Protein AF-A0A7C0YGS7-F1 (afdb_monomer)

Secondary structure (DSSP, 8-state):
--SHHHHHHHHHHHHHHHHHHHHHHHHHHHHHTTSSS-TTHHHHHHHHHHHHTSHHHHHHHHHHGGGGPPP--HHHHHHHHHHHHHHHHHHHHHHHHHHGGG-EEEEEEETTTEEEEEEE-SS-HIIIIIISSTTS-HHHHHHHHHHHHHH--HHHHHHHHHHHHHHHHHHT--HHHHHHHHHHHHTT-TTTTTTTTTSS-----HHHHHHHHTT-GGGHHHHGGGGGSS---HHHHHHHHHHHHS-HHHHT-HHHHHHHHHHHTTS---HHHHHHHHSSS-SS--HHHHHHHT--TTS--HHHHHHHHTT---HHHIIIIITTT-SSS---HHHHHHHHHHHHTGGGGGSHHHHHHHHHHGGGS---HHHHHHHHHHHH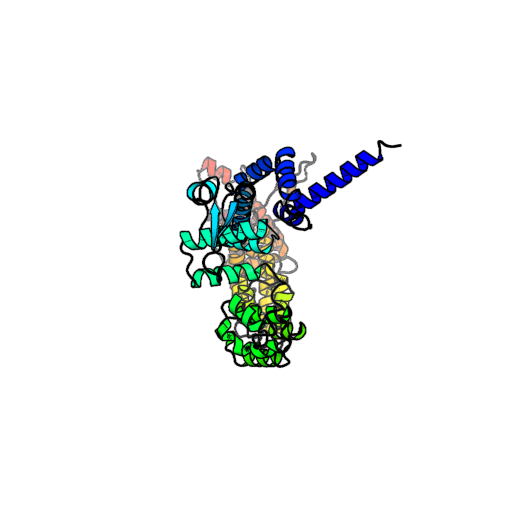HHHHHHHHHHT-TT-SSHHHHHHHHHHHHHHTTTTTSPPPHHHHHHHHHHHHHHHTS-PPP-HHHHHHHHHHHT-TTTGGGGS--PPEEE--TTS-PEEE---HHHHHHHHHHHHHHHHHTT--GGG-GGGHHHHHHHHHHHHIIIIISTTSHHHHHHHHH-----TT-HHHHHHHHHHHHHHHHHHS-TTSS--

Solvent-accessible surface area (backbone atoms only — not comparable to full-atom values): 32369 Å² total; per-residue (Å²): 135,76,71,65,61,54,56,53,50,53,48,55,50,50,53,51,47,53,52,44,56,77,72,46,45,76,67,51,57,58,58,62,74,73,73,71,98,60,94,61,62,54,64,55,46,51,55,51,47,37,61,73,66,51,49,60,60,51,48,52,58,60,61,63,60,68,81,72,74,82,88,91,53,83,72,54,50,59,54,46,52,50,50,50,54,54,49,54,48,50,54,54,47,52,57,52,58,73,47,49,83,46,52,43,76,45,81,45,85,55,89,93,77,60,83,46,76,47,76,48,51,62,64,45,68,60,50,55,50,51,65,75,39,49,94,51,54,72,66,57,56,50,52,46,39,52,55,48,34,72,71,41,63,71,73,60,18,54,45,36,47,47,49,44,53,52,48,44,66,73,72,62,71,48,76,68,59,52,53,58,52,52,56,61,54,54,78,77,50,94,72,91,56,74,88,61,57,86,77,58,94,65,81,62,51,45,54,51,53,52,26,48,75,71,73,42,56,85,55,37,79,75,52,50,46,39,35,70,80,50,61,79,52,71,51,49,51,51,45,54,52,52,56,68,69,45,56,70,76,56,57,68,32,68,65,52,46,49,54,51,48,60,51,33,64,84,26,54,57,50,74,66,55,50,47,42,69,40,25,63,50,68,58,81,53,46,38,72,57,28,54,74,45,65,51,58,58,76,51,36,42,55,50,41,38,49,41,44,76,70,68,52,78,55,53,69,56,40,44,46,54,27,55,44,41,50,83,81,50,66,75,46,74,53,48,54,50,46,52,49,55,50,62,78,42,54,76,45,51,74,23,59,53,55,39,54,51,52,26,61,57,25,60,85,26,54,61,50,75,66,57,47,52,26,48,50,20,35,52,51,36,42,41,49,17,38,54,50,33,69,73,36,86,76,41,84,55,40,59,62,42,34,27,50,23,39,51,52,40,54,77,73,44,31,33,83,42,73,62,38,72,36,26,22,46,47,44,29,30,31,32,38,19,34,70,67,69,65,42,81,90,51,66,71,21,46,49,53,43,41,61,39,16,59,38,90,90,39,10,53,40,49,66,63,53,71,65,48,74,45,82,40,96,86,72,64,60,48,71,46,78,54,66,46,25,59,46,45,44,50,44,15,47,50,54,40,54,47,36,73,75,71,45,66,56,75,83,44,54,89,47,28,49,61,50,30,53,48,41,54,54,50,47,35,48,42,68,66,36,87,81,25,49,32,44,50,35,35,74,76,68,72,36,81,77,54,99,81,42,67,68,57,49,52,51,55,51,49,51,48,51,63,49,44,59,67,73,58,43,78,80,72,82,79,114

Mean predicted aligned error: 18.07 Å

pLDDT: mean 77.85, std 22.68, range [25.52, 98.88]

Sequence (575 aa):
MTNLYTQEIEREINDSIQYALQKRGILGWIRSLFNEEESEAVAKEAVADLKRKGLLEEARNYLSKLDELPEWDPSAEAEARKREKEFRKTQITLKILDELPHVKVVKKKLLGIVPRYHVTLNPGYEEFFHNHLGDYTRSEIYSVLQELEAKFTGKNKEKIQALRKEFEKREGISRNKKIAIIIAGILLGAAAGYGLYSLFHKKPNPVLAYLIEKKKSDEYALFKPLDSDGIMQPEEKALIDYFNTLPSEYRNKKEVLSILGSIVSDGRVTAKELNSFKDPDSDGLDTLYEIEIGTDPFKPNPNVAFAVKNGIQDVKLLKSLFSPLDSDGVMQSEEKAWDKLIVNNKEALAVATLLSYLSNQSKDGKITSEELSRADNFTFLVKEMYNVIKGEDKAEDKLSDADYSAKLGLKLGFDKTRATEATAKAIAEYAVAVKEEGLPEQLDALQLLTEGTQNEQYGEKLVDFSPIVFHSVDGNDYVLEIDKPRNTWMLAKQMYLINQTGFPIIKHPEVFEGLNGKIIANAYSLFDAKYGISYMEKEVNNRTITPTDEDVWDLIMLQWKLYSDKAFNKSALYN

Structure (mmCIF, N/CA/C/O backbone):
data_AF-A0A7C0YGS7-F1
#
_entry.id   AF-A0A7C0YGS7-F1
#
loop_
_atom_site.group_PDB
_atom_site.id
_atom_site.type_symbol
_atom_site.label_atom_id
_atom_site.label_alt_id
_atom_site.label_comp_id
_atom_site.label_asym_id
_atom_site.label_entity_id
_atom_site.label_seq_id
_atom_site.pdbx_PDB_ins_code
_atom_site.Cartn_x
_atom_site.Cartn_y
_atom_site.Cartn_z
_atom_site.occupancy
_atom_site.B_iso_or_equiv
_atom_site.auth_seq_id
_atom_site.auth_comp_id
_atom_site.auth_asym_id
_atom_site.auth_atom_id
_atom_site.pdbx_PDB_model_num
ATOM 1 N N . MET A 1 1 ? -61.460 49.100 7.447 1.00 44.69 1 MET A N 1
ATOM 2 C CA . MET A 1 1 ? -60.354 48.515 8.242 1.00 44.69 1 MET A CA 1
ATOM 3 C C . MET A 1 1 ? -60.638 47.091 8.738 1.00 44.69 1 MET A C 1
ATOM 5 O O . MET A 1 1 ? -59.825 46.547 9.461 1.00 44.69 1 MET A O 1
ATOM 9 N N . THR A 1 2 ? -61.724 46.440 8.308 1.00 36.09 2 THR A N 1
ATOM 10 C CA . THR A 1 2 ? -62.159 45.132 8.836 1.00 36.09 2 THR A CA 1
ATOM 11 C C . THR A 1 2 ? -61.835 43.928 7.945 1.00 36.09 2 THR A C 1
ATOM 13 O O . THR A 1 2 ? -62.122 42.817 8.352 1.00 36.09 2 THR A O 1
ATOM 16 N N . ASN A 1 3 ? -61.236 44.123 6.760 1.00 44.50 3 ASN A N 1
ATOM 17 C CA . ASN A 1 3 ? -61.001 43.036 5.791 1.00 44.50 3 ASN A CA 1
ATOM 18 C C . ASN A 1 3 ? -59.529 42.599 5.654 1.00 44.50 3 ASN A C 1
ATOM 20 O O . ASN A 1 3 ? -59.254 41.590 5.021 1.00 44.50 3 ASN A O 1
ATOM 24 N N . LEU A 1 4 ? -58.587 43.342 6.249 1.00 35.09 4 LEU A N 1
ATOM 25 C CA . LEU A 1 4 ? -57.167 42.957 6.300 1.00 35.09 4 LEU A CA 1
ATOM 26 C C . LEU A 1 4 ? -56.867 42.048 7.503 1.00 35.09 4 LEU A C 1
ATOM 28 O O . LEU A 1 4 ? -56.086 41.117 7.382 1.00 35.09 4 LEU A O 1
ATOM 32 N N . TYR A 1 5 ? -57.575 42.241 8.621 1.00 33.19 5 TYR A N 1
ATOM 33 C CA . TYR A 1 5 ? -57.397 41.447 9.843 1.00 33.19 5 TYR A CA 1
ATOM 34 C C . TYR A 1 5 ? -57.889 39.995 9.696 1.00 33.19 5 TYR A C 1
ATOM 36 O O . TYR A 1 5 ? -57.318 39.078 10.272 1.00 33.19 5 TYR A O 1
ATOM 44 N N . THR A 1 6 ? -58.937 39.763 8.902 1.00 37.22 6 THR A N 1
ATOM 45 C CA . THR A 1 6 ? -59.525 38.426 8.720 1.00 37.22 6 THR A CA 1
ATOM 46 C C . THR A 1 6 ? -58.663 37.535 7.825 1.00 37.22 6 THR A C 1
ATOM 48 O O . THR A 1 6 ? -58.536 36.348 8.099 1.00 37.22 6 THR A O 1
ATOM 51 N N . GLN A 1 7 ? -58.006 38.109 6.811 1.00 37.75 7 GLN A N 1
ATOM 52 C CA . GLN A 1 7 ? -57.108 37.364 5.921 1.00 37.75 7 GLN A CA 1
ATOM 53 C C . GLN A 1 7 ? -55.773 37.009 6.593 1.00 37.75 7 GLN A C 1
ATOM 55 O O . GLN A 1 7 ? -55.206 35.958 6.307 1.00 37.75 7 GLN A O 1
ATOM 60 N N . GLU A 1 8 ? -55.287 37.847 7.513 1.00 35.41 8 GLU A N 1
ATOM 61 C CA . GLU A 1 8 ? -54.085 37.563 8.309 1.00 35.41 8 GLU A CA 1
ATOM 62 C C . GLU A 1 8 ? -54.337 36.450 9.340 1.00 35.41 8 GLU A C 1
ATOM 64 O O . GLU A 1 8 ? -53.520 35.539 9.466 1.00 35.41 8 GLU A O 1
ATOM 69 N N . ILE A 1 9 ? -55.518 36.445 9.971 1.00 37.25 9 ILE A N 1
ATOM 70 C CA . ILE A 1 9 ? -55.952 35.385 10.894 1.00 37.25 9 ILE A CA 1
ATOM 71 C C . ILE A 1 9 ? -56.205 34.063 10.154 1.00 37.25 9 ILE A C 1
ATOM 73 O O . ILE A 1 9 ? -55.787 33.009 10.626 1.00 37.25 9 ILE A O 1
ATOM 77 N N . GLU A 1 10 ? -56.843 34.080 8.979 1.00 35.75 10 GLU A N 1
ATOM 78 C CA . GLU A 1 10 ? -57.039 32.862 8.176 1.00 35.75 10 GLU A CA 1
ATOM 79 C C . GLU A 1 10 ? -55.711 32.266 7.692 1.00 35.75 10 GLU A C 1
ATOM 81 O O . GLU A 1 10 ? -55.574 31.041 7.650 1.00 35.75 10 GLU A O 1
ATOM 86 N N . ARG A 1 11 ? -54.708 33.105 7.392 1.00 39.38 11 ARG A N 1
ATOM 87 C CA . ARG A 1 11 ? -53.365 32.645 7.016 1.00 39.38 11 ARG A CA 1
ATOM 88 C C . ARG A 1 11 ? -52.598 32.072 8.209 1.00 39.38 11 ARG A C 1
ATOM 90 O O . ARG A 1 11 ? -52.052 30.982 8.086 1.00 39.38 11 ARG A O 1
ATOM 97 N N . GLU A 1 12 ? -52.626 32.727 9.372 1.00 36.28 12 GLU A N 1
ATOM 98 C CA . GLU A 1 12 ? -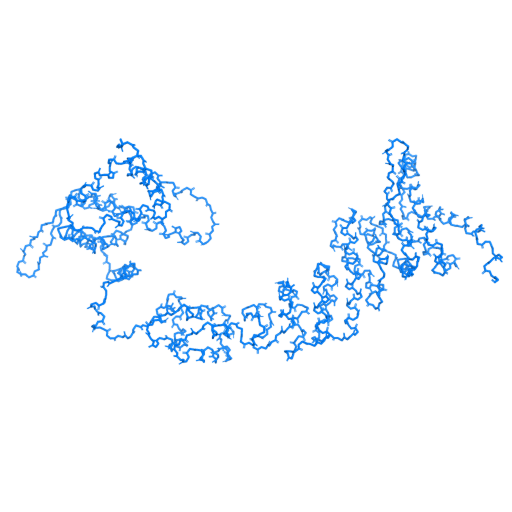52.015 32.197 10.605 1.00 36.28 12 GLU A CA 1
ATOM 99 C C . GLU A 1 12 ? -52.668 30.887 11.071 1.00 36.28 12 GLU A C 1
ATOM 101 O O . GLU A 1 12 ? -51.977 29.987 11.558 1.00 36.28 12 GLU A O 1
ATOM 106 N N . ILE A 1 13 ? -53.985 30.742 10.887 1.00 36.34 13 ILE A N 1
ATOM 107 C CA . ILE A 1 13 ? -54.713 29.503 11.181 1.00 36.34 13 ILE A CA 1
ATOM 108 C C . ILE A 1 13 ? -54.320 28.403 10.187 1.00 36.34 13 ILE A C 1
ATOM 110 O O . ILE A 1 13 ? -54.042 27.286 10.620 1.00 36.34 13 ILE A O 1
ATOM 114 N N . ASN A 1 14 ? -54.220 28.696 8.887 1.00 38.97 14 ASN A N 1
ATOM 115 C CA . ASN A 1 14 ? -53.796 27.703 7.893 1.00 38.97 14 ASN A CA 1
ATOM 116 C C . ASN A 1 14 ? -52.333 27.270 8.073 1.00 38.97 14 ASN A C 1
ATOM 118 O O . ASN A 1 14 ? -52.045 26.075 8.000 1.00 38.97 14 ASN A O 1
ATOM 122 N N . ASP A 1 15 ? -51.430 28.198 8.388 1.00 39.72 15 ASP A N 1
ATOM 123 C CA . ASP A 1 15 ? -50.017 27.895 8.644 1.00 39.72 15 ASP A CA 1
ATOM 124 C C . ASP A 1 15 ? -49.850 27.097 9.950 1.00 39.72 15 ASP A C 1
ATOM 126 O O . ASP A 1 15 ? -49.075 26.139 10.006 1.00 39.72 15 ASP A O 1
ATOM 130 N N . SER A 1 16 ? -50.656 27.394 10.978 1.00 37.16 16 SER A N 1
ATOM 131 C CA . SER A 1 16 ? -50.711 26.613 12.225 1.00 37.16 16 SER A CA 1
ATOM 132 C C . SER A 1 16 ? -51.297 25.211 12.021 1.00 37.16 16 SER A C 1
ATOM 134 O O . SER A 1 16 ? -50.857 24.257 12.668 1.00 37.16 16 SER A O 1
ATOM 136 N N . ILE A 1 17 ? -52.262 25.057 11.108 1.00 37.16 17 ILE A N 1
ATOM 137 C CA . ILE A 1 17 ? -52.864 23.768 10.736 1.00 37.16 17 ILE A CA 1
ATOM 138 C C . ILE A 1 17 ? -51.876 22.923 9.924 1.00 37.16 17 ILE A C 1
ATOM 140 O O . ILE A 1 17 ? -51.712 21.742 10.229 1.00 37.16 17 ILE A O 1
ATOM 144 N N . GLN A 1 18 ? -51.158 23.507 8.962 1.00 38.06 18 GLN A N 1
ATOM 145 C CA . GLN A 1 18 ? -50.102 22.813 8.213 1.00 38.06 18 GLN A CA 1
ATOM 146 C C . GLN A 1 18 ? -48.934 22.412 9.127 1.00 38.06 18 GLN A C 1
ATOM 148 O O . GLN A 1 18 ? -48.449 21.281 9.056 1.00 38.06 18 GLN A O 1
ATOM 153 N N . TYR A 1 19 ? -48.565 23.273 10.081 1.00 37.50 19 TYR A N 1
ATOM 154 C CA . TYR A 1 19 ? -47.575 22.965 11.116 1.00 37.50 19 TYR A CA 1
ATOM 155 C C . TYR A 1 19 ? -48.038 21.844 12.069 1.00 37.50 19 TYR A C 1
ATOM 157 O O . TYR A 1 19 ? -47.253 20.968 12.441 1.00 37.50 19 TYR A O 1
ATOM 165 N N . ALA A 1 20 ? -49.320 21.815 12.448 1.00 33.25 20 ALA A N 1
ATOM 166 C CA . ALA A 1 20 ? -49.893 20.766 13.296 1.00 33.25 20 ALA A CA 1
ATOM 167 C C . ALA A 1 20 ? -50.038 19.419 12.564 1.00 33.25 20 ALA A C 1
ATOM 169 O O . ALA A 1 20 ? -49.777 18.368 13.159 1.00 33.25 20 ALA A O 1
ATOM 170 N N . LEU A 1 21 ? -50.395 19.440 11.278 1.00 35.38 21 LEU A N 1
ATOM 171 C CA . LEU A 1 21 ? -50.505 18.249 10.434 1.00 35.38 21 LEU A CA 1
ATOM 172 C C . LEU A 1 21 ? -49.130 17.635 10.134 1.00 35.38 21 LEU A C 1
ATOM 174 O O . LEU A 1 21 ? -48.997 16.415 10.232 1.00 35.38 21 LEU A O 1
ATOM 178 N N . GLN A 1 22 ? -48.092 18.449 9.892 1.00 40.72 22 GLN A N 1
ATOM 179 C CA . GLN A 1 22 ? -46.718 17.956 9.705 1.00 40.72 22 GLN A CA 1
ATOM 180 C C . GLN A 1 22 ? -46.074 17.416 10.990 1.00 40.72 22 GLN A C 1
ATOM 182 O O . GLN A 1 22 ? -45.230 16.526 10.911 1.00 40.72 22 GLN A O 1
ATOM 187 N N . LYS A 1 23 ? -46.443 17.927 12.176 1.00 39.00 23 LYS A N 1
ATOM 188 C CA . LYS A 1 23 ? -45.719 17.617 13.426 1.00 39.00 23 LYS A CA 1
ATOM 189 C C . LYS A 1 23 ? -46.450 16.690 14.404 1.00 39.00 23 LYS A C 1
ATOM 191 O O . LYS A 1 23 ? -45.810 16.196 15.331 1.00 39.00 23 LYS A O 1
ATOM 196 N N . ARG A 1 24 ? -47.768 16.466 14.275 1.00 43.47 24 ARG A N 1
ATOM 197 C CA . ARG A 1 24 ? -48.547 15.712 15.292 1.00 43.47 24 ARG A CA 1
ATOM 198 C C . ARG A 1 24 ? -49.488 14.618 14.781 1.00 43.47 24 ARG A C 1
ATOM 200 O O . ARG A 1 24 ? -49.938 13.825 15.609 1.00 43.47 24 ARG A O 1
ATOM 207 N N . GLY A 1 25 ? -49.742 14.515 13.476 1.00 42.97 25 GLY A N 1
ATOM 208 C CA . GLY A 1 25 ? -50.607 13.482 12.892 1.00 42.97 25 GLY A CA 1
ATOM 209 C C . GLY A 1 25 ? -52.066 13.514 13.383 1.00 42.97 25 GLY A C 1
ATOM 210 O O . GLY A 1 25 ? -52.407 14.106 14.409 1.00 42.97 25 GLY A O 1
ATOM 211 N N . ILE A 1 26 ? -52.953 12.828 12.657 1.00 37.88 26 ILE A N 1
ATOM 212 C CA . ILE A 1 26 ? -54.401 12.718 12.949 1.00 37.88 26 ILE A CA 1
ATOM 213 C C . ILE A 1 26 ? -54.667 12.279 14.409 1.00 37.88 26 ILE A C 1
ATOM 215 O O . ILE A 1 26 ? -55.617 12.723 15.053 1.00 37.88 26 ILE A O 1
ATOM 219 N N . LEU A 1 27 ? -53.767 11.473 14.976 1.00 39.97 27 LEU A N 1
ATOM 220 C CA . LEU A 1 27 ? -53.791 10.991 16.360 1.00 39.97 27 LEU A CA 1
ATOM 221 C C . LEU A 1 27 ? -53.611 12.090 17.420 1.00 39.97 27 LEU A C 1
ATOM 223 O O . LEU A 1 27 ? -54.211 12.012 18.497 1.00 39.97 27 LEU A O 1
ATOM 227 N N . GLY A 1 28 ? -52.806 13.116 17.134 1.00 42.25 28 GLY A N 1
ATOM 228 C CA . GLY A 1 28 ? -52.614 14.262 18.024 1.00 42.25 28 GLY A CA 1
ATOM 229 C C . GLY A 1 28 ? -53.874 15.120 18.142 1.00 42.25 28 GLY A C 1
ATOM 230 O O . GLY A 1 28 ? -54.195 15.591 19.232 1.00 42.25 28 GLY A O 1
ATOM 231 N N . TRP A 1 29 ? -54.624 15.241 17.045 1.00 40.16 29 TRP A N 1
ATOM 232 C CA . TRP A 1 29 ? -55.895 15.965 16.994 1.00 40.16 29 TRP A CA 1
ATOM 233 C C . TRP A 1 29 ? -57.051 15.164 17.619 1.00 40.16 29 TRP A C 1
ATOM 235 O O . TRP A 1 29 ? -57.852 15.706 18.380 1.00 40.16 29 TRP A O 1
ATOM 245 N N . ILE A 1 30 ? -57.078 13.838 17.431 1.00 42.06 30 ILE A N 1
ATOM 246 C CA . ILE A 1 30 ? -58.019 12.958 18.146 1.00 42.06 30 ILE A CA 1
ATOM 247 C C . ILE A 1 30 ? -57.805 13.048 19.664 1.00 42.06 30 ILE A C 1
ATOM 249 O O . ILE A 1 30 ? -58.776 13.093 20.411 1.00 42.06 30 ILE A O 1
ATOM 253 N N . ARG A 1 31 ? -56.555 13.143 20.145 1.00 43.56 31 ARG A N 1
ATOM 254 C CA . ARG A 1 31 ? -56.258 13.341 21.578 1.00 43.56 31 ARG A CA 1
ATOM 255 C C . ARG A 1 31 ? -56.807 14.655 22.141 1.00 43.56 31 ARG A C 1
ATOM 257 O O . ARG A 1 31 ? -57.203 14.657 23.303 1.00 43.56 31 ARG A O 1
ATOM 264 N N . SER A 1 32 ? -56.868 15.732 21.355 1.00 43.72 32 SER A N 1
ATOM 265 C CA . SER A 1 32 ? -57.418 17.013 21.826 1.00 43.72 32 SER A CA 1
ATOM 266 C C . SER A 1 32 ? -58.937 17.008 22.016 1.00 43.72 32 SER A C 1
ATOM 268 O O . SER A 1 32 ? -59.434 17.793 22.814 1.00 43.72 32 SER A O 1
ATOM 270 N N . LEU A 1 33 ? -59.669 16.088 21.376 1.00 41.03 33 LEU A N 1
ATOM 271 C CA . LEU A 1 33 ? -61.127 15.956 21.532 1.00 41.03 33 LEU A CA 1
ATOM 272 C C . LEU A 1 33 ? -61.558 15.384 22.898 1.00 41.03 33 LEU A C 1
ATOM 274 O O . LEU A 1 33 ? -62.743 15.389 23.215 1.00 41.03 33 LEU A O 1
ATOM 278 N N . PHE A 1 34 ? -60.619 14.872 23.702 1.00 44.62 34 PHE A N 1
ATOM 279 C CA . PHE A 1 34 ? -60.900 14.197 24.978 1.00 44.62 34 PHE A CA 1
ATOM 280 C C . PHE A 1 34 ? -60.601 15.052 26.221 1.00 44.62 34 PHE A C 1
ATOM 282 O O . PHE A 1 34 ? -60.556 14.502 27.320 1.00 44.62 34 PHE A O 1
ATOM 289 N N . ASN A 1 35 ? -60.377 16.361 26.063 1.00 43.53 35 ASN A N 1
ATOM 290 C CA . ASN A 1 35 ? -59.838 17.217 27.126 1.00 43.53 35 ASN A CA 1
ATOM 291 C C . ASN A 1 35 ? -60.804 18.251 27.737 1.00 43.53 35 ASN A C 1
ATOM 293 O O . ASN A 1 35 ? -60.336 19.093 28.496 1.00 43.53 35 ASN A O 1
ATOM 297 N N . GLU A 1 36 ? -62.118 18.184 27.500 1.00 40.31 36 GLU A N 1
ATOM 298 C CA . GLU A 1 36 ? -63.073 19.091 28.163 1.00 40.31 36 GLU A CA 1
ATOM 299 C C . GLU A 1 36 ? -64.301 18.382 28.757 1.00 40.31 36 GLU A C 1
ATOM 301 O O . GLU A 1 36 ? -64.857 17.432 28.197 1.00 40.31 36 GLU A O 1
ATOM 306 N N . GLU A 1 37 ? -64.706 18.859 29.937 1.00 45.38 37 GLU A N 1
ATOM 307 C CA . GLU A 1 37 ? -65.906 18.450 30.664 1.00 45.38 37 GLU A CA 1
ATOM 308 C C . GLU A 1 37 ? -67.167 19.024 29.997 1.00 45.38 37 GLU A C 1
ATOM 310 O O . GLU A 1 37 ? -67.562 20.136 30.305 1.00 45.38 37 GLU A O 1
ATOM 315 N N . GLU A 1 38 ? -67.819 18.253 29.117 1.00 38.62 38 GLU A N 1
ATOM 316 C CA . GLU A 1 38 ? -69.290 18.111 29.044 1.00 38.62 38 GLU A CA 1
ATOM 317 C C . GLU A 1 38 ? -69.704 17.046 27.996 1.00 38.62 38 GLU A C 1
ATOM 319 O O . GLU A 1 38 ? -69.376 17.094 26.813 1.00 38.62 38 GLU A O 1
ATOM 324 N N . SER A 1 39 ? -70.410 16.002 28.449 1.00 49.31 39 SER A N 1
ATOM 325 C CA . SER A 1 39 ? -70.237 14.623 27.943 1.00 49.31 39 SER A CA 1
ATOM 326 C C . SER A 1 39 ? -71.292 14.052 26.972 1.00 49.31 39 SER A C 1
ATOM 328 O O . SER A 1 39 ? -71.418 12.832 26.868 1.00 49.31 39 SER A O 1
ATOM 330 N N . GLU A 1 40 ? -72.032 14.852 26.201 1.00 37.62 40 GLU A N 1
ATOM 331 C CA . GLU A 1 40 ? -72.962 14.273 25.196 1.00 37.62 40 GLU A CA 1
ATOM 332 C C . GLU A 1 40 ? -73.138 15.117 23.921 1.00 37.62 40 GLU A C 1
ATOM 334 O O . GLU A 1 40 ? -73.299 14.553 22.836 1.00 37.62 40 GLU A O 1
ATOM 339 N N . ALA A 1 41 ? -73.032 16.447 24.017 1.00 38.53 41 ALA A N 1
ATOM 340 C CA . ALA A 1 41 ? -73.075 17.355 22.867 1.00 38.53 41 ALA A CA 1
ATOM 341 C C . ALA A 1 41 ? -71.778 17.305 22.042 1.00 38.53 41 ALA A C 1
ATOM 343 O O . ALA A 1 41 ? -71.840 17.154 20.825 1.00 38.53 41 ALA A O 1
ATOM 344 N N . VAL A 1 42 ? -70.620 17.287 22.710 1.00 41.19 42 VAL A N 1
ATOM 345 C CA . VAL A 1 42 ? -69.286 17.293 22.081 1.00 41.19 42 VAL A CA 1
ATOM 346 C C . VAL A 1 42 ? -69.043 16.055 21.214 1.00 41.19 42 VAL A C 1
ATOM 348 O O . VAL A 1 42 ? -68.504 16.162 20.122 1.00 41.19 42 VAL A O 1
ATOM 351 N N . ALA A 1 43 ? -69.502 14.872 21.637 1.00 38.09 43 ALA A N 1
ATOM 352 C CA . ALA A 1 43 ? -69.354 13.649 20.842 1.00 38.09 43 ALA A CA 1
ATOM 353 C C . ALA A 1 43 ? -70.228 13.666 19.573 1.00 38.09 43 ALA A C 1
ATOM 355 O O . ALA A 1 43 ? -69.790 13.226 18.512 1.00 38.09 43 ALA A O 1
ATOM 356 N N . LYS A 1 44 ? -71.452 14.206 19.659 1.00 40.47 44 LYS A N 1
ATOM 357 C CA . LYS A 1 44 ? -72.331 14.386 18.491 1.00 40.47 44 LYS A CA 1
ATOM 358 C C . LYS A 1 44 ? -71.822 15.481 17.556 1.00 40.47 44 LYS A C 1
ATOM 360 O O . LYS A 1 44 ? -71.886 15.313 16.341 1.00 40.47 44 LYS A O 1
ATOM 365 N N . GLU A 1 45 ? -71.315 16.576 18.112 1.00 39.88 45 GLU A N 1
ATOM 366 C CA . GLU A 1 45 ? -70.786 17.713 17.366 1.00 39.88 45 GLU A CA 1
ATOM 367 C C . GLU A 1 45 ? -69.459 17.375 16.685 1.00 39.88 45 GLU A C 1
ATOM 369 O O . GLU A 1 45 ? -69.325 17.654 15.502 1.00 39.88 45 GLU A O 1
ATOM 374 N N . ALA A 1 46 ? -68.545 16.662 17.349 1.00 41.06 46 ALA A N 1
ATOM 375 C CA . ALA A 1 46 ? -67.288 16.198 16.760 1.00 41.06 46 ALA A CA 1
ATOM 376 C C . ALA A 1 46 ? -67.514 15.219 15.597 1.00 41.06 46 ALA A C 1
ATOM 378 O O . ALA A 1 46 ? -66.873 15.339 14.556 1.00 41.06 46 ALA A O 1
ATOM 379 N N . VAL A 1 47 ? -68.466 14.285 15.722 1.00 41.78 47 VAL A N 1
ATOM 380 C CA . VAL A 1 47 ? -68.831 13.361 14.630 1.00 41.78 47 VAL A CA 1
ATOM 381 C C . VAL A 1 47 ? -69.524 14.100 13.475 1.00 41.78 47 VAL A C 1
ATOM 383 O O . VAL A 1 47 ? -69.278 13.798 12.306 1.00 41.78 47 VAL A O 1
ATOM 386 N N . ALA A 1 48 ? -70.357 15.102 13.770 1.00 45.47 48 ALA A N 1
ATOM 387 C CA . ALA A 1 48 ? -70.999 15.939 12.754 1.00 45.47 48 ALA A CA 1
ATOM 388 C C . ALA A 1 48 ? -70.024 16.921 12.075 1.00 45.47 48 ALA A C 1
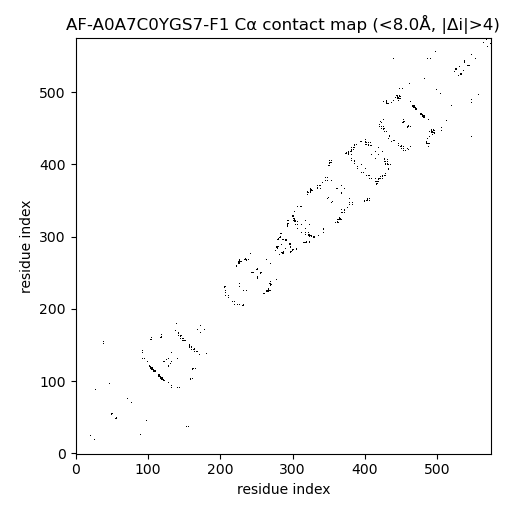ATOM 390 O O . ALA A 1 48 ? -70.196 17.242 10.900 1.00 45.47 48 ALA A O 1
ATOM 391 N N . ASP A 1 49 ? -69.009 17.400 12.790 1.00 42.44 49 ASP A N 1
ATOM 392 C CA . ASP A 1 49 ? -67.949 18.278 12.286 1.00 42.44 49 ASP A CA 1
ATOM 393 C C . ASP A 1 49 ? -66.956 17.498 11.409 1.00 42.44 49 ASP A C 1
ATOM 395 O O . ASP A 1 49 ? -66.617 17.940 10.313 1.00 42.44 49 ASP A O 1
ATOM 399 N N . LEU A 1 50 ? -66.616 16.264 11.802 1.00 42.09 50 LEU A N 1
ATOM 400 C CA . LEU A 1 50 ? -65.853 15.308 10.987 1.00 42.09 50 LEU A CA 1
ATOM 401 C C . LEU A 1 50 ? -66.543 14.964 9.661 1.00 42.09 50 LEU A C 1
ATOM 403 O O . LEU A 1 50 ? -65.880 14.866 8.628 1.00 42.09 50 LEU A O 1
ATOM 407 N N . LYS A 1 51 ? -67.874 14.809 9.676 1.00 44.44 51 LYS A N 1
ATOM 408 C CA . LYS A 1 51 ? -68.677 14.592 8.460 1.00 44.44 51 LYS A CA 1
ATOM 409 C C . LYS A 1 51 ? -68.806 15.864 7.612 1.00 44.44 51 LYS A C 1
ATOM 411 O O . LYS A 1 51 ? -68.719 15.773 6.393 1.00 44.44 51 LYS A O 1
ATOM 416 N N . ARG A 1 52 ? -68.971 17.046 8.225 1.00 47.66 52 ARG A N 1
ATOM 417 C CA . ARG A 1 52 ? -69.066 18.340 7.509 1.00 47.66 52 ARG A CA 1
ATOM 418 C C . ARG A 1 52 ? -67.768 18.749 6.820 1.00 47.66 52 ARG A C 1
ATOM 420 O O . ARG A 1 52 ? -67.826 19.379 5.771 1.00 47.66 52 ARG A O 1
ATOM 427 N N . LYS A 1 53 ? -66.618 18.404 7.397 1.00 42.25 53 LYS A N 1
ATOM 428 C CA . LYS A 1 53 ? -65.298 18.810 6.896 1.00 42.25 53 LYS A CA 1
ATOM 429 C C . LYS A 1 53 ? -64.697 17.852 5.859 1.00 42.25 53 LYS A C 1
ATOM 431 O O . LYS A 1 53 ? -63.574 18.076 5.438 1.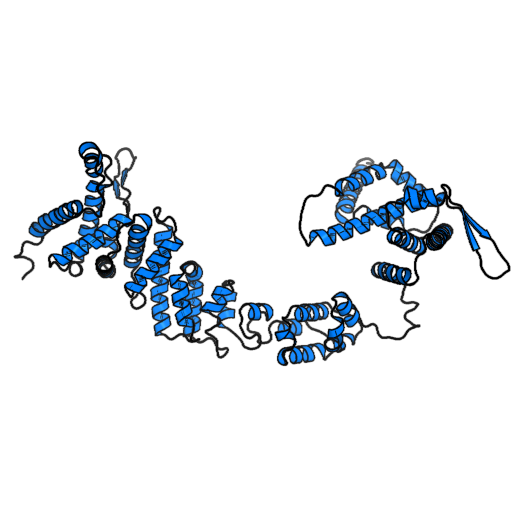00 42.25 53 LYS A O 1
ATOM 436 N N . GLY A 1 54 ? -65.389 16.773 5.469 1.00 38.12 54 GLY A N 1
ATOM 437 C CA . GLY A 1 54 ? -64.884 15.784 4.494 1.00 38.12 54 GLY A CA 1
ATOM 438 C C . GLY A 1 54 ? -63.691 14.936 4.976 1.00 38.12 54 GLY A C 1
ATOM 439 O O . GLY A 1 54 ? -63.270 14.006 4.292 1.00 38.12 54 GLY A O 1
ATOM 440 N N . LEU A 1 55 ? -63.196 15.202 6.189 1.00 39.75 55 LEU A N 1
ATOM 441 C CA . LEU A 1 55 ? -61.986 14.623 6.781 1.00 39.75 55 LEU A CA 1
ATOM 442 C C . LEU A 1 55 ? -62.100 13.121 7.080 1.00 39.75 55 LEU A C 1
ATOM 444 O O . LEU A 1 55 ? -61.085 12.450 7.230 1.00 39.75 55 LEU A O 1
ATOM 448 N N . LEU A 1 56 ? -63.318 12.577 7.167 1.00 41.66 56 LEU A N 1
ATOM 449 C CA . LEU A 1 56 ? -63.556 11.135 7.321 1.00 41.66 56 LEU A CA 1
ATOM 450 C C . LEU A 1 56 ? -63.166 10.352 6.057 1.00 41.66 56 LEU A C 1
ATOM 452 O O . LEU A 1 56 ? -62.542 9.292 6.153 1.00 41.66 56 LEU A O 1
ATOM 456 N N . GLU A 1 57 ? -63.486 10.899 4.885 1.00 43.81 57 GLU A N 1
ATOM 457 C CA . GLU A 1 57 ? -63.140 10.307 3.592 1.00 43.81 57 GLU A CA 1
ATOM 458 C C . GLU A 1 57 ? -61.663 10.542 3.266 1.00 43.81 57 GLU A C 1
ATOM 460 O O . GLU A 1 57 ? -60.988 9.644 2.774 1.00 43.81 57 GLU A O 1
ATOM 465 N N . GLU A 1 58 ? -61.130 11.711 3.624 1.00 37.84 58 GLU A N 1
ATOM 466 C CA . GLU A 1 58 ? -59.719 12.053 3.434 1.00 37.84 58 GLU A CA 1
ATOM 467 C C . GLU A 1 58 ? -58.797 11.230 4.346 1.00 37.84 58 GLU A C 1
ATOM 469 O O . GLU A 1 58 ? -57.776 10.714 3.888 1.00 37.84 58 GLU A O 1
ATOM 474 N N . ALA A 1 59 ? -59.203 10.991 5.601 1.00 38.44 59 ALA A N 1
ATOM 475 C CA . ALA A 1 59 ? -58.540 10.036 6.479 1.00 38.44 59 ALA A CA 1
ATOM 476 C C . ALA A 1 59 ? -58.600 8.625 5.883 1.00 38.44 59 ALA A C 1
ATOM 478 O O . ALA A 1 59 ? -57.556 8.002 5.756 1.00 38.44 59 ALA A O 1
ATOM 479 N N . ARG A 1 60 ? -59.760 8.123 5.431 1.00 40.69 60 ARG A N 1
ATOM 480 C CA . ARG A 1 60 ? -59.839 6.811 4.746 1.00 40.69 60 ARG A CA 1
ATOM 481 C C . ARG A 1 60 ? -58.872 6.696 3.565 1.00 40.69 60 ARG A C 1
ATOM 483 O O . ARG A 1 60 ? -58.218 5.668 3.436 1.00 40.69 60 ARG A O 1
ATOM 490 N N . ASN A 1 61 ? -58.765 7.744 2.753 1.00 41.22 61 ASN A N 1
ATOM 491 C CA . ASN A 1 61 ? -57.936 7.769 1.546 1.00 41.22 61 ASN A CA 1
ATOM 492 C C . ASN A 1 61 ? -56.431 7.878 1.856 1.00 41.22 61 ASN A C 1
ATOM 494 O O . ASN A 1 61 ? -55.593 7.339 1.139 1.00 41.22 61 ASN A O 1
ATOM 498 N N . TYR A 1 62 ? -56.067 8.569 2.940 1.00 38.00 62 TYR A N 1
ATOM 499 C CA . TYR A 1 62 ? -54.695 8.592 3.456 1.00 38.00 62 TYR A CA 1
ATOM 500 C C . TYR A 1 62 ? -54.310 7.239 4.078 1.00 38.00 62 TYR A C 1
ATOM 502 O O . TYR A 1 62 ? -53.165 6.806 3.987 1.00 38.00 62 TYR A O 1
ATOM 510 N N . LEU A 1 63 ? -55.285 6.553 4.678 1.00 34.88 63 LEU A N 1
ATOM 511 C CA . LEU A 1 63 ? -55.116 5.267 5.348 1.00 34.88 63 LEU A CA 1
ATOM 512 C C . LEU A 1 63 ? -55.031 4.080 4.371 1.00 34.88 63 LEU A C 1
ATOM 514 O O . LEU A 1 63 ? -54.365 3.107 4.699 1.00 34.88 63 LEU A O 1
ATOM 518 N N . SER A 1 64 ? -55.628 4.161 3.176 1.00 39.50 64 SER A N 1
ATOM 519 C CA . SER A 1 64 ? -55.516 3.121 2.135 1.00 39.50 64 SER A CA 1
ATOM 520 C C . SER A 1 64 ? -54.181 3.139 1.382 1.00 39.50 64 SER A C 1
ATOM 522 O O . SER A 1 64 ? -53.790 2.131 0.811 1.00 39.50 64 SER A O 1
ATOM 524 N N . LYS A 1 65 ? -53.460 4.268 1.391 1.00 38.34 65 LYS A N 1
ATOM 525 C CA . LYS A 1 65 ? -52.149 4.416 0.727 1.00 38.34 65 LYS A CA 1
ATOM 526 C C . LYS A 1 65 ? -50.978 3.821 1.518 1.00 38.34 65 LYS A C 1
ATOM 528 O O . LYS A 1 65 ? -49.872 3.740 0.996 1.00 38.34 65 LYS A O 1
ATOM 533 N N . LEU A 1 66 ? -51.198 3.438 2.778 1.00 36.62 66 LEU A N 1
ATOM 534 C CA . LEU A 1 66 ? -50.173 2.841 3.642 1.00 36.62 66 LEU A CA 1
ATOM 535 C C . LEU A 1 66 ? -49.918 1.354 3.340 1.00 36.62 66 LEU A C 1
ATOM 537 O O . LEU A 1 66 ? -48.857 0.858 3.707 1.00 36.62 66 LEU A O 1
ATOM 541 N N . ASP A 1 67 ? -50.837 0.681 2.639 1.00 38.31 67 ASP A N 1
ATOM 542 C CA . ASP A 1 67 ? -50.707 -0.727 2.228 1.00 38.31 67 ASP A CA 1
ATOM 543 C C . ASP A 1 67 ? -49.832 -0.918 0.963 1.00 38.31 67 ASP A C 1
ATOM 545 O O . ASP A 1 67 ? -49.552 -2.049 0.575 1.00 38.31 67 ASP A O 1
ATOM 549 N N . GLU A 1 68 ? -49.371 0.165 0.319 1.00 42.06 68 GLU A N 1
ATOM 550 C CA . GLU A 1 68 ? -48.692 0.131 -0.994 1.00 42.06 68 GLU A CA 1
ATOM 551 C C . GLU A 1 68 ? -47.172 0.431 -0.957 1.00 42.06 68 GLU A C 1
ATOM 553 O O . GLU A 1 68 ? -46.578 0.752 -1.987 1.00 42.06 68 GLU A O 1
ATOM 558 N N . LEU A 1 69 ? -46.498 0.349 0.198 1.00 35.72 69 LEU A N 1
ATOM 559 C CA . LEU A 1 69 ? -45.065 0.692 0.292 1.00 35.72 69 LEU A CA 1
ATOM 560 C C . LEU A 1 69 ? -44.122 -0.501 -0.017 1.00 35.72 69 LEU A C 1
ATOM 562 O O . LEU A 1 69 ? -44.291 -1.558 0.593 1.00 35.72 69 LEU A O 1
ATOM 566 N N . PRO A 1 70 ? -43.106 -0.353 -0.906 1.00 35.38 70 PRO A N 1
ATOM 567 C CA . PRO A 1 70 ? -42.155 -1.419 -1.245 1.00 35.38 70 PRO A CA 1
ATOM 568 C C . PRO A 1 70 ? -40.980 -1.575 -0.255 1.00 35.38 70 PRO A C 1
ATOM 570 O O . PRO A 1 70 ? -40.774 -0.769 0.648 1.00 35.38 70 PRO A O 1
ATOM 573 N N . GLU A 1 71 ? -40.225 -2.653 -0.483 1.00 37.81 71 GLU A N 1
ATOM 574 C CA . GLU A 1 71 ? -39.346 -3.440 0.397 1.00 37.81 71 GLU A CA 1
ATOM 575 C C . GLU A 1 71 ? -38.166 -2.790 1.167 1.00 37.81 71 GLU A C 1
ATOM 577 O O . GLU A 1 71 ? -37.372 -2.018 0.641 1.00 37.81 71 GLU A O 1
ATOM 582 N N . TRP A 1 72 ? -38.029 -3.327 2.394 1.00 34.53 72 TRP A N 1
ATOM 583 C CA . TRP A 1 72 ? -36.848 -3.767 3.173 1.00 34.53 72 TRP A CA 1
ATOM 584 C C . TRP A 1 72 ? -35.816 -2.758 3.734 1.00 34.53 72 TRP A C 1
ATOM 586 O O . TRP A 1 72 ? -34.751 -2.534 3.168 1.00 34.53 72 TRP A O 1
ATOM 596 N N . ASP A 1 73 ? -36.086 -2.306 4.971 1.00 39.53 73 ASP A N 1
ATOM 597 C CA . ASP A 1 73 ? -35.117 -1.813 5.971 1.00 39.53 73 ASP A CA 1
ATOM 598 C C . ASP A 1 73 ? -35.516 -2.369 7.370 1.00 39.53 73 ASP A C 1
ATOM 600 O O . ASP A 1 73 ? -36.643 -2.129 7.823 1.00 39.53 73 ASP A O 1
ATOM 604 N N . PRO A 1 74 ? -34.645 -3.116 8.084 1.00 38.59 74 PRO A N 1
ATOM 605 C CA . PRO A 1 74 ? -34.958 -3.717 9.389 1.00 38.59 74 PRO A CA 1
ATOM 606 C C . PRO A 1 74 ? -35.315 -2.713 10.499 1.00 38.59 74 PRO A C 1
ATOM 608 O O . PRO A 1 74 ? -36.041 -3.059 11.436 1.00 38.59 74 PRO A O 1
ATOM 611 N N . SER A 1 75 ? -34.828 -1.472 10.417 1.00 46.00 75 SER A N 1
ATOM 612 C CA . SER A 1 75 ? -35.164 -0.409 11.376 1.00 46.00 75 SER A CA 1
ATOM 613 C C . SER A 1 75 ? -36.556 0.181 11.108 1.00 46.00 75 SER A C 1
ATOM 615 O O . SER A 1 75 ? -37.302 0.498 12.042 1.00 46.00 75 SER A O 1
ATOM 617 N N . ALA A 1 76 ? -36.960 0.212 9.835 1.00 45.12 76 ALA A N 1
ATOM 618 C CA . ALA A 1 76 ? -38.267 0.677 9.395 1.00 45.12 76 ALA A CA 1
ATOM 619 C C . ALA A 1 76 ? -39.397 -0.289 9.787 1.00 45.12 76 ALA A C 1
ATOM 621 O O . ALA A 1 76 ? -40.518 0.158 10.023 1.00 45.12 76 ALA A O 1
ATOM 622 N N . GLU A 1 77 ? -39.122 -1.591 9.930 1.00 42.06 77 GLU A N 1
ATOM 623 C CA . GLU A 1 77 ? -40.131 -2.603 10.274 1.00 42.06 77 GLU A CA 1
ATOM 624 C C . GLU A 1 77 ? -40.670 -2.447 11.708 1.00 42.06 77 GLU A C 1
ATOM 626 O O . GLU A 1 77 ? -41.871 -2.587 11.951 1.00 42.06 77 GLU A O 1
ATOM 631 N N . ALA A 1 78 ? -39.814 -2.102 12.675 1.00 45.66 78 ALA A N 1
ATOM 632 C CA . ALA A 1 78 ? -40.245 -1.875 14.057 1.00 45.66 78 ALA A CA 1
ATOM 633 C C . ALA A 1 78 ? -41.130 -0.622 14.175 1.00 45.66 78 ALA A C 1
ATOM 635 O O . ALA A 1 78 ? -42.158 -0.637 14.863 1.00 45.66 78 ALA A O 1
ATOM 636 N N . GLU A 1 79 ? -40.768 0.447 13.464 1.00 47.16 79 GLU A N 1
ATOM 637 C CA . GLU A 1 79 ? -41.567 1.670 13.404 1.00 47.16 79 GLU A CA 1
ATOM 638 C C . GLU A 1 79 ? -42.854 1.490 12.594 1.00 47.16 79 GLU A C 1
ATOM 640 O O . GLU A 1 79 ? -43.904 1.989 13.000 1.00 47.16 79 GLU A O 1
ATOM 645 N N . ALA A 1 80 ? -42.811 0.751 11.484 1.00 45.94 80 ALA A N 1
ATOM 646 C CA . ALA A 1 80 ? -43.980 0.413 10.676 1.00 45.94 80 ALA A CA 1
ATOM 647 C C . ALA A 1 80 ? -44.980 -0.426 11.478 1.00 45.94 80 ALA A C 1
ATOM 649 O O . ALA A 1 80 ? -46.142 -0.041 11.572 1.00 45.94 80 ALA A O 1
ATOM 650 N N . ARG A 1 81 ? -44.528 -1.474 12.180 1.00 51.22 81 ARG A N 1
ATOM 651 C CA . ARG A 1 81 ? -45.382 -2.288 13.068 1.00 51.22 81 ARG A CA 1
ATOM 652 C C . ARG A 1 81 ? -45.974 -1.472 14.218 1.00 51.22 81 ARG A C 1
ATOM 654 O O . ARG A 1 81 ? -47.114 -1.703 14.627 1.00 51.22 81 ARG A O 1
ATOM 661 N N . LYS A 1 82 ? -45.226 -0.501 14.760 1.00 51.88 82 LYS A N 1
ATOM 662 C CA . LYS A 1 82 ? -45.740 0.420 15.787 1.00 51.88 82 LYS A CA 1
ATOM 663 C C . LYS A 1 82 ? -46.834 1.329 15.215 1.00 51.88 82 LYS A C 1
ATOM 665 O O . LYS A 1 82 ? -47.893 1.444 15.832 1.00 51.88 82 LYS A O 1
ATOM 670 N N . ARG A 1 83 ? -46.608 1.907 14.030 1.00 47.81 83 ARG A N 1
ATOM 671 C CA . ARG A 1 83 ? -47.584 2.741 13.305 1.00 47.81 83 ARG A CA 1
ATOM 672 C C . ARG A 1 83 ? -48.836 1.953 12.913 1.00 47.81 83 ARG A C 1
ATOM 674 O O . ARG A 1 83 ? -49.939 2.432 13.148 1.00 47.81 83 ARG A O 1
ATOM 681 N N . GLU A 1 84 ? -48.686 0.725 12.425 1.00 52.06 84 GLU A N 1
ATOM 682 C CA . GLU A 1 84 ? -49.787 -0.178 12.065 1.00 52.06 84 GLU A CA 1
ATOM 683 C C . GLU A 1 84 ? -50.645 -0.549 13.288 1.00 52.06 84 GLU A C 1
ATOM 685 O O . GLU A 1 84 ? -51.878 -0.528 13.246 1.00 52.06 84 GLU A O 1
ATOM 690 N N . LYS A 1 85 ? -50.011 -0.816 14.434 1.00 57.94 85 LYS A N 1
ATOM 691 C CA . LYS A 1 85 ? -50.723 -1.104 15.686 1.00 57.94 85 LYS A CA 1
ATOM 692 C C . LYS A 1 85 ? -51.508 0.106 16.199 1.00 57.94 85 LYS A C 1
ATOM 694 O O . LYS A 1 85 ? -52.627 -0.049 16.694 1.00 57.94 85 LYS A O 1
ATOM 699 N N . GLU A 1 86 ? -50.940 1.306 16.102 1.00 53.00 86 GLU A N 1
ATOM 700 C CA . GLU A 1 86 ? -51.637 2.555 16.441 1.00 53.00 86 GLU A CA 1
ATOM 701 C C . GLU A 1 86 ? -52.783 2.851 15.456 1.00 53.00 86 GLU A C 1
ATOM 703 O O . GLU A 1 86 ? -53.872 3.266 15.870 1.00 53.00 86 GLU A O 1
ATOM 708 N N . PHE A 1 87 ? -52.584 2.544 14.174 1.00 52.88 87 PHE A N 1
ATOM 709 C CA . PHE A 1 87 ? -53.589 2.637 13.119 1.00 52.88 87 PHE A CA 1
ATOM 710 C C . PHE A 1 87 ? -54.803 1.737 13.395 1.00 52.88 87 PHE A C 1
ATOM 712 O O . PHE A 1 87 ? -55.931 2.235 13.493 1.00 52.88 87 PHE A O 1
ATOM 719 N N . ARG A 1 88 ? -54.582 0.441 13.648 1.00 61.91 88 ARG A N 1
ATOM 720 C CA . ARG A 1 88 ? -55.650 -0.527 13.963 1.00 61.91 88 ARG A CA 1
ATOM 721 C C . ARG A 1 88 ? -56.440 -0.123 15.213 1.00 61.91 88 ARG A C 1
ATOM 723 O O . ARG A 1 88 ? -57.670 -0.151 15.205 1.00 61.91 88 ARG A O 1
ATOM 730 N N . LYS A 1 89 ? -55.767 0.357 16.269 1.00 62.47 89 LYS A N 1
ATOM 731 C CA . LYS A 1 89 ? -56.436 0.876 17.483 1.00 62.47 89 LYS A CA 1
ATOM 732 C C . LYS A 1 89 ? -57.354 2.067 17.204 1.00 62.47 89 LYS A C 1
ATOM 734 O O . LYS A 1 89 ? -58.435 2.171 17.793 1.00 62.47 89 LYS A O 1
ATOM 739 N N . THR A 1 90 ? -56.932 2.964 16.320 1.00 53.00 90 THR A N 1
ATOM 740 C CA . THR A 1 90 ? -57.697 4.165 15.962 1.00 53.00 90 THR A CA 1
ATOM 741 C C . THR A 1 90 ? -58.973 3.798 15.218 1.00 53.00 90 THR A C 1
ATOM 743 O O . THR A 1 90 ? -60.045 4.299 15.555 1.00 53.00 90 THR A O 1
ATOM 746 N N . GLN A 1 91 ? -58.892 2.856 14.276 1.00 58.28 91 GLN A N 1
ATOM 747 C CA . GLN A 1 91 ? -60.065 2.375 13.548 1.00 58.28 91 GLN A CA 1
ATOM 748 C C . GLN A 1 91 ? -61.087 1.699 14.472 1.00 58.28 91 GLN A C 1
ATOM 750 O O . GLN A 1 91 ? -62.276 2.004 14.394 1.00 58.28 91 GLN A O 1
ATOM 755 N N . ILE A 1 92 ? -60.630 0.841 15.393 1.00 69.62 92 ILE A N 1
ATOM 756 C CA . ILE A 1 92 ? -61.499 0.206 16.400 1.00 69.62 92 ILE A CA 1
ATOM 757 C C . ILE A 1 92 ? -62.179 1.273 17.270 1.00 69.62 92 ILE A C 1
ATOM 759 O O . ILE A 1 92 ? -63.376 1.185 17.534 1.00 69.62 92 ILE A O 1
ATOM 763 N N . THR A 1 93 ? -61.434 2.300 17.692 1.00 65.06 93 THR A N 1
ATOM 764 C CA . THR A 1 93 ? -61.964 3.398 18.516 1.00 65.06 93 THR A CA 1
ATOM 765 C C . THR A 1 93 ? -63.088 4.139 17.800 1.00 65.06 93 THR A C 1
ATOM 767 O O . THR A 1 93 ? -64.156 4.323 18.377 1.00 65.06 93 THR A O 1
ATOM 770 N N . LEU A 1 94 ? -62.878 4.526 16.539 1.00 56.84 94 LEU A N 1
ATOM 771 C CA . LEU A 1 94 ? -63.880 5.241 15.746 1.00 56.84 94 LEU A CA 1
ATOM 772 C C . LEU A 1 94 ? -65.143 4.399 15.539 1.00 56.84 94 LEU A C 1
ATOM 774 O O . LEU A 1 94 ? -66.243 4.898 15.760 1.00 56.84 94 LEU A O 1
ATOM 778 N N . LYS A 1 95 ? -64.984 3.113 15.208 1.00 70.50 95 LYS A N 1
ATOM 779 C CA . LYS A 1 95 ? -66.105 2.176 15.035 1.00 70.50 95 LYS A CA 1
ATOM 780 C C . LYS A 1 95 ? -66.916 1.994 16.326 1.00 70.50 95 LYS A C 1
ATOM 782 O O . LYS A 1 95 ? -68.139 1.998 16.286 1.00 70.50 95 LYS A O 1
ATOM 787 N N . ILE A 1 96 ? -66.257 1.897 17.486 1.00 74.94 96 ILE A N 1
ATOM 788 C CA . ILE A 1 96 ? -66.947 1.808 18.787 1.00 74.94 96 ILE A CA 1
ATOM 789 C C . ILE A 1 96 ? -67.689 3.110 19.116 1.00 74.94 96 ILE A C 1
ATOM 791 O O . ILE A 1 96 ? -68.790 3.060 19.663 1.00 74.94 96 ILE A O 1
ATOM 795 N N . LEU A 1 97 ? -67.093 4.268 18.821 1.00 66.38 97 LEU A N 1
ATOM 796 C CA . LEU A 1 97 ? -67.685 5.572 19.129 1.00 66.38 97 LEU A CA 1
ATOM 797 C C . LEU A 1 97 ? -68.885 5.912 18.240 1.00 66.38 97 LEU A C 1
ATOM 799 O O . LEU A 1 97 ? -69.832 6.507 18.751 1.00 66.38 97 LEU A O 1
ATOM 803 N N . ASP A 1 98 ? -68.871 5.513 16.966 1.00 64.06 98 ASP A N 1
ATOM 804 C CA . ASP A 1 98 ? -69.991 5.721 16.033 1.00 64.06 98 ASP A CA 1
ATOM 805 C C . ASP A 1 98 ? -71.250 4.964 16.491 1.00 64.06 98 ASP A C 1
ATOM 807 O O . ASP A 1 98 ? -72.365 5.477 16.421 1.00 64.06 98 ASP A O 1
ATOM 811 N N . GLU A 1 99 ? -71.061 3.787 17.090 1.00 71.44 99 GLU A N 1
ATOM 812 C CA . GLU A 1 99 ? -72.151 2.925 17.557 1.00 71.44 99 GLU A CA 1
ATOM 813 C C . GLU A 1 99 ? -72.558 3.170 19.025 1.00 71.44 99 GLU A C 1
ATOM 815 O O . GLU A 1 99 ? -73.646 2.787 19.470 1.00 71.44 99 GLU A O 1
ATOM 820 N N . LEU A 1 100 ? -71.713 3.848 19.814 1.00 70.94 100 LEU A N 1
ATOM 821 C CA . LEU A 1 100 ? -71.947 4.134 21.237 1.00 70.94 100 LEU A CA 1
ATOM 822 C C . LEU A 1 100 ? -73.290 4.845 21.544 1.00 70.94 100 LEU A C 1
ATOM 824 O O . LEU A 1 100 ? -73.905 4.542 22.582 1.00 70.94 100 LEU A O 1
ATOM 828 N N . PRO A 1 101 ? -73.805 5.763 20.697 1.00 68.06 101 PRO A N 1
ATOM 829 C CA . PRO A 1 101 ? -75.126 6.363 20.879 1.00 68.06 101 PRO A CA 1
ATOM 830 C C . PRO A 1 101 ? -76.265 5.337 20.899 1.00 68.06 101 PRO A C 1
ATOM 832 O O . PRO A 1 101 ? -77.250 5.541 21.615 1.00 68.06 101 PRO A O 1
ATOM 835 N N . HIS A 1 102 ? -76.116 4.219 20.185 1.00 71.12 102 HIS A N 1
ATOM 836 C CA . HIS A 1 102 ? -77.139 3.181 20.047 1.00 71.12 102 HIS A CA 1
ATOM 837 C C . HIS A 1 102 ? -77.084 2.107 21.146 1.00 71.12 102 HIS A C 1
ATOM 839 O O . HIS A 1 102 ? -78.013 1.308 21.291 1.00 71.12 102 HIS A O 1
ATOM 845 N N . VAL A 1 103 ? -76.053 2.136 21.993 1.00 75.12 103 VAL A N 1
ATOM 846 C CA . VAL A 1 103 ? -75.899 1.236 23.142 1.00 75.12 103 VAL A CA 1
ATOM 847 C C . VAL A 1 103 ? -76.830 1.658 24.278 1.00 75.12 103 VAL A C 1
ATOM 849 O O . VAL A 1 103 ? -76.688 2.742 24.857 1.00 75.12 103 VAL A O 1
ATOM 852 N N . LYS A 1 104 ? -77.760 0.775 24.655 1.00 75.75 104 LYS A N 1
ATOM 853 C CA . LYS A 1 104 ? -78.641 0.963 25.818 1.00 75.75 104 LYS A CA 1
ATOM 854 C C . LYS A 1 104 ? -78.226 0.042 26.957 1.00 75.75 104 LYS A C 1
ATOM 856 O O . LYS A 1 104 ? -78.105 -1.167 26.784 1.00 75.75 104 LYS A O 1
ATOM 861 N N . VAL A 1 105 ? -78.052 0.616 28.146 1.00 75.25 105 VAL A N 1
ATOM 862 C CA . VAL A 1 105 ? -77.696 -0.124 29.361 1.00 75.25 105 VAL A CA 1
ATOM 863 C C . VAL A 1 105 ? -78.872 -0.101 30.326 1.00 75.25 105 VAL A C 1
ATOM 865 O O . VAL A 1 105 ? -79.263 0.957 30.816 1.00 75.25 105 VAL A O 1
ATOM 868 N N . VAL A 1 106 ? -79.429 -1.275 30.623 1.00 68.25 106 VAL A N 1
ATOM 869 C CA . VAL A 1 106 ? -80.523 -1.438 31.587 1.00 68.25 106 VAL A CA 1
ATOM 870 C C . VAL A 1 106 ? -79.972 -2.055 32.873 1.00 68.25 106 VAL A C 1
ATOM 872 O O . VAL A 1 106 ? -79.437 -3.166 32.870 1.00 68.25 106 VAL A O 1
ATOM 875 N N . LYS A 1 107 ? -80.112 -1.342 33.996 1.00 59.38 107 LYS A N 1
ATOM 876 C CA . LYS A 1 107 ? -79.746 -1.835 35.334 1.00 59.38 107 LYS A CA 1
ATOM 877 C C . LYS A 1 107 ? -80.898 -2.687 35.886 1.00 59.38 107 LYS A C 1
ATOM 879 O O . LYS A 1 107 ? -81.932 -2.138 36.260 1.00 59.38 107 LYS A O 1
ATOM 884 N N . LYS A 1 108 ? -80.741 -4.016 35.975 1.00 55.69 108 LYS A N 1
ATOM 885 C CA . LYS A 1 108 ? -81.689 -4.879 36.715 1.00 55.69 108 LYS A CA 1
ATOM 886 C C . LYS A 1 108 ? -81.171 -5.114 38.136 1.00 55.69 108 LYS A C 1
ATOM 888 O O . LYS A 1 108 ? -80.074 -5.641 38.324 1.00 55.69 108 LYS A O 1
ATOM 893 N N . LYS A 1 109 ? -81.975 -4.754 39.144 1.00 45.00 109 LYS A N 1
ATOM 894 C CA . LYS A 1 109 ? -81.764 -5.186 40.534 1.00 45.00 109 LYS A CA 1
ATOM 895 C C . LYS A 1 109 ? -82.276 -6.622 40.674 1.00 45.00 109 LYS A C 1
ATOM 897 O O . LYS A 1 109 ? -83.452 -6.870 40.430 1.00 45.00 109 LYS A O 1
ATOM 902 N N . LEU A 1 110 ? -81.411 -7.549 41.076 1.00 39.81 110 LEU A N 1
ATOM 903 C CA . LEU A 1 110 ? -81.810 -8.876 41.543 1.00 39.81 110 LEU A CA 1
ATOM 904 C C . LEU A 1 110 ? -81.315 -9.021 42.985 1.00 39.81 110 LEU A C 1
ATOM 906 O O . LEU A 1 110 ? -80.119 -8.880 43.224 1.00 39.81 110 LEU A O 1
ATOM 910 N N . LEU A 1 111 ? -82.247 -9.233 43.919 1.00 44.47 111 LEU A N 1
ATOM 911 C CA . LEU A 1 111 ? -82.010 -9.589 45.327 1.00 44.47 111 LEU A CA 1
ATOM 912 C C . LEU A 1 111 ? -80.799 -8.890 45.981 1.00 44.47 111 LEU A C 1
ATOM 914 O O . LEU A 1 111 ? -79.831 -9.515 46.399 1.00 44.47 111 LEU A O 1
ATOM 918 N N . GLY A 1 112 ? -80.875 -7.560 46.062 1.00 47.56 112 GLY A N 1
ATOM 919 C CA . GLY A 1 112 ? -80.205 -6.762 47.092 1.00 47.56 112 GLY A CA 1
ATOM 920 C C . GLY A 1 112 ? -78.683 -6.587 47.057 1.00 47.56 112 GLY A C 1
ATOM 921 O O . GLY A 1 112 ? -78.231 -5.678 47.743 1.00 47.56 112 GLY A O 1
ATOM 922 N N . ILE A 1 113 ? -77.884 -7.374 46.317 1.00 49.19 113 ILE A N 1
ATOM 923 C CA . ILE A 1 113 ? -76.422 -7.381 46.576 1.00 49.19 113 ILE A CA 1
ATOM 924 C C . ILE A 1 113 ? -75.517 -7.168 45.340 1.00 49.19 113 ILE A C 1
ATOM 926 O O . ILE A 1 113 ? -74.395 -6.705 45.514 1.00 49.19 113 ILE A O 1
ATOM 930 N N . VAL A 1 114 ? -75.957 -7.353 44.081 1.00 42.69 114 VAL A N 1
ATOM 931 C CA . VAL A 1 114 ? -75.097 -7.031 42.908 1.00 42.69 114 VAL A CA 1
ATOM 932 C C . VAL A 1 114 ? -75.900 -6.498 41.705 1.00 42.69 114 VAL A C 1
ATOM 934 O O . VAL A 1 114 ? -76.785 -7.202 41.214 1.00 42.69 114 VAL A O 1
ATOM 937 N N . PRO A 1 115 ? -75.611 -5.294 41.162 1.00 46.94 115 PRO A N 1
ATOM 938 C CA . PRO A 1 115 ? -76.243 -4.824 39.928 1.00 46.94 115 PRO A CA 1
ATOM 939 C C . PRO A 1 115 ? -75.769 -5.651 38.721 1.00 46.94 115 PRO A C 1
ATOM 941 O O . PRO A 1 115 ? -74.578 -5.676 38.404 1.00 46.94 115 PRO A O 1
ATOM 944 N N . ARG A 1 116 ? -76.701 -6.306 38.012 1.00 51.78 116 ARG A N 1
ATOM 945 C CA . ARG A 1 116 ? -76.440 -6.879 36.680 1.00 51.78 116 ARG A CA 1
ATOM 946 C C . ARG A 1 116 ? -76.846 -5.867 35.612 1.00 51.78 116 ARG A C 1
ATOM 948 O O . ARG A 1 116 ? -77.995 -5.426 35.556 1.00 51.78 116 ARG A O 1
ATOM 955 N N . TYR A 1 117 ? -75.884 -5.516 34.769 1.00 57.25 117 TYR A N 1
ATOM 956 C CA . TYR A 1 117 ? -76.085 -4.679 33.593 1.00 57.25 117 TYR A CA 1
ATOM 957 C C . TYR A 1 117 ? -76.542 -5.575 32.441 1.00 57.25 117 TYR A C 1
ATOM 959 O O . TYR A 1 117 ? -75.881 -6.568 32.144 1.00 57.25 117 TYR A O 1
ATOM 967 N N . HIS A 1 118 ? -77.679 -5.259 31.827 1.00 58.12 118 HIS A N 1
ATOM 968 C CA . HIS A 1 118 ? -78.081 -5.858 30.559 1.00 58.12 118 HIS A CA 1
ATOM 969 C C . HIS A 1 118 ? -77.846 -4.830 29.455 1.00 58.12 118 HIS A C 1
ATOM 971 O O . HIS A 1 118 ? -78.369 -3.716 29.534 1.00 58.12 118 HIS A O 1
ATOM 977 N N . VAL A 1 119 ? -77.018 -5.187 28.474 1.00 67.00 119 VAL A N 1
ATOM 978 C CA . VAL A 1 119 ? -76.701 -4.326 27.332 1.00 67.00 119 VAL A CA 1
ATOM 979 C C . VAL A 1 119 ? -77.584 -4.734 26.166 1.00 67.00 119 VAL A C 1
ATOM 981 O O . VAL A 1 119 ? -77.608 -5.903 25.786 1.00 67.00 119 VAL A O 1
ATOM 984 N N . THR A 1 120 ? -78.307 -3.774 25.604 1.00 68.00 120 THR A N 1
ATOM 985 C CA . THR A 1 120 ? -79.016 -3.940 24.336 1.00 68.00 120 THR A CA 1
ATOM 986 C C . THR A 1 120 ? -78.259 -3.147 23.280 1.00 68.00 120 THR A C 1
ATOM 988 O O . THR A 1 120 ? -78.094 -1.932 23.417 1.00 68.00 120 THR A O 1
ATOM 991 N N . LEU A 1 121 ? -77.765 -3.857 22.268 1.00 69.62 121 LEU A N 1
ATOM 992 C CA . LEU A 1 121 ? -77.048 -3.303 21.124 1.00 69.62 121 LEU A CA 1
ATOM 993 C C . LEU A 1 121 ? -78.018 -3.217 19.947 1.00 69.62 121 LEU A C 1
ATOM 995 O O . LEU A 1 121 ? -78.795 -4.150 19.729 1.00 69.62 121 LEU A O 1
ATOM 999 N N . ASN A 1 122 ? -78.005 -2.091 19.242 1.00 58.84 122 ASN A N 1
ATOM 1000 C CA . ASN A 1 122 ? -78.676 -1.941 17.960 1.00 58.84 122 ASN A CA 1
ATOM 1001 C C . ASN A 1 122 ? -77.696 -1.256 16.994 1.00 58.84 122 ASN A C 1
ATOM 1003 O O . ASN A 1 122 ? -77.506 -0.054 17.152 1.00 58.84 122 ASN A O 1
ATOM 1007 N N . PRO A 1 123 ? -77.070 -1.983 16.060 1.00 56.03 123 PRO A N 1
ATOM 1008 C CA . PRO A 1 123 ? -77.352 -3.370 15.687 1.00 56.03 123 PRO A CA 1
ATOM 1009 C C . PRO A 1 123 ? -76.873 -4.394 16.740 1.00 56.03 123 PRO A C 1
ATOM 1011 O O . PRO A 1 123 ? -76.191 -4.043 17.703 1.00 56.03 123 PRO A O 1
ATOM 1014 N N . GLY A 1 124 ? -77.319 -5.652 16.633 1.00 73.56 124 GLY A N 1
ATOM 1015 C CA . GLY A 1 124 ? -77.093 -6.698 17.647 1.00 73.56 124 GLY A CA 1
ATOM 1016 C C . GLY A 1 124 ? -75.611 -7.025 17.900 1.00 73.56 124 GLY A C 1
ATOM 1017 O O . GLY A 1 124 ? -74.736 -6.580 17.171 1.00 73.56 124 GLY A O 1
ATOM 1018 N N . TYR A 1 125 ? -75.309 -7.833 18.929 1.00 77.12 125 TYR A N 1
ATOM 1019 C CA . TYR A 1 125 ? -73.921 -8.161 19.322 1.00 77.12 125 TYR A CA 1
ATOM 1020 C C . TYR A 1 125 ? -73.058 -8.681 18.164 1.00 77.12 125 TYR A C 1
ATOM 1022 O O . TYR A 1 125 ? -71.931 -8.225 17.997 1.00 77.12 125 TYR A O 1
ATOM 1030 N N . GLU A 1 126 ? -73.611 -9.590 17.359 1.00 75.75 126 GLU A N 1
ATOM 1031 C CA . GLU A 1 126 ? -72.930 -10.156 16.191 1.00 75.75 126 GLU A CA 1
ATOM 1032 C C . GLU A 1 126 ? -72.571 -9.080 15.168 1.00 75.75 126 GLU A C 1
ATOM 1034 O O . GLU A 1 126 ? -71.449 -9.004 14.684 1.00 75.75 126 GLU A O 1
ATOM 1039 N N . GLU A 1 127 ? -73.493 -8.170 14.892 1.00 74.19 127 GLU A N 1
ATOM 1040 C CA . GLU A 1 127 ? -73.265 -7.129 13.902 1.00 74.19 127 GLU A CA 1
ATOM 1041 C C . GLU A 1 127 ? -72.291 -6.056 14.421 1.00 74.19 127 GLU A C 1
ATOM 1043 O O . GLU A 1 127 ? -71.373 -5.649 13.712 1.00 74.19 127 GLU A O 1
ATOM 1048 N N . PHE A 1 128 ? -72.388 -5.695 15.704 1.00 75.88 128 PHE A N 1
ATOM 1049 C CA . PHE A 1 128 ? -71.488 -4.734 16.347 1.00 75.88 128 PHE A CA 1
ATOM 1050 C C . PHE A 1 128 ? -70.045 -5.256 16.489 1.00 75.88 128 PHE A C 1
ATOM 1052 O O . PHE A 1 128 ? -69.094 -4.526 16.215 1.00 75.88 128 PHE A O 1
ATOM 1059 N N . PHE A 1 129 ? -69.842 -6.494 16.955 1.00 79.44 129 PHE A N 1
ATOM 1060 C CA . PHE A 1 129 ? -68.499 -7.009 17.264 1.00 79.44 129 PHE A CA 1
ATOM 1061 C C . PHE A 1 129 ? -67.923 -7.934 16.195 1.00 79.44 129 PHE A C 1
ATOM 1063 O O . PHE A 1 129 ? -66.712 -7.912 15.991 1.00 79.44 129 PHE A O 1
ATOM 1070 N N . HIS A 1 130 ? -68.747 -8.720 15.503 1.00 74.88 130 HIS A N 1
ATOM 1071 C CA . HIS A 1 130 ? -68.262 -9.663 14.495 1.00 74.88 130 HIS A CA 1
ATOM 1072 C C . HIS A 1 130 ? -68.339 -9.103 13.073 1.00 74.88 130 HIS A C 1
ATOM 1074 O O . HIS A 1 130 ? -67.418 -9.358 12.308 1.00 74.88 130 HIS A O 1
ATOM 1080 N N . ASN A 1 131 ? -69.333 -8.276 12.725 1.00 72.94 131 ASN A N 1
ATOM 1081 C CA . ASN A 1 131 ? -69.356 -7.641 11.398 1.00 72.94 131 ASN A CA 1
ATOM 1082 C C . ASN A 1 131 ? -68.555 -6.334 11.370 1.00 72.94 131 ASN A C 1
ATOM 1084 O O . ASN A 1 131 ? -67.672 -6.176 10.534 1.00 72.94 131 ASN A O 1
ATOM 1088 N N . HIS A 1 132 ? -68.805 -5.392 12.287 1.00 73.81 132 HIS A N 1
ATOM 1089 C CA . HIS A 1 132 ? -68.095 -4.104 12.253 1.00 73.81 132 HIS A CA 1
ATOM 1090 C C . HIS A 1 132 ? -66.638 -4.208 12.736 1.00 73.81 132 HIS A C 1
ATOM 1092 O O . HIS A 1 132 ? -65.777 -3.453 12.269 1.00 73.81 132 HIS A O 1
ATOM 1098 N N . LEU A 1 133 ? -66.340 -5.142 13.646 1.00 79.25 133 LEU A N 1
ATOM 1099 C CA . LEU A 1 133 ? -65.018 -5.306 14.265 1.00 79.25 133 LEU A CA 1
ATOM 1100 C C . LEU A 1 133 ? -64.363 -6.677 14.001 1.00 79.25 133 LEU A C 1
ATOM 1102 O O . LEU A 1 133 ? -63.320 -6.955 14.591 1.00 79.25 133 LEU A O 1
ATOM 1106 N N . GLY A 1 134 ? -64.919 -7.504 13.108 1.00 71.56 134 GLY A N 1
ATOM 1107 C CA . GLY A 1 134 ? -64.441 -8.871 12.846 1.00 71.56 134 GLY A CA 1
ATOM 1108 C C . GLY A 1 134 ? -63.000 -8.977 12.350 1.00 71.56 134 GLY A C 1
ATOM 1109 O O . GLY A 1 134 ? -62.325 -9.962 12.642 1.00 71.56 134 GLY A O 1
ATOM 1110 N N . ASP A 1 135 ? -62.503 -7.938 11.679 1.00 72.00 135 ASP A N 1
ATOM 1111 C CA . ASP A 1 135 ? -61.131 -7.879 11.152 1.00 72.00 135 ASP A CA 1
ATOM 1112 C C . ASP A 1 135 ? -60.066 -7.668 12.251 1.00 72.00 135 ASP A C 1
ATOM 1114 O O . ASP A 1 135 ? -58.855 -7.732 12.000 1.00 72.00 135 ASP A O 1
ATOM 1118 N N . TYR A 1 136 ? -60.495 -7.409 13.492 1.00 78.56 136 TYR A N 1
ATOM 1119 C CA . TYR A 1 136 ? -59.612 -7.146 14.623 1.00 78.56 136 TYR A CA 1
ATOM 1120 C C . TYR A 1 136 ? -59.590 -8.301 15.615 1.00 78.56 136 TYR A C 1
ATOM 1122 O O . TYR A 1 136 ? -60.583 -8.971 15.898 1.00 78.56 136 TYR A O 1
ATOM 1130 N N . THR A 1 137 ? -58.428 -8.510 16.226 1.00 76.81 137 THR A N 1
ATOM 1131 C CA . THR A 1 137 ? -58.285 -9.545 17.243 1.00 76.81 137 THR A CA 1
ATOM 1132 C C . THR A 1 137 ? -59.055 -9.168 18.506 1.00 76.81 137 THR A C 1
ATOM 1134 O O . THR A 1 137 ? -59.146 -8.003 18.906 1.00 76.81 137 THR A O 1
ATOM 1137 N N . ARG A 1 138 ? -59.522 -10.188 19.233 1.00 73.88 138 ARG A N 1
ATOM 1138 C CA . ARG A 1 138 ? -60.189 -10.015 20.535 1.00 73.88 138 ARG A CA 1
ATOM 1139 C C . ARG A 1 138 ? -59.368 -9.177 21.522 1.00 73.88 138 ARG A C 1
ATOM 1141 O O . ARG A 1 138 ? -59.931 -8.436 22.323 1.00 73.88 138 ARG A O 1
ATOM 1148 N N . SER A 1 139 ? -58.039 -9.289 21.474 1.00 67.19 139 SER A N 1
ATOM 1149 C CA . SER A 1 139 ? -57.121 -8.502 22.306 1.00 67.19 139 SER A CA 1
ATOM 1150 C C . SER A 1 139 ? -57.094 -7.023 21.941 1.00 67.19 139 SER A C 1
ATOM 1152 O O . SER A 1 139 ? -57.036 -6.188 22.841 1.00 67.19 139 SER A O 1
ATOM 1154 N N . GLU A 1 140 ? -57.144 -6.692 20.651 1.00 71.56 140 GLU A N 1
ATOM 1155 C CA . GLU A 1 140 ? -57.143 -5.304 20.184 1.00 71.56 140 GLU A CA 1
ATOM 1156 C C . GLU A 1 140 ? -58.445 -4.605 20.573 1.00 71.56 140 GLU A C 1
ATOM 1158 O O . GLU A 1 140 ? -58.409 -3.537 21.184 1.00 71.56 140 GLU A O 1
ATOM 1163 N N . ILE A 1 141 ? -59.583 -5.260 20.327 1.00 77.25 141 ILE A N 1
ATOM 1164 C CA . ILE A 1 141 ? -60.911 -4.748 20.692 1.00 77.25 141 ILE A CA 1
ATOM 1165 C C . ILE A 1 141 ? -61.007 -4.536 22.207 1.00 77.25 141 ILE A C 1
ATOM 1167 O O . ILE A 1 141 ? -61.418 -3.472 22.673 1.00 77.25 141 ILE A O 1
ATOM 1171 N N . TYR A 1 142 ? -60.570 -5.520 22.997 1.00 80.69 142 TYR A N 1
ATOM 1172 C CA . TYR A 1 142 ? -60.602 -5.424 24.456 1.00 80.69 142 TYR A CA 1
ATOM 1173 C C . TYR A 1 142 ? -59.673 -4.327 25.001 1.00 80.69 142 TYR A C 1
ATOM 1175 O O . TYR A 1 142 ? -60.070 -3.594 25.909 1.00 80.69 142 TYR A O 1
ATOM 1183 N N . SER A 1 143 ? -58.465 -4.177 24.440 1.00 74.62 143 SER A N 1
ATOM 1184 C CA . SER A 1 143 ? -57.530 -3.102 24.807 1.00 74.62 143 SER A CA 1
ATOM 1185 C C . SER A 1 143 ? -58.145 -1.726 24.560 1.00 74.62 143 SER A C 1
ATOM 1187 O O . SER A 1 143 ? -58.052 -0.856 25.423 1.00 74.62 143 SER A O 1
ATOM 1189 N N . VAL A 1 144 ? -58.801 -1.529 23.415 1.00 71.62 144 VAL A N 1
ATOM 1190 C CA . VAL A 1 144 ? -59.447 -0.252 23.085 1.00 71.62 144 VAL A CA 1
ATOM 1191 C C . VAL A 1 144 ? -60.630 0.022 24.014 1.00 71.62 144 VAL A C 1
ATOM 1193 O O . VAL A 1 144 ? -60.742 1.123 24.545 1.00 71.62 144 VAL A O 1
ATOM 1196 N N . LEU A 1 145 ? -61.467 -0.976 24.311 1.00 77.94 145 LEU A N 1
ATOM 1197 C CA . LEU A 1 145 ? -62.565 -0.825 25.276 1.00 77.94 145 LEU A CA 1
ATOM 1198 C C . LEU A 1 145 ? -62.072 -0.444 26.683 1.00 77.94 145 LEU A C 1
ATOM 1200 O O . LEU A 1 145 ? -62.722 0.352 27.359 1.00 77.94 145 LEU A O 1
ATOM 1204 N N . GLN A 1 146 ? -60.927 -0.975 27.127 1.00 74.50 146 GLN A N 1
ATOM 1205 C CA . GLN A 1 146 ? -60.305 -0.574 28.396 1.00 74.50 146 GLN A CA 1
ATOM 1206 C C . GLN A 1 146 ? -59.797 0.869 28.367 1.00 74.50 146 GLN A C 1
ATOM 1208 O O . GLN A 1 146 ? -60.045 1.620 29.311 1.00 74.50 146 GLN A O 1
ATOM 1213 N N . GLU A 1 147 ? -59.107 1.261 27.295 1.00 67.12 147 GLU A N 1
ATOM 1214 C CA . GLU A 1 147 ? -58.617 2.633 27.127 1.00 67.12 147 GLU A CA 1
ATOM 1215 C C . GLU A 1 147 ? -59.774 3.639 27.091 1.00 67.12 147 GLU A C 1
ATOM 1217 O O . GLU A 1 147 ? -59.689 4.701 27.708 1.00 67.12 147 GLU A O 1
ATOM 1222 N N . LEU A 1 148 ? -60.877 3.298 26.423 1.00 64.88 148 LEU A N 1
ATOM 1223 C CA . LEU A 1 148 ? -62.065 4.141 26.391 1.00 64.88 148 LEU A CA 1
ATOM 1224 C C . LEU A 1 148 ? -62.771 4.185 27.759 1.00 64.88 148 LEU A C 1
ATOM 1226 O O . LEU A 1 148 ? -63.145 5.265 28.204 1.00 64.88 148 LEU A O 1
ATOM 1230 N N . GLU A 1 149 ? -62.899 3.073 28.493 1.00 70.94 149 GLU A N 1
ATOM 1231 C CA . GLU A 1 149 ? -63.477 3.098 29.853 1.00 70.94 149 GLU A CA 1
ATOM 1232 C C . GLU A 1 149 ? -62.671 3.994 30.811 1.00 70.94 149 GLU A C 1
ATOM 1234 O O . GLU A 1 149 ? -63.252 4.631 31.693 1.00 70.94 149 GLU A O 1
ATOM 1239 N N . ALA A 1 150 ? -61.346 4.050 30.644 1.00 62.12 150 ALA A N 1
ATOM 1240 C CA . ALA A 1 150 ? -60.474 4.909 31.441 1.00 62.12 150 ALA A CA 1
ATOM 1241 C C . ALA A 1 150 ? -60.651 6.403 31.118 1.00 62.12 150 ALA A C 1
ATOM 1243 O O . ALA A 1 150 ? -60.541 7.227 32.023 1.00 62.12 150 ALA A O 1
ATOM 1244 N N . LYS A 1 151 ? -60.937 6.740 29.854 1.00 55.53 151 LYS A N 1
ATOM 1245 C CA . LYS A 1 151 ? -61.043 8.126 29.362 1.00 55.53 151 LYS A CA 1
ATOM 1246 C C . LYS A 1 151 ? -62.445 8.723 29.487 1.00 55.53 151 LYS A C 1
ATOM 1248 O O . LYS A 1 151 ? -62.576 9.926 29.669 1.00 55.53 151 LYS A O 1
ATOM 1253 N N . PHE A 1 152 ? -63.494 7.908 29.392 1.00 56.78 152 PHE A N 1
ATOM 1254 C CA . PHE A 1 152 ? -64.871 8.391 29.483 1.00 56.78 152 PHE A CA 1
ATOM 1255 C C . PHE A 1 152 ? -65.350 8.506 30.935 1.00 56.78 152 PHE A C 1
ATOM 1257 O O . PHE A 1 152 ? -64.987 7.715 31.808 1.00 56.78 152 PHE A O 1
ATOM 1264 N N . THR A 1 153 ? -66.240 9.466 31.186 1.00 57.47 153 THR A N 1
ATOM 1265 C CA . THR A 1 153 ? -66.940 9.670 32.464 1.00 57.47 153 THR A CA 1
ATOM 1266 C C . THR A 1 153 ? -68.464 9.570 32.270 1.00 57.47 153 THR A C 1
ATOM 1268 O O . THR A 1 153 ? -68.963 9.389 31.153 1.00 57.47 153 THR A O 1
ATOM 1271 N N . GLY A 1 154 ? -69.231 9.586 33.365 1.00 66.81 154 GLY A N 1
ATOM 1272 C CA . GLY A 1 154 ? -70.699 9.615 33.319 1.00 66.81 154 GLY A CA 1
ATOM 1273 C C . GLY A 1 154 ? -71.358 8.429 32.592 1.00 66.81 154 GLY A C 1
ATOM 1274 O O . GLY A 1 154 ? -70.893 7.289 32.661 1.00 66.81 154 GLY A O 1
ATOM 1275 N N . LYS A 1 155 ? -72.469 8.692 31.887 1.00 64.75 155 LYS A N 1
ATOM 1276 C CA . LYS A 1 155 ? -73.274 7.660 31.196 1.00 64.75 155 LYS A CA 1
ATOM 1277 C C . LYS A 1 155 ? -72.494 6.916 30.107 1.00 64.75 155 LYS A C 1
ATOM 1279 O O . LYS A 1 155 ? -72.738 5.731 29.891 1.00 64.75 155 LYS A O 1
ATOM 1284 N N . ASN A 1 156 ? -71.541 7.574 29.449 1.00 60.03 156 ASN A N 1
ATOM 1285 C CA . ASN A 1 156 ? -70.722 6.946 28.411 1.00 60.03 156 ASN A CA 1
ATOM 1286 C C . ASN A 1 156 ? -69.700 5.974 29.007 1.00 60.03 156 ASN A C 1
ATOM 1288 O O . ASN A 1 156 ? -69.532 4.881 28.470 1.00 60.03 156 ASN A O 1
ATOM 1292 N N . LYS A 1 157 ? -69.125 6.282 30.178 1.00 75.25 157 LYS A N 1
ATOM 1293 C CA . LYS A 1 157 ? -68.323 5.305 30.931 1.00 75.25 157 LYS A CA 1
ATOM 1294 C C . LYS A 1 157 ? -69.131 4.057 31.271 1.00 75.25 157 LYS A C 1
ATOM 1296 O O . LYS A 1 157 ? -68.640 2.947 31.090 1.00 75.25 157 LYS A O 1
ATOM 1301 N N . GLU A 1 158 ? -70.377 4.227 31.722 1.00 71.12 158 GLU A N 1
ATOM 1302 C CA . GLU A 1 158 ? -71.261 3.096 32.036 1.00 71.12 158 GLU A CA 1
ATOM 1303 C C . GLU A 1 158 ? -71.551 2.234 30.795 1.00 71.12 158 GLU A C 1
ATOM 1305 O O . GLU A 1 158 ? -71.520 1.006 30.888 1.00 71.12 158 GLU A O 1
ATOM 1310 N N . LYS A 1 159 ? -71.776 2.855 29.628 1.00 75.62 159 LYS A N 1
ATOM 1311 C CA . LYS A 1 159 ? -71.962 2.151 28.346 1.00 75.62 159 LYS A CA 1
ATOM 1312 C C . LYS A 1 159 ? -70.724 1.362 27.927 1.00 75.62 159 LYS A C 1
ATOM 1314 O O . LYS A 1 159 ? -70.844 0.178 27.620 1.00 75.62 159 LYS A O 1
ATOM 1319 N N . ILE A 1 160 ? -69.542 1.976 27.971 1.00 75.44 160 ILE A N 1
ATOM 1320 C CA . ILE A 1 160 ? -68.283 1.330 27.565 1.00 75.44 160 ILE A CA 1
ATOM 1321 C C . ILE A 1 160 ? -67.883 0.226 28.547 1.00 75.44 160 ILE A C 1
ATOM 1323 O O . ILE A 1 160 ? -67.494 -0.866 28.133 1.00 75.44 160 ILE A O 1
ATOM 1327 N N . GLN A 1 161 ? -68.067 0.450 29.848 1.00 76.75 161 GLN A N 1
ATOM 1328 C CA . GLN A 1 161 ? -67.852 -0.577 30.863 1.00 76.75 161 GLN A CA 1
ATOM 1329 C C . GLN A 1 161 ? -68.793 -1.775 30.665 1.00 76.75 161 GLN A C 1
ATOM 1331 O O . GLN A 1 161 ? -68.382 -2.926 30.840 1.00 76.75 161 GLN A O 1
ATOM 1336 N N . ALA A 1 162 ? -70.057 -1.525 30.316 1.00 77.06 162 ALA A N 1
ATOM 1337 C CA . ALA A 1 162 ? -71.022 -2.587 30.066 1.00 77.06 162 ALA A CA 1
ATOM 1338 C C . ALA A 1 162 ? -70.699 -3.356 28.770 1.00 77.06 162 ALA A C 1
ATOM 1340 O O . ALA A 1 162 ? -70.729 -4.586 28.788 1.00 77.06 162 ALA A O 1
ATOM 1341 N N . LEU A 1 163 ? -70.300 -2.660 27.698 1.00 80.19 163 LEU A N 1
ATOM 1342 C CA . LEU A 1 163 ? -69.788 -3.262 26.459 1.00 80.19 163 LEU A CA 1
ATOM 1343 C C . LEU A 1 163 ? -68.575 -4.155 26.717 1.00 80.19 163 LEU A C 1
ATOM 1345 O O . LEU A 1 163 ? -68.561 -5.305 26.284 1.00 80.19 163 LEU A O 1
ATOM 1349 N N . ARG A 1 164 ? -67.582 -3.662 27.470 1.00 85.56 164 ARG A N 1
ATOM 1350 C CA . ARG A 1 164 ? -66.385 -4.439 27.813 1.00 85.56 164 ARG A CA 1
ATOM 1351 C C . ARG A 1 164 ? -66.740 -5.716 28.558 1.00 85.56 164 ARG A C 1
ATOM 1353 O O . ARG A 1 164 ? -66.220 -6.773 28.218 1.00 85.56 164 ARG A O 1
ATOM 1360 N N . LYS A 1 165 ? -67.630 -5.631 29.549 1.00 78.88 165 LYS A N 1
ATOM 1361 C CA . LYS A 1 165 ? -68.064 -6.796 30.335 1.00 78.88 165 LYS A CA 1
ATOM 1362 C C . LYS A 1 165 ? -68.850 -7.805 29.496 1.00 78.88 165 LYS A C 1
ATOM 1364 O O . LYS A 1 165 ? -68.674 -9.005 29.695 1.00 78.88 165 LYS A O 1
ATOM 1369 N N . GLU A 1 166 ? -69.698 -7.346 28.577 1.00 78.38 166 GLU A N 1
ATOM 1370 C CA . GLU A 1 166 ? -70.449 -8.231 27.676 1.00 78.38 166 GLU A CA 1
ATOM 1371 C C . GLU A 1 166 ? -69.510 -8.917 26.670 1.00 78.38 166 GLU A C 1
ATOM 1373 O O . GLU A 1 166 ? -69.596 -10.131 26.489 1.00 78.38 166 GLU A O 1
ATOM 1378 N N . PHE A 1 167 ? -68.551 -8.176 26.105 1.00 82.38 167 PHE A N 1
ATOM 1379 C CA . PHE A 1 167 ? -67.511 -8.713 25.225 1.00 82.38 167 PHE A CA 1
ATOM 1380 C C . PHE A 1 167 ? -66.623 -9.737 25.942 1.00 82.38 167 PHE A C 1
ATOM 1382 O O . PHE A 1 167 ? -66.423 -10.846 25.461 1.00 82.38 167 PHE A O 1
ATOM 1389 N N . GLU A 1 168 ? -66.157 -9.416 27.149 1.00 76.50 168 GLU A N 1
ATOM 1390 C CA . GLU A 1 168 ? -65.337 -10.305 27.979 1.00 76.50 168 GLU A CA 1
ATOM 1391 C C . GLU A 1 168 ? -66.053 -11.620 28.316 1.00 76.50 168 GLU A C 1
ATOM 1393 O O . GLU A 1 168 ? -65.426 -12.683 28.349 1.00 76.50 168 GLU A O 1
ATOM 1398 N N . LYS A 1 169 ? -67.367 -11.546 28.556 1.00 78.31 169 LYS A N 1
ATOM 1399 C CA . LYS A 1 169 ? -68.207 -12.697 28.889 1.00 78.31 169 LYS A CA 1
ATOM 1400 C C . LYS A 1 169 ? -68.435 -13.620 27.691 1.00 78.31 169 LYS A C 1
ATOM 1402 O O . LYS A 1 169 ? -68.436 -14.833 27.887 1.00 78.31 169 LYS A O 1
ATOM 1407 N N . ARG A 1 170 ? -68.662 -13.069 26.495 1.00 76.06 170 ARG A N 1
ATOM 1408 C CA . ARG A 1 170 ? -68.961 -13.850 25.280 1.00 76.06 170 ARG A CA 1
ATOM 1409 C C . ARG A 1 170 ? -67.705 -14.370 24.581 1.00 76.06 170 ARG A C 1
ATOM 1411 O O . ARG A 1 170 ? -67.681 -15.531 24.194 1.00 76.06 170 ARG A O 1
ATOM 1418 N N . GLU A 1 171 ? -66.629 -13.582 24.555 1.00 77.38 171 GLU A N 1
ATOM 1419 C CA . GLU A 1 171 ? -65.389 -13.939 23.845 1.00 77.38 171 GLU A CA 1
ATOM 1420 C C . GLU A 1 171 ? -64.377 -14.748 24.680 1.00 77.38 171 GLU A C 1
ATOM 1422 O O . GLU A 1 171 ? -63.339 -15.173 24.160 1.00 77.38 171 GLU A O 1
ATOM 1427 N N . GLY A 1 172 ? -64.654 -14.974 25.972 1.00 64.25 172 GLY A N 1
ATOM 1428 C CA . GLY A 1 172 ? -63.899 -15.905 26.820 1.00 64.25 172 GLY A CA 1
ATOM 1429 C C . GLY A 1 172 ? -62.450 -15.488 27.109 1.00 64.25 172 GLY A C 1
ATOM 1430 O O . GLY A 1 172 ? -61.521 -16.280 26.938 1.00 64.25 172 GLY A O 1
ATOM 1431 N N . ILE A 1 173 ? -62.218 -14.250 27.561 1.00 65.62 173 ILE A N 1
ATOM 1432 C CA . ILE A 1 173 ? -60.857 -13.748 27.835 1.00 65.62 173 ILE A CA 1
ATOM 1433 C C . ILE A 1 173 ? -60.315 -14.334 29.156 1.00 65.62 173 ILE A C 1
ATOM 1435 O O . ILE A 1 173 ? -60.812 -14.036 30.246 1.00 65.62 173 ILE A O 1
ATOM 1439 N N . SER A 1 174 ? -59.265 -15.164 29.076 1.00 51.53 174 SER A N 1
ATOM 1440 C CA . SER A 1 174 ? -58.667 -15.855 30.232 1.00 51.53 174 SER A CA 1
ATOM 1441 C C . SER A 1 174 ? -57.992 -14.901 31.232 1.00 51.53 174 SER A C 1
ATOM 1443 O O . SER A 1 174 ? -57.464 -13.852 30.863 1.00 51.53 174 SER A O 1
ATOM 1445 N N . ARG A 1 175 ? -57.956 -15.277 32.521 1.00 48.03 175 ARG A N 1
ATOM 1446 C CA . ARG A 1 175 ? -57.382 -14.468 33.623 1.00 48.03 175 ARG A CA 1
ATOM 1447 C C . ARG A 1 175 ? -55.913 -14.071 33.381 1.00 48.03 175 ARG A C 1
ATOM 1449 O O . ARG A 1 175 ? -55.530 -12.964 33.741 1.00 48.03 175 ARG A O 1
ATOM 1456 N N . ASN A 1 176 ? -55.142 -14.914 32.690 1.00 41.16 176 ASN A N 1
ATOM 1457 C CA . ASN A 1 176 ? -53.744 -14.643 32.331 1.00 41.16 176 ASN A CA 1
ATOM 1458 C C . ASN A 1 176 ? -53.615 -13.678 31.133 1.00 41.16 176 ASN A C 1
ATOM 1460 O O . ASN A 1 176 ? -52.732 -12.824 31.136 1.00 41.16 176 ASN A O 1
ATOM 1464 N N . LYS A 1 177 ? -54.538 -13.722 30.156 1.00 50.06 177 LYS A N 1
ATOM 1465 C CA . LYS A 1 177 ? -54.609 -12.724 29.067 1.00 50.06 177 LYS A CA 1
ATOM 1466 C C . LYS A 1 177 ? -55.041 -11.341 29.571 1.00 50.06 177 LYS A C 1
ATOM 1468 O O . LYS A 1 177 ? -54.566 -10.340 29.045 1.00 50.06 177 LYS A O 1
ATOM 1473 N N . LYS A 1 178 ? -55.865 -11.268 30.628 1.00 47.09 178 LYS A N 1
ATOM 1474 C CA . LYS A 1 178 ? -56.226 -9.996 31.292 1.00 47.09 178 LYS A CA 1
ATOM 1475 C C . LYS A 1 178 ? -54.999 -9.285 31.861 1.00 47.09 178 LYS A C 1
ATOM 1477 O O . LYS A 1 178 ? -54.861 -8.085 31.671 1.00 47.09 178 LYS A O 1
ATOM 1482 N N . ILE A 1 179 ? -54.102 -10.025 32.513 1.00 40.16 179 ILE A N 1
ATOM 1483 C CA . ILE A 1 179 ? -52.882 -9.477 33.125 1.00 40.16 179 ILE A CA 1
ATOM 1484 C C . ILE A 1 179 ? -51.914 -8.965 32.047 1.00 40.16 179 ILE A C 1
ATOM 1486 O O . ILE A 1 179 ? -51.408 -7.855 32.170 1.00 40.16 179 ILE A O 1
ATOM 1490 N N . ALA A 1 180 ? -51.734 -9.708 30.951 1.00 35.81 180 ALA A N 1
ATOM 1491 C CA . ALA A 1 180 ? -50.868 -9.295 29.842 1.00 35.81 180 ALA A CA 1
ATOM 1492 C C . ALA A 1 180 ? -51.342 -8.002 29.141 1.00 35.81 180 ALA A C 1
ATOM 1494 O O . ALA A 1 180 ? -50.525 -7.157 28.783 1.00 35.81 180 ALA A O 1
ATOM 1495 N N . ILE A 1 181 ? -52.658 -7.812 28.986 1.00 39.16 181 ILE A N 1
ATOM 1496 C CA . ILE A 1 181 ? -53.230 -6.600 28.372 1.00 39.16 181 ILE A CA 1
ATOM 1497 C C . ILE A 1 181 ? -53.197 -5.406 29.348 1.00 39.16 181 ILE A C 1
ATOM 1499 O O . ILE A 1 181 ? -52.914 -4.286 28.929 1.00 39.16 181 ILE A O 1
ATOM 1503 N N . ILE A 1 182 ? -53.389 -5.641 30.654 1.00 37.38 182 ILE A N 1
ATOM 1504 C CA . ILE A 1 182 ? -53.249 -4.612 31.704 1.00 37.38 182 ILE A CA 1
ATOM 1505 C C . ILE A 1 182 ? -51.811 -4.070 31.757 1.00 37.38 182 ILE A C 1
ATOM 1507 O O . ILE A 1 182 ? -51.623 -2.859 31.830 1.00 37.38 182 ILE A O 1
ATOM 1511 N N . ILE A 1 183 ? -50.800 -4.937 31.648 1.00 33.97 183 ILE A N 1
ATOM 1512 C CA . ILE A 1 183 ? -49.382 -4.537 31.628 1.00 33.97 183 ILE A CA 1
ATOM 1513 C C . ILE A 1 183 ? -49.062 -3.674 30.392 1.00 33.97 183 ILE A C 1
ATOM 1515 O O . ILE A 1 183 ? -48.368 -2.668 30.511 1.00 33.97 183 ILE A O 1
ATOM 1519 N N . ALA A 1 184 ? -49.630 -3.996 29.225 1.00 34.12 184 ALA A N 1
ATOM 1520 C CA . ALA A 1 184 ? -49.452 -3.199 28.008 1.00 34.12 184 ALA A CA 1
ATOM 1521 C C . ALA A 1 184 ? -50.153 -1.823 28.057 1.00 34.12 184 ALA A C 1
ATOM 1523 O O . ALA A 1 184 ? -49.674 -0.874 27.441 1.00 34.12 184 ALA A O 1
ATOM 1524 N N . GLY A 1 185 ? -51.268 -1.699 28.789 1.00 31.86 185 GLY A N 1
ATOM 1525 C CA . GLY A 1 185 ? -51.964 -0.424 29.008 1.00 31.86 185 GLY A CA 1
ATOM 1526 C C . GLY A 1 185 ? -51.275 0.491 30.029 1.00 31.86 185 GLY A C 1
ATOM 1527 O O . GLY A 1 185 ? -51.311 1.710 29.881 1.00 31.86 185 GLY A O 1
ATOM 1528 N N . ILE A 1 186 ? -50.595 -0.084 31.029 1.00 32.44 186 ILE A N 1
ATOM 1529 C CA . ILE A 1 186 ? -49.834 0.660 32.052 1.00 32.44 186 ILE A CA 1
ATOM 1530 C C . ILE A 1 186 ? -48.601 1.354 31.447 1.00 32.44 186 ILE A C 1
ATOM 1532 O O . ILE A 1 186 ? -48.263 2.461 31.858 1.00 32.44 186 ILE A O 1
ATOM 1536 N N . LEU A 1 187 ? -47.985 0.772 30.411 1.00 28.98 187 LEU A N 1
ATOM 1537 C CA . LEU A 1 187 ? -46.814 1.345 29.729 1.00 28.98 187 LEU A CA 1
ATOM 1538 C C . LEU A 1 187 ? -47.109 2.616 28.897 1.00 28.98 187 LEU A C 1
ATOM 1540 O O . LEU A 1 187 ? -46.172 3.272 28.455 1.00 28.98 187 LEU A O 1
ATOM 1544 N N . LEU A 1 188 ? -48.378 3.004 28.703 1.00 31.23 188 LEU A N 1
ATOM 1545 C CA . LEU A 1 188 ? -48.773 4.216 27.957 1.00 31.23 188 LEU A CA 1
ATOM 1546 C C . LEU A 1 188 ? -49.458 5.298 28.815 1.00 31.23 188 LEU A C 1
ATOM 1548 O O . LEU A 1 188 ? -49.853 6.336 28.285 1.00 31.23 188 LEU A O 1
ATOM 1552 N N . GLY A 1 189 ? -49.595 5.089 30.126 1.00 29.70 189 GLY A N 1
ATOM 1553 C CA . GLY A 1 189 ? -50.313 5.995 31.026 1.00 29.70 189 GLY A CA 1
ATOM 1554 C C . GLY A 1 189 ? -49.576 6.213 32.340 1.00 29.70 189 GLY A C 1
ATOM 1555 O O . GLY A 1 189 ? -49.999 5.715 33.382 1.00 29.70 189 GLY A O 1
ATOM 1556 N N . ALA A 1 190 ? -48.490 6.981 32.315 1.00 30.30 190 ALA A N 1
ATOM 1557 C CA . ALA A 1 190 ? -47.898 7.516 33.535 1.00 30.30 190 ALA A CA 1
ATOM 1558 C C . ALA A 1 190 ? -48.871 8.526 34.176 1.00 30.30 190 ALA A C 1
ATOM 1560 O O . ALA A 1 190 ? -48.968 9.647 33.692 1.00 30.30 190 ALA A O 1
ATOM 1561 N N . ALA A 1 191 ? -49.621 8.111 35.213 1.00 29.41 191 ALA A N 1
ATOM 1562 C CA . ALA A 1 191 ? -50.065 8.971 36.333 1.00 29.41 191 ALA A CA 1
ATOM 1563 C C . ALA A 1 191 ? -50.972 8.275 37.376 1.00 29.41 191 ALA A C 1
ATOM 1565 O O . ALA A 1 191 ? -50.951 8.656 38.541 1.00 29.41 191 ALA A O 1
ATOM 1566 N N . ALA A 1 192 ? -51.771 7.2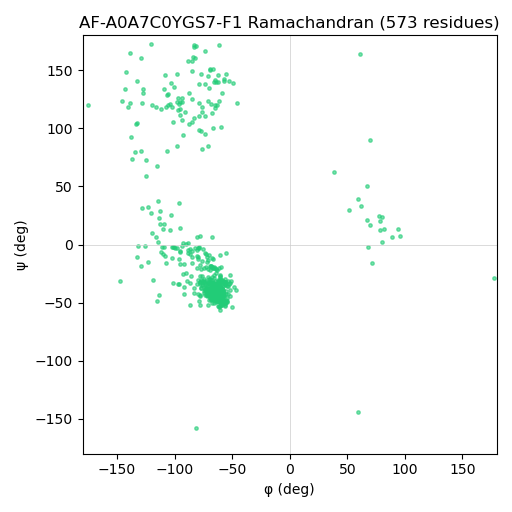56 37.049 1.00 25.52 192 ALA A N 1
ATOM 1567 C CA . ALA A 1 192 ? -52.863 6.833 37.951 1.00 25.52 192 ALA A CA 1
ATOM 1568 C C . ALA A 1 192 ? -52.532 5.656 38.900 1.00 25.52 192 ALA A C 1
ATOM 1570 O O . ALA A 1 192 ? -53.388 4.819 39.180 1.00 25.52 192 ALA A O 1
ATOM 1571 N N . GLY A 1 193 ? -51.293 5.581 39.399 1.00 30.86 193 GLY A N 1
ATOM 1572 C CA . GLY A 1 193 ? -50.819 4.492 40.268 1.00 30.86 193 GLY A CA 1
ATOM 1573 C C . GLY A 1 193 ? -50.208 4.915 41.606 1.00 30.86 193 GLY A C 1
ATOM 1574 O O . GLY A 1 193 ? -49.856 4.048 42.399 1.00 30.86 193 GLY A O 1
ATOM 1575 N N . TYR A 1 194 ? -50.110 6.216 41.903 1.00 33.88 194 TYR A N 1
ATOM 1576 C CA . TYR A 1 194 ? -49.557 6.705 43.178 1.00 33.88 194 TYR A CA 1
ATOM 1577 C C . TYR A 1 194 ? -50.451 6.343 44.389 1.00 33.88 194 TYR A C 1
ATOM 1579 O O . TYR A 1 194 ? -49.980 6.256 45.517 1.00 33.88 194 TYR A O 1
ATOM 1587 N N . GLY A 1 195 ? -51.738 6.042 44.155 1.00 30.72 195 GLY A N 1
ATOM 1588 C CA . GLY A 1 195 ? -52.719 5.690 45.195 1.00 30.72 195 GLY A CA 1
ATOM 1589 C C . GLY A 1 195 ? -52.752 4.218 45.635 1.00 30.72 195 GLY A C 1
ATOM 1590 O O . GLY A 1 195 ? -53.393 3.907 46.632 1.00 30.72 195 GLY A O 1
ATOM 1591 N N . LEU A 1 196 ? -52.067 3.308 44.930 1.00 30.22 196 LEU A N 1
ATOM 1592 C CA . LEU A 1 196 ? -51.910 1.894 45.334 1.00 30.22 196 LEU A CA 1
ATOM 1593 C C . LEU A 1 196 ? -50.471 1.557 45.767 1.00 30.22 196 LEU A C 1
ATOM 1595 O O . LEU A 1 196 ? -50.222 0.489 46.324 1.00 30.22 196 LEU A O 1
ATOM 1599 N N . TYR A 1 197 ? -49.545 2.500 45.573 1.00 35.28 197 TYR A N 1
ATOM 1600 C CA . TYR A 1 197 ? -48.124 2.416 45.914 1.00 35.28 197 TYR A CA 1
ATOM 1601 C C . TYR A 1 197 ? -47.852 2.420 47.432 1.00 35.28 197 TYR A C 1
ATOM 1603 O O . TYR A 1 197 ? -46.846 1.885 47.886 1.00 35.28 197 TYR A O 1
ATOM 1611 N N . SER A 1 198 ? -48.779 2.932 48.251 1.00 34.53 198 SER A N 1
ATOM 1612 C CA . SER A 1 198 ? -48.670 2.881 49.718 1.00 34.53 198 SER A CA 1
ATOM 1613 C C . SER A 1 198 ? -49.081 1.534 50.331 1.00 34.53 198 SER A C 1
ATOM 1615 O O . SER A 1 198 ? -48.824 1.303 51.511 1.00 34.53 198 SER A O 1
ATOM 1617 N N . LEU A 1 199 ? -49.680 0.626 49.546 1.00 29.97 199 LEU A N 1
ATOM 1618 C CA . LEU A 1 199 ? -50.252 -0.635 50.039 1.00 29.97 199 LEU A CA 1
ATOM 1619 C C . LEU A 1 199 ? -49.392 -1.883 49.776 1.00 29.97 199 LEU A C 1
ATOM 1621 O O . LEU A 1 199 ? -49.648 -2.912 50.395 1.00 29.97 199 LEU A O 1
ATOM 1625 N N . PHE A 1 200 ? -48.341 -1.814 48.945 1.00 30.20 200 PHE A N 1
ATOM 1626 C CA . PHE A 1 200 ? -47.439 -2.952 48.704 1.00 30.20 200 PHE A CA 1
ATOM 1627 C C . PHE A 1 200 ? -45.967 -2.528 48.665 1.00 30.20 200 PHE A C 1
ATOM 1629 O O . PHE A 1 200 ? -45.409 -2.163 47.637 1.00 30.20 200 PHE A O 1
ATOM 1636 N N . HIS A 1 201 ? -45.334 -2.607 49.832 1.00 35.09 201 HIS A N 1
ATOM 1637 C CA . HIS A 1 201 ? -43.911 -2.383 50.053 1.00 35.09 201 HIS A CA 1
ATOM 1638 C C . HIS A 1 201 ? -43.022 -3.352 49.249 1.00 35.09 201 HIS A C 1
ATOM 1640 O O . HIS A 1 201 ? -42.764 -4.470 49.695 1.00 35.09 201 HIS A O 1
ATOM 1646 N N . LYS A 1 202 ? -42.464 -2.889 48.129 1.00 39.34 202 LYS A N 1
ATOM 1647 C CA . LYS A 1 202 ? -41.074 -3.157 47.719 1.00 39.34 202 LYS A CA 1
ATOM 1648 C C . LYS A 1 202 ? -40.553 -1.883 47.056 1.00 39.34 202 LYS A C 1
ATOM 1650 O O . LYS A 1 202 ? -41.276 -1.279 46.271 1.00 39.34 202 LYS A O 1
ATOM 1655 N N . LYS A 1 203 ? -39.343 -1.452 47.422 1.00 47.66 203 LYS A N 1
ATOM 1656 C CA . LYS A 1 203 ? -38.681 -0.288 46.814 1.00 47.66 203 LYS A CA 1
ATOM 1657 C C . LYS A 1 203 ? -38.739 -0.407 45.276 1.00 47.66 203 LYS A C 1
ATOM 1659 O O . LYS A 1 203 ? -38.602 -1.532 44.783 1.00 47.66 203 LYS A O 1
ATOM 1664 N N . PRO A 1 204 ? -38.992 0.690 44.537 1.00 55.09 204 PRO A N 1
ATOM 1665 C CA . PRO A 1 204 ? -38.947 0.665 43.084 1.00 55.09 204 PRO A CA 1
ATOM 1666 C C . PRO A 1 204 ? -37.541 0.225 42.695 1.00 55.09 204 PRO A C 1
ATOM 1668 O O . PRO A 1 204 ? -36.577 0.728 43.260 1.00 55.09 204 PRO A O 1
ATOM 1671 N N . ASN A 1 205 ? -37.465 -0.755 41.797 1.00 69.88 205 ASN A N 1
ATOM 1672 C CA . ASN A 1 205 ? -36.207 -1.325 41.339 1.00 69.88 205 ASN A CA 1
ATOM 1673 C C . ASN A 1 205 ? -36.024 -1.017 39.848 1.00 69.88 205 ASN A C 1
ATOM 1675 O O . ASN A 1 205 ? -36.228 -1.903 39.005 1.00 69.88 205 ASN A O 1
ATOM 1679 N N . PRO A 1 206 ? -35.831 0.265 39.485 1.00 84.25 206 PRO A N 1
ATOM 1680 C CA . PRO A 1 206 ? -35.745 0.685 38.093 1.00 84.25 206 PRO A CA 1
ATOM 1681 C C . PRO A 1 206 ? -34.585 0.026 37.333 1.00 84.25 206 PRO A C 1
ATOM 1683 O O . PRO A 1 206 ? -34.744 -0.238 36.141 1.00 84.25 206 PRO A O 1
ATOM 1686 N N . VAL A 1 207 ? -33.482 -0.330 38.006 1.00 84.19 207 VAL A N 1
ATOM 1687 C CA . VAL A 1 207 ? -32.362 -1.065 37.391 1.00 84.19 207 VAL A CA 1
ATOM 1688 C C . VAL A 1 207 ? -32.807 -2.466 36.960 1.00 84.19 207 VAL A C 1
ATOM 1690 O O . VAL A 1 207 ? -32.591 -2.867 35.816 1.00 84.19 207 VAL A O 1
ATOM 1693 N N . LEU A 1 208 ? -33.499 -3.210 37.835 1.00 79.75 208 LEU A N 1
ATOM 1694 C CA . LEU A 1 208 ? -34.052 -4.526 37.492 1.00 79.75 208 LEU A CA 1
ATOM 1695 C C . LEU A 1 208 ? -35.101 -4.427 36.382 1.00 79.75 208 LEU A C 1
ATOM 1697 O O . LEU A 1 208 ? -35.136 -5.285 35.504 1.00 79.75 208 LEU A O 1
ATOM 1701 N N . ALA A 1 209 ? -35.951 -3.397 36.403 1.00 77.56 209 ALA A N 1
ATOM 1702 C CA . ALA A 1 209 ? -36.937 -3.177 35.346 1.00 77.56 209 ALA A CA 1
ATOM 1703 C C . ALA A 1 209 ? -36.259 -2.965 33.981 1.00 77.56 209 ALA A C 1
ATOM 1705 O O . ALA A 1 209 ? -36.671 -3.584 32.997 1.00 77.56 209 ALA A O 1
ATOM 1706 N N . TYR A 1 210 ? -35.187 -2.167 33.942 1.00 86.12 210 TYR A N 1
ATOM 1707 C CA . TYR A 1 210 ? -34.394 -1.929 32.737 1.00 86.12 210 TYR A CA 1
ATOM 1708 C C . TYR A 1 210 ? -33.697 -3.203 32.238 1.00 86.12 210 TYR A C 1
ATOM 1710 O O . TYR A 1 210 ? -33.786 -3.552 31.062 1.00 86.12 210 TYR A O 1
ATOM 1718 N N . LEU A 1 211 ? -33.075 -3.969 33.136 1.00 81.31 211 LEU A N 1
ATOM 1719 C CA . LEU A 1 211 ? -32.444 -5.244 32.781 1.00 81.31 211 LEU A CA 1
ATOM 1720 C C . LEU A 1 211 ? -33.463 -6.286 32.291 1.00 81.31 211 LEU A C 1
ATOM 1722 O O . LEU A 1 211 ? -33.163 -7.039 31.367 1.00 81.31 211 LEU A O 1
ATOM 1726 N N . ILE A 1 212 ? -34.680 -6.327 32.846 1.00 78.38 212 ILE A N 1
ATOM 1727 C CA . ILE A 1 212 ? -35.765 -7.190 32.343 1.00 78.38 212 ILE A CA 1
ATOM 1728 C C . ILE A 1 212 ? -36.159 -6.791 30.916 1.00 78.38 212 ILE A C 1
ATOM 1730 O O . ILE A 1 212 ? -36.305 -7.671 30.067 1.00 78.38 212 ILE A O 1
ATOM 1734 N N . GLU A 1 213 ? -36.296 -5.492 30.632 1.00 82.94 213 GLU A N 1
ATOM 1735 C CA . GLU A 1 213 ? -36.578 -4.980 29.282 1.00 82.94 213 GLU A CA 1
ATOM 1736 C C . GLU A 1 213 ? -35.502 -5.424 28.278 1.00 82.94 213 GLU A C 1
ATOM 1738 O O . GLU A 1 213 ? -35.823 -5.888 27.181 1.00 82.94 213 GLU A O 1
ATOM 1743 N N . LYS A 1 214 ? -34.230 -5.383 28.689 1.00 86.50 214 LYS A N 1
ATOM 1744 C CA . LYS A 1 214 ? -33.079 -5.835 27.891 1.00 86.50 214 LYS A CA 1
ATOM 1745 C C . LYS A 1 214 ? -32.887 -7.357 27.867 1.00 86.50 214 LYS A C 1
ATOM 1747 O O . LYS A 1 214 ? -32.002 -7.833 27.162 1.00 86.50 214 LYS A O 1
ATOM 1752 N N . LYS A 1 215 ? -33.716 -8.134 28.582 1.00 87.50 215 LYS A N 1
ATOM 1753 C CA . LYS A 1 215 ? -33.592 -9.599 28.761 1.00 87.50 215 LYS A CA 1
ATOM 1754 C C . LYS A 1 215 ? -32.266 -10.032 29.417 1.00 87.50 215 LYS A C 1
ATOM 1756 O O . LYS A 1 215 ? -31.689 -11.045 29.032 1.00 87.50 215 LYS A O 1
ATOM 1761 N N . LYS A 1 216 ? -31.803 -9.265 30.407 1.00 87.94 216 LYS A N 1
ATOM 1762 C CA . LYS A 1 216 ? -30.529 -9.412 31.142 1.00 87.94 216 LYS A CA 1
ATOM 1763 C C . LYS A 1 216 ? -30.718 -9.421 32.664 1.00 87.94 216 LYS A C 1
ATOM 1765 O O . LYS A 1 216 ? -29.898 -8.917 33.425 1.00 87.94 216 LYS A O 1
ATOM 1770 N N . SER A 1 217 ? -31.855 -9.931 33.138 1.00 79.44 217 SER A N 1
ATOM 1771 C CA . SER A 1 217 ? -32.224 -9.886 34.563 1.00 79.44 217 SER A CA 1
ATOM 1772 C C . SER A 1 217 ? -31.271 -10.657 35.488 1.00 79.44 217 SER A C 1
ATOM 1774 O O . SER A 1 217 ? -31.232 -10.392 36.686 1.00 79.44 217 SER A O 1
ATOM 1776 N N . ASP A 1 218 ? -30.527 -11.616 34.945 1.00 84.81 218 ASP A N 1
ATOM 1777 C CA . ASP A 1 218 ? -29.477 -12.385 35.616 1.00 84.81 218 ASP A CA 1
ATOM 1778 C C . ASP A 1 218 ? -28.267 -11.527 36.025 1.00 84.81 218 ASP A C 1
ATOM 1780 O O . ASP A 1 218 ? -27.626 -11.816 37.034 1.00 84.81 218 ASP A O 1
ATOM 1784 N N . GLU A 1 219 ? -28.020 -10.413 35.332 1.00 87.38 219 GLU A N 1
ATOM 1785 C CA . GLU A 1 219 ? -26.928 -9.476 35.631 1.00 87.38 219 GLU A CA 1
ATOM 1786 C C . GLU A 1 219 ? -27.281 -8.483 36.756 1.00 87.38 219 GLU A C 1
ATOM 1788 O O . GLU A 1 219 ? -26.432 -7.709 37.196 1.00 87.38 219 GLU A O 1
ATOM 1793 N N . TYR A 1 220 ? -28.512 -8.518 37.288 1.00 85.75 220 TYR A N 1
ATOM 1794 C CA . TYR A 1 220 ? -28.977 -7.566 38.307 1.00 85.75 220 TYR A CA 1
ATOM 1795 C C . TYR A 1 220 ? -28.084 -7.515 39.552 1.00 85.75 220 TYR A C 1
ATOM 1797 O O . TYR A 1 220 ? -27.921 -6.455 40.150 1.00 85.75 220 TYR A O 1
ATOM 1805 N N . ALA A 1 221 ? -27.469 -8.636 39.938 1.00 87.06 221 ALA A N 1
ATOM 1806 C CA . ALA A 1 221 ? -26.561 -8.669 41.081 1.00 87.06 221 ALA A CA 1
ATOM 1807 C C . ALA A 1 221 ? -25.363 -7.712 40.925 1.00 87.06 221 ALA A C 1
ATOM 1809 O O . ALA A 1 221 ? -24.918 -7.161 41.930 1.00 87.06 221 ALA A O 1
ATOM 1810 N N . LEU A 1 222 ? -24.890 -7.487 39.692 1.00 90.00 222 LEU A N 1
ATOM 1811 C CA . LEU A 1 222 ? -23.773 -6.588 39.385 1.00 90.00 222 LEU A CA 1
ATOM 1812 C C . LEU A 1 222 ? -24.175 -5.115 39.519 1.00 90.00 222 LEU A C 1
ATOM 1814 O O . LEU A 1 222 ? -23.409 -4.315 40.040 1.00 90.00 222 LEU A O 1
ATOM 1818 N N . PHE A 1 223 ? -25.395 -4.767 39.102 1.00 93.31 223 PHE A N 1
ATOM 1819 C CA . PHE A 1 223 ? -25.870 -3.378 39.037 1.00 93.31 223 PHE A CA 1
ATOM 1820 C C . PHE A 1 223 ? -26.772 -2.966 40.207 1.00 93.31 223 PHE A C 1
ATOM 1822 O O . PHE A 1 223 ? -27.175 -1.810 40.298 1.00 93.31 223 PHE A O 1
ATOM 1829 N N . LYS A 1 224 ? -27.084 -3.885 41.130 1.00 88.31 224 LYS A N 1
ATOM 1830 C CA . LYS A 1 224 ? -27.931 -3.643 42.310 1.00 88.31 224 LYS A CA 1
ATOM 1831 C C . LYS A 1 224 ? -27.581 -2.366 43.098 1.00 88.31 224 LYS A C 1
ATOM 1833 O O . LYS A 1 224 ? -28.521 -1.728 43.569 1.00 88.31 224 LYS A O 1
ATOM 1838 N N . PRO A 1 225 ? -26.303 -1.984 43.289 1.00 90.12 225 PRO A N 1
ATOM 1839 C CA . PRO A 1 225 ? -25.960 -0.736 43.976 1.00 90.12 225 PRO A CA 1
ATOM 1840 C C . PRO A 1 225 ? -26.560 0.536 43.350 1.00 90.12 225 PRO A C 1
ATOM 1842 O O . PRO A 1 225 ? -26.941 1.437 44.093 1.00 90.12 225 PRO A O 1
ATOM 1845 N N . LEU A 1 226 ? -26.743 0.578 42.024 1.00 88.62 226 LEU A N 1
ATOM 1846 C CA . LEU A 1 226 ? -27.341 1.715 41.301 1.00 88.62 226 LEU A CA 1
ATOM 1847 C C . LEU A 1 226 ? -28.835 1.911 41.613 1.00 88.62 226 LEU A C 1
ATOM 1849 O O . LEU A 1 226 ? -29.424 2.934 41.305 1.00 88.62 226 LEU A O 1
ATOM 1853 N N . ASP A 1 227 ? -29.467 0.946 42.278 1.00 84.19 227 ASP A N 1
ATOM 1854 C CA . ASP A 1 227 ? -30.877 1.005 42.673 1.00 84.19 227 ASP A CA 1
ATOM 1855 C C . ASP A 1 227 ? -31.111 1.844 43.952 1.00 84.19 227 ASP A C 1
ATOM 1857 O O . ASP A 1 227 ? -32.199 1.841 44.534 1.00 84.19 227 ASP A O 1
ATOM 1861 N N . SER A 1 228 ? -30.061 2.508 44.451 1.00 79.94 228 SER A N 1
ATOM 1862 C CA . SER A 1 228 ? -30.017 3.132 45.778 1.00 79.94 228 SER A CA 1
ATOM 1863 C C . SER A 1 228 ? -30.955 4.333 45.937 1.00 79.94 228 SER A C 1
ATOM 1865 O O . SER A 1 228 ? -31.572 4.479 47.000 1.00 79.94 228 SER A O 1
ATOM 1867 N N . ASP A 1 229 ? -31.105 5.157 44.898 1.00 76.44 229 ASP A N 1
ATOM 1868 C CA . ASP A 1 229 ? -31.954 6.354 44.899 1.00 76.44 229 ASP A CA 1
ATOM 1869 C C . ASP A 1 229 ? -33.304 6.155 44.181 1.00 76.44 229 ASP A C 1
ATOM 1871 O O . ASP A 1 229 ? -34.170 7.034 44.219 1.00 76.44 229 ASP A O 1
ATOM 1875 N N . GLY A 1 230 ? -33.529 4.961 43.617 1.00 71.81 230 GLY A N 1
ATOM 1876 C CA . GLY A 1 230 ? -34.782 4.562 42.980 1.00 71.81 230 GLY A CA 1
ATOM 1877 C C . GLY A 1 230 ? -35.072 5.277 41.657 1.00 71.81 230 GLY A C 1
ATOM 1878 O O . GLY A 1 230 ? -36.222 5.241 41.203 1.00 71.81 230 GLY A O 1
ATOM 1879 N N . ILE A 1 231 ? -34.068 5.906 41.034 1.00 80.44 231 ILE A N 1
ATOM 1880 C CA . ILE A 1 231 ? -34.171 6.609 39.750 1.00 80.44 231 ILE A CA 1
ATOM 1881 C C . ILE A 1 231 ? -33.087 6.082 38.802 1.00 80.44 231 ILE A C 1
ATOM 1883 O O . ILE A 1 231 ? -31.927 6.046 39.161 1.00 80.44 231 ILE A O 1
ATOM 1887 N N . MET A 1 232 ? -33.457 5.721 37.567 1.00 83.88 232 MET A N 1
ATOM 1888 C CA . MET A 1 232 ? -32.484 5.298 36.548 1.00 83.88 232 MET A CA 1
ATOM 1889 C C . MET A 1 232 ? -32.002 6.487 35.712 1.00 83.88 232 MET A C 1
ATOM 1891 O O . MET A 1 232 ? -32.780 7.047 34.925 1.00 83.88 232 MET A O 1
ATOM 1895 N N . GLN A 1 233 ? -30.725 6.826 35.827 1.00 88.19 233 GLN A N 1
ATOM 1896 C CA . GLN A 1 233 ? -30.078 7.924 35.111 1.00 88.19 233 GLN A CA 1
ATOM 1897 C C . GLN A 1 233 ? -29.598 7.505 33.705 1.00 88.19 233 GLN A C 1
ATOM 1899 O O . GLN A 1 233 ? -29.439 6.312 33.420 1.00 88.19 233 GLN A O 1
ATOM 1904 N N . PRO A 1 234 ? -29.396 8.458 32.774 1.00 91.75 234 PRO A N 1
ATOM 1905 C CA . PRO A 1 234 ? -28.890 8.162 31.431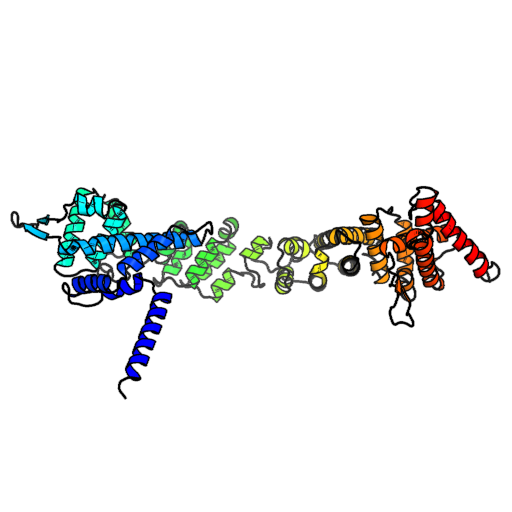 1.00 91.75 234 PRO A CA 1
ATOM 1906 C C . PRO A 1 234 ? -27.523 7.461 31.423 1.00 91.75 234 PRO A C 1
ATOM 1908 O O . PRO A 1 234 ? -27.338 6.505 30.673 1.00 91.75 234 PRO A O 1
ATOM 1911 N N . GLU A 1 235 ? -26.591 7.893 32.269 1.00 91.12 235 GLU A N 1
ATOM 1912 C CA . GLU A 1 235 ? -25.229 7.359 32.372 1.00 91.12 235 GLU A CA 1
ATOM 1913 C C . GLU A 1 235 ? -25.226 5.916 32.891 1.00 91.12 235 GLU A C 1
ATOM 1915 O O . GLU A 1 235 ? -24.492 5.074 32.382 1.00 91.12 235 GLU A O 1
ATOM 1920 N N . GLU A 1 236 ? -26.115 5.594 33.833 1.00 91.62 236 GLU A N 1
ATOM 1921 C CA . GLU A 1 236 ? -26.323 4.232 34.336 1.00 91.62 236 GLU A CA 1
ATOM 1922 C C . GLU A 1 236 ? -26.858 3.308 33.234 1.00 91.62 236 GLU A C 1
ATOM 1924 O O . GLU A 1 236 ? -26.408 2.169 33.095 1.00 91.62 236 GLU A O 1
ATOM 1929 N N . LYS A 1 237 ? -27.794 3.799 32.405 1.00 93.19 237 LYS A N 1
ATOM 1930 C CA . LYS A 1 237 ? -28.294 3.042 31.243 1.00 93.19 237 LYS A CA 1
ATOM 1931 C C . LYS A 1 237 ? -27.182 2.814 30.233 1.00 93.19 237 LYS A C 1
ATOM 1933 O O . LYS A 1 237 ? -27.060 1.708 29.717 1.00 93.19 237 LYS A O 1
ATOM 1938 N N . ALA A 1 238 ? -26.377 3.843 29.975 1.00 95.06 238 ALA A N 1
ATOM 1939 C CA . ALA A 1 238 ? -25.254 3.769 29.054 1.00 95.06 238 ALA A CA 1
ATOM 1940 C C . ALA A 1 238 ? -24.169 2.799 29.546 1.00 95.06 238 ALA A C 1
ATOM 1942 O O . ALA A 1 238 ? -23.633 2.051 28.733 1.00 95.06 238 ALA A O 1
ATOM 1943 N N . LEU A 1 239 ? -23.888 2.755 30.854 1.00 95.12 239 LEU A N 1
ATOM 1944 C CA . LEU A 1 239 ? -22.971 1.781 31.452 1.00 95.12 239 LEU A CA 1
ATOM 1945 C C . LEU A 1 239 ? -23.488 0.349 31.280 1.00 95.12 239 LEU A C 1
ATOM 1947 O O . LEU A 1 239 ? -22.740 -0.515 30.831 1.00 95.12 239 LEU A O 1
ATOM 1951 N N . ILE A 1 240 ? -24.765 0.098 31.596 1.00 94.31 240 ILE A N 1
ATOM 1952 C CA . ILE A 1 240 ? -25.384 -1.228 31.425 1.00 94.31 240 ILE A CA 1
ATOM 1953 C C . ILE A 1 240 ? -25.373 -1.650 29.957 1.00 94.31 240 ILE A C 1
ATOM 1955 O O . ILE A 1 240 ? -25.048 -2.800 29.653 1.00 94.31 240 ILE A O 1
ATOM 1959 N N . ASP A 1 241 ? -25.740 -0.744 29.052 1.00 94.62 241 ASP A N 1
ATOM 1960 C CA . ASP A 1 241 ? -25.781 -1.024 27.619 1.00 94.62 241 ASP A CA 1
ATOM 1961 C C . ASP A 1 241 ? -24.372 -1.318 27.083 1.00 94.62 241 ASP A C 1
ATOM 1963 O O . ASP A 1 241 ? -24.192 -2.330 26.409 1.00 94.62 241 ASP A O 1
ATOM 1967 N N . TYR A 1 242 ? -23.367 -0.514 27.449 1.00 94.94 242 TYR A N 1
ATOM 1968 C CA . TYR A 1 242 ? -21.975 -0.730 27.046 1.00 94.94 242 TYR A CA 1
ATOM 1969 C C . TYR A 1 242 ? -21.388 -2.023 27.625 1.00 94.94 242 TYR A C 1
ATOM 1971 O O . TYR A 1 242 ? -20.807 -2.830 26.897 1.00 94.94 242 TYR A O 1
ATOM 1979 N N . PHE A 1 243 ? -21.603 -2.286 28.919 1.00 94.38 243 PHE A N 1
ATOM 1980 C CA . PHE A 1 243 ? -21.204 -3.553 29.526 1.00 94.38 243 PHE A CA 1
ATOM 1981 C C . PHE A 1 243 ? -21.810 -4.729 28.765 1.00 94.38 243 PHE A C 1
ATOM 1983 O O . PHE A 1 243 ? -21.126 -5.713 28.528 1.00 94.38 243 PHE A O 1
ATOM 1990 N N . ASN A 1 244 ? -23.065 -4.624 28.325 1.00 92.25 244 ASN A N 1
ATOM 1991 C CA . ASN A 1 244 ? -23.737 -5.676 27.570 1.00 92.25 244 ASN A CA 1
ATOM 1992 C C . ASN A 1 244 ? -23.256 -5.846 26.124 1.00 92.25 244 ASN A C 1
ATOM 1994 O O . ASN A 1 244 ? -23.493 -6.915 25.555 1.00 92.25 244 ASN A O 1
ATOM 1998 N N . THR A 1 245 ? -22.591 -4.847 25.541 1.00 93.50 245 THR A N 1
ATOM 1999 C CA . THR A 1 245 ? -21.958 -4.966 24.218 1.00 93.50 245 THR A CA 1
ATOM 2000 C C . THR A 1 245 ? -20.599 -5.659 24.257 1.00 93.50 245 THR A C 1
ATOM 2002 O O . THR A 1 245 ? -20.170 -6.188 23.235 1.00 93.50 245 THR A O 1
ATOM 2005 N N . LEU A 1 246 ? -19.940 -5.717 25.419 1.00 93.12 246 LEU A N 1
ATOM 2006 C CA . LEU A 1 246 ? -18.664 -6.416 25.561 1.00 93.12 246 LEU A CA 1
ATOM 2007 C C . LEU A 1 246 ? -18.829 -7.934 25.318 1.00 93.12 246 LEU A C 1
ATOM 2009 O O . LEU A 1 246 ? -19.784 -8.549 25.819 1.00 93.12 246 LEU A O 1
ATOM 2013 N N . PRO A 1 247 ? -17.880 -8.591 24.626 1.00 92.56 247 PRO A N 1
ATOM 2014 C CA . PRO A 1 247 ? -17.860 -10.046 24.505 1.00 92.56 247 PRO A CA 1
ATOM 2015 C C . PRO A 1 247 ? -17.856 -10.735 25.873 1.00 92.56 247 PRO A C 1
ATOM 2017 O O . PRO A 1 247 ? -17.266 -10.250 26.840 1.00 92.56 247 PRO A O 1
ATOM 2020 N N . SER A 1 248 ? -18.498 -11.902 25.978 1.00 89.12 248 SER A N 1
ATOM 2021 C CA . SER A 1 248 ? -18.632 -12.625 27.254 1.00 89.12 248 SER A CA 1
ATOM 2022 C C . SER A 1 248 ? -17.296 -12.955 27.920 1.00 89.12 248 SER A C 1
ATOM 2024 O O . SER A 1 248 ? -17.221 -12.991 29.144 1.00 89.12 248 SER A O 1
ATOM 2026 N N . GLU A 1 249 ? -16.250 -13.194 27.134 1.00 88.94 249 GLU A N 1
ATOM 2027 C CA . GLU A 1 249 ? -14.902 -13.450 27.647 1.00 88.94 249 GLU A CA 1
ATOM 2028 C C . GLU A 1 249 ? -14.306 -12.231 28.365 1.00 88.94 249 GLU A C 1
ATOM 2030 O O . GLU A 1 249 ? -13.664 -12.401 29.397 1.00 88.94 249 GLU A O 1
ATOM 2035 N N . TYR A 1 250 ? -14.599 -11.013 27.897 1.00 89.50 250 TYR A N 1
ATOM 2036 C CA . TYR A 1 250 ? -14.175 -9.767 28.538 1.00 89.50 250 TYR A CA 1
ATOM 2037 C C . TYR A 1 250 ? -15.062 -9.410 29.729 1.00 89.50 250 TYR A C 1
ATOM 2039 O O . TYR A 1 250 ? -14.542 -9.086 30.792 1.00 89.50 250 TYR A O 1
ATOM 2047 N N . ARG A 1 251 ? -16.389 -9.557 29.614 1.00 90.19 251 ARG A N 1
ATOM 2048 C CA . ARG A 1 251 ? -17.332 -9.266 30.719 1.00 90.19 251 ARG A CA 1
ATOM 2049 C C . ARG A 1 251 ? -17.032 -10.044 31.997 1.00 90.19 251 ARG A C 1
ATOM 2051 O O . ARG A 1 251 ? -17.313 -9.561 33.088 1.00 90.19 251 ARG A O 1
ATOM 2058 N N . ASN A 1 252 ? -16.466 -11.239 31.852 1.00 89.88 252 ASN A N 1
ATOM 2059 C CA . ASN A 1 252 ? -16.127 -12.119 32.963 1.00 89.88 252 ASN A CA 1
ATOM 2060 C C . ASN A 1 252 ? -14.680 -11.953 33.465 1.00 89.88 252 ASN A C 1
ATOM 2062 O O . ASN A 1 252 ? -14.302 -12.637 34.420 1.00 89.88 252 ASN A O 1
ATOM 2066 N N . LYS A 1 253 ? -13.864 -11.076 32.858 1.00 91.06 253 LYS A N 1
ATOM 2067 C CA . LYS A 1 253 ? -12.517 -10.769 33.363 1.00 91.06 253 LYS A CA 1
ATOM 2068 C C . LYS A 1 253 ? -12.610 -10.099 34.733 1.00 91.06 253 LYS A C 1
ATOM 2070 O O . LYS A 1 253 ? -13.488 -9.272 34.992 1.00 91.06 253 LYS A O 1
ATOM 2075 N N . LYS A 1 254 ? -11.681 -10.455 35.620 1.00 92.56 254 LYS A N 1
ATOM 2076 C CA . LYS A 1 254 ? -11.647 -9.951 36.999 1.00 92.56 254 LYS A CA 1
ATOM 2077 C C . LYS A 1 254 ? -11.452 -8.434 37.026 1.00 92.56 254 LYS A C 1
ATOM 2079 O O . LYS A 1 254 ? -12.040 -7.761 37.866 1.00 92.56 254 LYS A O 1
ATOM 2084 N N . GLU A 1 255 ? -10.656 -7.921 36.099 1.00 91.69 255 GLU A N 1
ATOM 2085 C CA . GLU A 1 255 ? -10.335 -6.512 35.900 1.00 91.69 255 GLU A CA 1
ATOM 2086 C C . GLU A 1 255 ? -11.608 -5.716 35.574 1.00 91.69 255 GLU A C 1
ATOM 2088 O O . GLU A 1 255 ? -11.952 -4.797 36.317 1.00 91.69 255 GLU A O 1
ATOM 2093 N N . VAL A 1 256 ? -12.381 -6.147 34.566 1.00 92.81 256 VAL A N 1
ATOM 2094 C CA . VAL A 1 256 ? -13.665 -5.521 34.181 1.00 92.81 256 VAL A CA 1
ATOM 2095 C C . VAL A 1 256 ? -14.642 -5.498 35.350 1.00 92.81 256 VAL A C 1
ATOM 2097 O O . VAL A 1 256 ? -15.208 -4.453 35.666 1.00 92.81 256 VAL A O 1
ATOM 2100 N N . LEU A 1 257 ? -14.834 -6.638 36.019 1.00 93.31 257 LEU A N 1
ATOM 2101 C CA . LEU A 1 257 ? -15.760 -6.737 37.149 1.00 93.31 257 LEU A CA 1
ATOM 2102 C C . LEU A 1 257 ? -15.309 -5.892 38.347 1.00 93.31 257 LEU A C 1
ATOM 2104 O O . LEU A 1 257 ? -16.152 -5.357 39.066 1.00 93.31 257 LEU A O 1
ATOM 2108 N N . SER A 1 258 ? -13.999 -5.745 38.555 1.00 92.75 258 SER A N 1
ATOM 2109 C CA . SER A 1 258 ? -13.438 -4.884 39.599 1.00 92.75 258 SER A CA 1
ATOM 2110 C C . SER A 1 258 ? -13.696 -3.406 39.305 1.00 92.75 258 SER A C 1
ATOM 2112 O O . SER A 1 258 ? -14.137 -2.683 40.200 1.00 92.75 258 SER A O 1
ATOM 2114 N N . ILE A 1 259 ? -13.461 -2.959 38.066 1.00 92.81 259 ILE A N 1
ATOM 2115 C CA . ILE A 1 259 ? -13.731 -1.574 37.653 1.00 92.81 259 ILE A CA 1
ATOM 2116 C C . ILE A 1 259 ? -15.234 -1.306 37.738 1.00 92.81 259 ILE A C 1
ATOM 2118 O O . ILE A 1 259 ? -15.638 -0.355 38.407 1.00 92.81 259 ILE A O 1
ATOM 2122 N N . LEU A 1 260 ? -16.067 -2.185 37.169 1.00 94.50 260 LEU A N 1
ATOM 2123 C CA . LEU A 1 260 ? -17.525 -2.074 37.246 1.00 94.50 260 LEU A CA 1
ATOM 2124 C C . LEU A 1 260 ? -17.993 -1.977 38.701 1.00 94.50 260 LEU A C 1
ATOM 2126 O O . LEU A 1 260 ? -18.752 -1.075 39.042 1.00 94.50 260 LEU A O 1
ATOM 2130 N N . GLY A 1 261 ? -17.503 -2.874 39.560 1.00 93.06 261 GLY A N 1
ATOM 2131 C CA . GLY A 1 261 ? -17.819 -2.896 40.984 1.00 93.06 261 GLY A CA 1
ATOM 2132 C C . GLY A 1 261 ? -17.464 -1.591 41.695 1.00 93.06 261 GLY A C 1
ATOM 2133 O O . GLY A 1 261 ? -18.240 -1.139 42.532 1.00 93.06 261 GLY A O 1
ATOM 2134 N N . SER A 1 262 ? -16.331 -0.969 41.346 1.00 93.00 262 SER A N 1
ATOM 2135 C CA . SER A 1 262 ? -15.926 0.328 41.903 1.00 93.00 262 SER A CA 1
ATOM 2136 C C . SER A 1 262 ? -16.844 1.468 41.461 1.00 93.00 262 SER A C 1
ATOM 2138 O O . SER A 1 262 ? -17.280 2.237 42.314 1.00 93.00 262 SER A O 1
ATOM 2140 N N . ILE A 1 263 ? -17.214 1.507 40.176 1.00 93.44 263 ILE A N 1
ATOM 2141 C CA . ILE A 1 263 ? -18.082 2.540 39.596 1.00 93.44 263 ILE A CA 1
ATOM 2142 C C . ILE A 1 263 ? -19.474 2.475 40.211 1.00 93.44 263 ILE A C 1
ATOM 2144 O O . ILE A 1 263 ? -20.012 3.484 40.628 1.00 93.44 263 ILE A O 1
ATOM 2148 N N . VAL A 1 264 ? -20.064 1.282 40.313 1.00 92.94 264 VAL A N 1
ATOM 2149 C CA . VAL A 1 264 ? -21.435 1.168 40.829 1.00 92.94 264 VAL A CA 1
ATOM 2150 C C . VAL A 1 264 ? -21.514 1.311 42.352 1.00 92.94 264 VAL A C 1
ATOM 2152 O O . VAL A 1 264 ? -22.611 1.449 42.886 1.00 92.94 264 VAL A O 1
ATOM 2155 N N . SER A 1 265 ? -20.391 1.236 43.077 1.00 91.25 265 SER A N 1
ATOM 2156 C CA . SER A 1 265 ? -20.378 1.061 44.540 1.00 91.25 265 SER A CA 1
ATOM 2157 C C . SER A 1 265 ? -21.035 2.194 45.332 1.00 91.25 265 SER A C 1
ATOM 2159 O O . SER A 1 265 ? -21.617 1.929 46.388 1.00 91.25 265 SER A O 1
ATOM 2161 N N . ASP A 1 266 ? -20.971 3.428 44.834 1.00 88.31 266 ASP A N 1
ATOM 2162 C CA . ASP A 1 266 ? -21.576 4.605 45.467 1.00 88.31 266 ASP A CA 1
ATOM 2163 C C . ASP A 1 266 ? -23.048 4.816 45.059 1.00 88.31 266 ASP A C 1
ATOM 2165 O O . ASP A 1 266 ? -23.737 5.683 45.605 1.00 88.31 266 ASP A O 1
ATOM 2169 N N . GLY A 1 267 ? -23.542 3.970 44.150 1.00 85.81 267 GLY A N 1
ATOM 2170 C CA . GLY A 1 267 ? -24.914 3.947 43.676 1.00 85.81 267 GLY A CA 1
ATOM 2171 C C . GLY A 1 267 ? -25.234 4.958 42.581 1.00 85.81 267 GLY A C 1
ATOM 2172 O O . GLY A 1 267 ? -26.423 5.153 42.335 1.00 85.81 267 GLY A O 1
ATOM 2173 N N . ARG A 1 268 ? -24.236 5.590 41.948 1.00 89.31 268 ARG A N 1
ATOM 2174 C CA . ARG A 1 268 ? -24.408 6.506 40.806 1.00 89.31 268 ARG A CA 1
ATOM 2175 C C . ARG A 1 268 ? -23.332 6.266 39.749 1.00 89.31 268 ARG A C 1
ATOM 2177 O O . ARG A 1 268 ? -22.342 5.599 39.997 1.00 89.31 268 ARG A O 1
ATOM 2184 N N . VAL A 1 269 ? -23.541 6.793 38.543 1.00 92.19 269 VAL A N 1
ATOM 2185 C CA . VAL A 1 269 ? -22.530 6.757 37.475 1.00 92.19 269 VAL A CA 1
ATOM 2186 C C . VAL A 1 269 ? -22.341 8.157 36.926 1.00 92.19 269 VAL A C 1
ATOM 2188 O O . VAL A 1 269 ? -23.279 8.775 36.424 1.00 92.19 269 VAL A O 1
ATOM 2191 N N . THR A 1 270 ? -21.120 8.666 36.991 1.00 93.50 270 THR A N 1
ATOM 2192 C CA . THR A 1 270 ? -20.750 9.925 36.345 1.00 93.50 270 THR A CA 1
ATOM 2193 C C . THR A 1 270 ? -20.288 9.696 34.906 1.00 93.50 270 THR A C 1
ATOM 2195 O O . THR A 1 270 ? -19.791 8.630 34.544 1.00 93.50 270 THR A O 1
ATOM 2198 N N . ALA A 1 271 ? -20.360 10.738 34.072 1.00 93.25 271 ALA A N 1
ATOM 2199 C CA . ALA A 1 271 ? -19.808 10.688 32.715 1.00 93.25 271 ALA A CA 1
ATOM 2200 C C . ALA A 1 271 ? -18.299 10.367 32.698 1.00 93.25 271 ALA A C 1
ATOM 2202 O O . ALA A 1 271 ? -17.816 9.717 31.775 1.00 93.25 271 ALA A O 1
ATOM 2203 N N . LYS A 1 272 ? -17.553 10.796 33.728 1.00 93.25 272 LYS A N 1
ATOM 2204 C CA . LYS A 1 272 ? -16.125 10.488 33.863 1.00 93.25 272 LYS A CA 1
ATOM 2205 C C . LYS A 1 272 ? -15.902 8.998 34.113 1.00 93.25 272 LYS A C 1
ATOM 2207 O O . LYS A 1 272 ? -15.068 8.410 33.442 1.00 93.25 272 LYS A O 1
ATOM 2212 N N . GLU A 1 273 ? -16.655 8.396 35.030 1.00 94.25 273 GLU A N 1
ATOM 2213 C CA . GLU A 1 273 ? -16.578 6.956 35.309 1.00 94.25 273 GLU A CA 1
ATOM 2214 C C . GLU A 1 273 ? -17.005 6.121 34.110 1.00 94.25 273 GLU A C 1
ATOM 2216 O O . GLU A 1 273 ? -16.341 5.143 33.787 1.00 94.25 273 GLU A O 1
ATOM 2221 N N . LEU A 1 274 ? -18.061 6.537 33.404 1.00 94.56 274 LEU A N 1
ATOM 2222 C CA . LEU A 1 274 ? -18.471 5.886 32.164 1.00 94.56 274 LEU A CA 1
ATOM 2223 C C . LEU A 1 274 ? -17.353 5.927 31.115 1.00 94.56 274 LEU A C 1
ATOM 2225 O O . LEU A 1 274 ? -17.094 4.913 30.478 1.00 94.56 274 LEU A O 1
ATOM 2229 N N . ASN A 1 275 ? -16.678 7.065 30.941 1.00 93.44 275 ASN A N 1
ATOM 2230 C CA . ASN A 1 275 ? -15.562 7.168 30.000 1.00 93.44 275 ASN A CA 1
ATOM 2231 C C . ASN A 1 275 ? -14.358 6.326 30.444 1.00 93.44 275 ASN A C 1
ATOM 2233 O O . ASN A 1 275 ? -13.814 5.603 29.625 1.00 93.44 275 ASN A O 1
ATOM 2237 N N . SER A 1 276 ? -14.000 6.334 31.731 1.00 92.75 276 SER A N 1
ATOM 2238 C CA . SER A 1 276 ? -12.943 5.464 32.271 1.00 92.75 276 SER A CA 1
ATOM 2239 C C . SER A 1 276 ? -13.301 3.975 32.235 1.00 92.75 276 SER A C 1
ATOM 2241 O O . SER A 1 276 ? -12.416 3.136 32.304 1.00 92.75 276 SER A O 1
ATOM 2243 N N . PHE A 1 277 ? -14.583 3.614 32.145 1.00 94.12 277 PHE A N 1
ATOM 2244 C CA . PHE A 1 277 ? -14.990 2.228 31.909 1.00 94.12 277 PHE A CA 1
ATOM 2245 C C . PHE A 1 277 ? -14.829 1.812 30.444 1.00 94.12 277 PHE A C 1
ATOM 2247 O O . PHE A 1 277 ? -14.595 0.641 30.162 1.00 94.12 277 PHE A O 1
ATOM 2254 N N . LYS A 1 278 ? -15.004 2.766 29.525 1.00 94.75 278 LYS A N 1
ATOM 2255 C CA . LYS A 1 278 ? -14.854 2.566 28.081 1.00 94.75 278 LYS A CA 1
ATOM 2256 C C . LYS A 1 278 ? -13.400 2.583 27.627 1.00 94.75 278 LYS A C 1
ATOM 2258 O O . LYS A 1 278 ? -13.081 1.912 26.662 1.00 94.75 278 LYS A O 1
ATOM 2263 N N . ASP A 1 279 ? -12.554 3.332 28.321 1.00 94.31 279 ASP A N 1
ATOM 2264 C CA . ASP A 1 279 ? -11.117 3.469 28.070 1.00 94.31 279 ASP A CA 1
ATOM 2265 C C . ASP A 1 279 ? -10.373 3.360 29.425 1.00 94.31 279 ASP A C 1
ATOM 2267 O O . ASP A 1 279 ? -10.102 4.376 30.085 1.00 94.31 279 ASP A O 1
ATOM 2271 N N . PRO A 1 280 ? -10.173 2.125 29.935 1.00 91.88 280 PRO A N 1
ATOM 2272 C CA . PRO A 1 280 ? -9.598 1.873 31.257 1.00 91.88 280 PRO A CA 1
ATOM 2273 C C . PRO A 1 280 ? -8.146 2.313 31.424 1.00 91.88 280 PRO A C 1
ATOM 2275 O O . PRO A 1 280 ? -7.752 2.671 32.539 1.00 91.88 280 PRO A O 1
ATOM 2278 N N . ASP A 1 281 ? -7.351 2.270 30.359 1.00 91.25 281 ASP A N 1
ATOM 2279 C CA . ASP A 1 281 ? -5.937 2.648 30.380 1.00 91.25 281 ASP A CA 1
ATOM 2280 C C . ASP A 1 281 ? -5.685 4.102 29.942 1.00 91.25 281 ASP A C 1
ATOM 2282 O O . ASP A 1 281 ? -4.592 4.634 30.166 1.00 91.25 281 ASP A O 1
ATOM 2286 N N . SER A 1 282 ? -6.735 4.784 29.472 1.00 91.62 282 SER A N 1
ATOM 2287 C CA . SER A 1 282 ? -6.752 6.203 29.117 1.00 91.62 282 SER A CA 1
ATOM 2288 C C . SER A 1 282 ? -5.798 6.556 27.977 1.00 91.62 282 SER A C 1
ATOM 2290 O O . SER A 1 282 ? -5.230 7.659 27.965 1.00 91.62 282 SER A O 1
ATOM 2292 N N . ASP A 1 283 ? -5.610 5.639 27.029 1.00 89.50 283 ASP A N 1
ATOM 2293 C CA . ASP A 1 283 ? -4.772 5.852 25.848 1.00 89.50 283 ASP A CA 1
ATOM 2294 C C . ASP A 1 283 ? -5.524 6.518 24.674 1.00 89.50 283 ASP A C 1
ATOM 2296 O O . ASP A 1 283 ? -4.905 7.003 23.716 1.00 89.50 283 ASP A O 1
ATOM 2300 N N . GLY A 1 284 ? -6.849 6.658 24.802 1.00 90.19 284 GLY A N 1
ATOM 2301 C CA . GLY A 1 284 ? -7.736 7.270 23.818 1.00 90.19 284 GLY A CA 1
ATOM 2302 C C . GLY A 1 284 ? -8.421 6.278 22.877 1.00 90.19 284 GLY A C 1
ATOM 2303 O O . GLY A 1 284 ? -9.071 6.731 21.924 1.00 90.19 284 GLY A O 1
ATOM 2304 N N . LEU A 1 285 ? -8.294 4.971 23.110 1.00 93.06 285 LEU A N 1
ATOM 2305 C CA . LEU A 1 285 ? -9.000 3.912 22.393 1.00 93.06 285 LEU A CA 1
ATOM 2306 C C . LEU A 1 285 ? -10.159 3.357 23.239 1.00 93.06 285 LEU A C 1
ATOM 2308 O O . LEU A 1 285 ? -10.068 3.180 24.446 1.00 93.06 285 LEU A O 1
ATOM 2312 N N . ASP A 1 286 ? -11.307 3.105 22.600 1.00 92.88 286 ASP A N 1
ATOM 2313 C CA . ASP A 1 286 ? -12.432 2.446 23.276 1.00 92.88 286 ASP A CA 1
ATOM 2314 C C . ASP A 1 286 ? -12.179 0.935 23.350 1.00 92.88 286 ASP A C 1
ATOM 2316 O O . ASP A 1 286 ? -11.811 0.319 22.350 1.00 92.88 286 ASP A O 1
ATOM 2320 N N . THR A 1 287 ? -12.482 0.318 24.490 1.00 93.38 287 THR A N 1
ATOM 2321 C CA . THR A 1 287 ? -12.284 -1.113 24.752 1.00 93.38 287 THR A CA 1
ATOM 2322 C C . THR A 1 287 ? -12.905 -1.999 23.670 1.00 93.38 287 THR A C 1
ATOM 2324 O O . THR A 1 287 ? -12.310 -3.004 23.292 1.00 93.38 287 THR A O 1
ATOM 2327 N N . LEU A 1 288 ? -14.087 -1.672 23.131 1.00 92.94 288 LEU A N 1
ATOM 2328 C CA . LEU A 1 288 ? -14.686 -2.466 22.047 1.00 92.94 288 LEU A CA 1
ATOM 2329 C C . LEU A 1 288 ? -13.842 -2.410 20.774 1.00 92.94 288 LEU A C 1
ATOM 2331 O O . LEU A 1 288 ? -13.713 -3.419 20.079 1.00 92.94 288 LEU A O 1
ATOM 2335 N N . TYR A 1 289 ? -13.279 -1.242 20.481 1.00 93.19 289 TYR A N 1
ATOM 2336 C CA . TYR A 1 289 ? -12.437 -1.032 19.313 1.00 93.19 289 TYR A CA 1
ATOM 2337 C C . TYR A 1 289 ? -11.081 -1.719 19.478 1.00 93.19 289 TYR A C 1
ATOM 2339 O O . TYR A 1 289 ? -10.611 -2.401 18.572 1.00 93.19 289 TYR A O 1
ATOM 2347 N N . GLU A 1 290 ? -10.493 -1.645 20.665 1.00 92.56 290 GLU A N 1
ATOM 2348 C CA . GLU A 1 290 ? -9.280 -2.384 21.006 1.00 92.56 290 GLU A CA 1
ATOM 2349 C C . GLU A 1 290 ? -9.456 -3.896 20.909 1.00 92.56 290 GLU A C 1
ATOM 2351 O O . GLU A 1 290 ? -8.617 -4.582 20.329 1.00 92.56 290 GLU A O 1
ATOM 2356 N N . ILE A 1 291 ? -10.587 -4.426 21.386 1.00 91.69 291 ILE A N 1
ATOM 2357 C CA . ILE A 1 291 ? -10.939 -5.843 21.221 1.00 91.69 291 ILE A CA 1
ATOM 2358 C C . ILE A 1 291 ? -11.030 -6.209 19.736 1.00 91.69 291 ILE A C 1
ATOM 2360 O O . ILE A 1 291 ? -10.548 -7.267 19.324 1.00 91.69 291 ILE A O 1
ATOM 2364 N N . GLU A 1 292 ? -11.633 -5.345 18.916 1.00 92.06 292 GLU A N 1
ATOM 2365 C CA . GLU A 1 292 ? -11.718 -5.552 17.471 1.00 92.06 292 GLU A CA 1
ATOM 2366 C C . GLU A 1 292 ? -10.327 -5.574 16.820 1.00 92.06 292 GLU A C 1
ATOM 2368 O O . GLU A 1 292 ? -10.066 -6.435 15.971 1.00 92.06 292 GLU A O 1
ATOM 2373 N N . ILE A 1 293 ? -9.418 -4.695 17.249 1.00 91.19 293 ILE A N 1
ATOM 2374 C CA . ILE A 1 293 ? -8.011 -4.635 16.820 1.00 91.19 293 ILE A CA 1
ATOM 2375 C C . ILE A 1 293 ? -7.177 -5.768 17.446 1.00 91.19 293 ILE A C 1
ATOM 2377 O O . ILE A 1 293 ? -6.166 -6.174 16.883 1.00 91.19 293 ILE A O 1
ATOM 2381 N N . GLY A 1 294 ? -7.625 -6.379 18.536 1.00 89.44 294 GLY A N 1
ATOM 2382 C CA . GLY A 1 294 ? -6.884 -7.413 19.256 1.00 89.44 294 GLY A CA 1
ATOM 2383 C C . GLY A 1 294 ? -5.756 -6.870 20.140 1.00 89.44 294 GLY A C 1
ATOM 2384 O O . GLY A 1 294 ? -4.809 -7.611 20.402 1.00 89.44 294 GLY A O 1
ATOM 2385 N N . THR A 1 295 ? -5.839 -5.609 20.579 1.00 90.81 295 THR A N 1
ATOM 2386 C CA . THR A 1 295 ? -4.993 -5.063 21.657 1.00 90.81 295 THR A CA 1
ATOM 2387 C C . THR A 1 295 ? -5.576 -5.411 23.031 1.00 90.81 295 THR A C 1
ATOM 2389 O O . THR A 1 295 ? -6.669 -5.979 23.134 1.00 90.81 295 THR A O 1
ATOM 2392 N N . ASP A 1 296 ? -4.810 -5.165 24.098 1.00 90.44 296 ASP A N 1
ATOM 2393 C CA . ASP A 1 296 ? -5.259 -5.398 25.473 1.00 90.44 296 ASP A CA 1
ATOM 2394 C C . ASP A 1 296 ? -5.823 -4.101 26.077 1.00 90.44 296 ASP A C 1
ATOM 2396 O O . ASP A 1 296 ? -5.020 -3.235 26.398 1.00 90.44 296 ASP A O 1
ATOM 2400 N N . PRO A 1 297 ? -7.143 -3.988 26.337 1.00 91.75 297 PRO A N 1
ATOM 2401 C CA . PRO A 1 297 ? -7.785 -2.740 26.783 1.00 91.75 297 PRO A CA 1
ATOM 2402 C C . PRO A 1 297 ? -7.420 -2.227 28.182 1.00 91.75 297 PRO A C 1
ATOM 2404 O O . PRO A 1 297 ? -8.077 -1.354 28.748 1.00 91.75 297 PRO A O 1
ATOM 2407 N N . PHE A 1 298 ? -6.458 -2.880 28.827 1.00 91.06 298 PHE A N 1
ATOM 2408 C CA . PHE A 1 298 ? -5.947 -2.521 30.149 1.00 91.06 298 PHE A CA 1
ATOM 2409 C C . PHE A 1 298 ? -4.480 -2.109 30.090 1.00 91.06 298 PHE A C 1
ATOM 2411 O O . PHE A 1 298 ? -3.841 -1.955 31.139 1.00 91.06 298 PHE A O 1
ATOM 2418 N N . LYS A 1 299 ? -3.927 -2.001 28.885 1.00 91.00 299 LYS A N 1
ATOM 2419 C CA . LYS A 1 299 ? -2.536 -1.693 28.653 1.00 91.00 299 LYS A CA 1
ATOM 2420 C C . LYS A 1 299 ? -2.436 -0.746 27.456 1.00 91.00 299 LYS A C 1
ATOM 2422 O O . LYS A 1 299 ? -2.693 -1.199 26.342 1.00 91.00 299 LYS A O 1
ATOM 2427 N N . PRO A 1 300 ? -1.913 0.477 27.674 1.00 91.38 300 PRO A N 1
ATOM 2428 C CA . PRO A 1 300 ? -1.836 1.472 26.619 1.00 91.38 300 PRO A CA 1
ATOM 2429 C C . PRO A 1 300 ? -1.156 0.928 25.365 1.00 91.38 300 PRO A C 1
ATOM 2431 O O . PRO A 1 300 ? -0.136 0.239 25.470 1.00 91.38 300 PRO A O 1
ATOM 2434 N N . ASN A 1 301 ? -1.674 1.298 24.197 1.00 92.81 301 ASN A N 1
ATOM 2435 C CA . ASN A 1 301 ? -1.036 1.081 22.903 1.00 92.81 301 ASN A CA 1
ATOM 2436 C C . ASN A 1 301 ? -0.892 2.416 22.143 1.00 92.81 301 ASN A C 1
ATOM 2438 O O . ASN A 1 301 ? -1.595 2.676 21.156 1.00 92.81 301 ASN A O 1
ATOM 2442 N N . PRO A 1 302 ? 0.026 3.303 22.576 1.00 93.50 302 PRO A N 1
ATOM 2443 C CA . PRO A 1 302 ? 0.307 4.577 21.924 1.00 93.50 302 PRO A CA 1
ATOM 2444 C C . PRO A 1 302 ? 0.591 4.500 20.416 1.00 93.50 302 PRO A C 1
ATOM 2446 O O . PRO A 1 302 ? 0.308 5.488 19.736 1.00 93.50 302 PRO A O 1
ATOM 2449 N N . ASN A 1 303 ? 1.090 3.385 19.868 1.00 94.88 303 ASN A N 1
ATOM 2450 C CA . ASN A 1 303 ? 1.267 3.213 18.418 1.00 94.88 303 ASN A CA 1
ATOM 2451 C C . ASN A 1 303 ? -0.074 3.135 17.676 1.00 94.88 303 ASN A C 1
ATOM 2453 O O . ASN A 1 303 ? -0.318 3.881 16.720 1.00 94.88 303 ASN A O 1
ATOM 2457 N N . VAL A 1 304 ? -0.989 2.276 18.139 1.00 95.19 304 VAL A N 1
ATOM 2458 C CA . VAL A 1 304 ? -2.347 2.178 17.579 1.00 95.19 304 VAL A CA 1
ATOM 2459 C C . VAL A 1 304 ? -3.100 3.488 17.797 1.00 95.19 304 VAL A C 1
ATOM 2461 O O . VAL A 1 304 ? -3.677 4.023 16.845 1.00 95.19 304 VAL A O 1
ATOM 2464 N N . ALA A 1 305 ? -3.034 4.066 18.999 1.00 94.56 305 ALA A N 1
ATOM 2465 C CA . ALA A 1 305 ? -3.663 5.351 19.298 1.00 94.56 305 ALA A CA 1
ATOM 2466 C C . ALA A 1 305 ? -3.144 6.468 18.374 1.00 94.56 305 ALA A C 1
ATOM 2468 O O . ALA A 1 305 ? -3.924 7.275 17.850 1.00 94.56 305 ALA A O 1
ATOM 2469 N N . PHE A 1 306 ? -1.835 6.496 18.100 1.00 95.06 306 PHE A N 1
ATOM 2470 C CA . PHE A 1 306 ? -1.235 7.424 17.144 1.00 95.06 306 PHE A CA 1
ATOM 2471 C C . PHE A 1 306 ? -1.771 7.201 15.724 1.00 95.06 306 PHE A C 1
ATOM 2473 O O . PHE A 1 306 ? -2.181 8.169 15.074 1.00 95.06 306 PHE A O 1
ATOM 2480 N N . ALA A 1 307 ? -1.803 5.962 15.236 1.00 95.44 307 ALA A N 1
ATOM 2481 C CA . ALA A 1 307 ? -2.280 5.636 13.891 1.00 95.44 307 ALA A CA 1
ATOM 2482 C C . ALA A 1 307 ? -3.752 6.033 13.684 1.00 95.44 307 ALA A C 1
ATOM 2484 O O . ALA A 1 307 ? -4.087 6.712 12.705 1.00 95.44 307 ALA A O 1
ATOM 2485 N N . VAL A 1 308 ? -4.614 5.690 14.645 1.00 95.12 308 VAL A N 1
ATOM 2486 C CA . VAL A 1 308 ? -6.054 5.998 14.639 1.00 95.12 308 VAL A CA 1
ATOM 2487 C C . VAL A 1 308 ? -6.283 7.505 14.631 1.00 95.12 308 VAL A C 1
ATOM 2489 O O . VAL A 1 308 ? -7.021 8.023 13.785 1.00 95.12 308 VAL A O 1
ATOM 2492 N N . LYS A 1 309 ? -5.584 8.237 15.506 1.00 95.06 309 LYS A N 1
ATOM 2493 C CA . LYS A 1 309 ? -5.650 9.703 15.573 1.00 95.06 309 LYS A CA 1
ATOM 2494 C C . LYS A 1 309 ? -5.226 10.379 14.268 1.00 95.06 309 LYS A C 1
ATOM 2496 O O . LYS A 1 309 ? -5.736 11.452 13.950 1.00 95.06 309 LYS A O 1
ATOM 2501 N N . ASN A 1 310 ? -4.317 9.767 13.510 1.00 95.56 310 ASN A N 1
ATOM 2502 C CA . ASN A 1 310 ? -3.858 10.279 12.218 1.00 95.56 310 ASN A CA 1
ATOM 2503 C C . ASN A 1 310 ? -4.606 9.672 11.010 1.00 95.56 310 ASN A C 1
ATOM 2505 O O . ASN A 1 310 ? -4.196 9.860 9.863 1.00 95.56 310 ASN A O 1
ATOM 2509 N N . GLY A 1 311 ? -5.741 9.005 11.242 1.00 92.56 311 GLY A N 1
ATOM 2510 C CA . GLY A 1 311 ? -6.689 8.621 10.194 1.00 92.56 311 GLY A CA 1
ATOM 2511 C C . GLY A 1 311 ? -6.516 7.214 9.621 1.00 92.56 311 GLY A C 1
ATOM 2512 O O . GLY A 1 311 ? -7.130 6.923 8.594 1.00 92.56 311 GLY A O 1
ATOM 2513 N N . ILE A 1 312 ? -5.727 6.341 10.254 1.00 94.38 312 ILE A N 1
ATOM 2514 C CA . ILE A 1 312 ? -5.713 4.906 9.934 1.00 94.38 312 ILE A CA 1
ATOM 2515 C C . ILE A 1 312 ? -6.838 4.224 10.719 1.00 94.38 312 ILE A C 1
ATOM 2517 O O . ILE A 1 312 ? -6.744 4.049 11.928 1.00 94.38 312 ILE A O 1
ATOM 2521 N N . GLN A 1 313 ? -7.914 3.864 10.021 1.00 92.06 313 GLN A N 1
ATOM 2522 C CA . GLN A 1 313 ? -9.100 3.210 10.603 1.00 92.06 313 GLN A CA 1
ATOM 2523 C C . GLN A 1 313 ? -9.259 1.753 10.139 1.00 92.06 313 GLN A C 1
ATOM 2525 O O . GLN A 1 313 ? -10.145 1.040 10.596 1.00 92.06 313 GLN A O 1
ATOM 2530 N N . ASP A 1 314 ? -8.424 1.299 9.198 1.00 94.06 314 ASP A N 1
ATOM 2531 C CA . ASP A 1 314 ? -8.468 -0.081 8.724 1.00 94.06 314 ASP A CA 1
ATOM 2532 C C . ASP A 1 314 ? -7.890 -1.016 9.796 1.00 94.06 314 ASP A C 1
ATOM 2534 O O . ASP A 1 314 ? -6.682 -1.037 10.049 1.00 94.06 314 ASP A O 1
ATOM 2538 N N . VAL A 1 315 ? -8.767 -1.818 10.402 1.00 93.88 315 VAL A N 1
ATOM 2539 C CA . VAL A 1 315 ? -8.433 -2.781 11.461 1.00 93.88 315 VAL A CA 1
ATOM 2540 C C . VAL A 1 315 ? -7.345 -3.767 11.026 1.00 93.88 315 VAL A C 1
ATOM 2542 O O . VAL A 1 315 ? -6.521 -4.168 11.849 1.00 93.88 315 VAL A O 1
ATOM 2545 N N . LYS A 1 316 ? -7.291 -4.166 9.748 1.00 93.38 316 LYS A N 1
ATOM 2546 C CA . LYS A 1 316 ? -6.245 -5.077 9.254 1.00 93.38 316 LYS A CA 1
ATOM 2547 C C . LYS A 1 316 ? -4.888 -4.382 9.211 1.00 93.38 316 LYS A C 1
ATOM 2549 O O . LYS A 1 316 ? -3.889 -5.009 9.563 1.00 93.38 316 LYS A O 1
ATOM 2554 N N . LEU A 1 317 ? -4.840 -3.111 8.812 1.00 94.75 317 LEU A N 1
ATOM 2555 C CA . LEU A 1 317 ? -3.599 -2.329 8.838 1.00 94.75 317 LEU A CA 1
ATOM 2556 C C . LEU A 1 317 ? -3.125 -2.101 10.276 1.00 94.75 317 LEU A C 1
ATOM 2558 O O . LEU A 1 317 ? -1.958 -2.347 10.570 1.00 94.75 317 LEU A O 1
ATOM 2562 N N . LEU A 1 318 ? -4.032 -1.727 11.185 1.00 95.31 318 LEU A N 1
ATOM 2563 C CA . LEU A 1 318 ? -3.717 -1.546 12.608 1.00 95.31 318 LEU A CA 1
ATOM 2564 C C . LEU A 1 318 ? -3.109 -2.821 13.210 1.00 95.31 318 LEU A C 1
ATOM 2566 O O . LEU A 1 318 ? -1.999 -2.778 13.741 1.00 95.31 318 LEU A O 1
ATOM 2570 N N . LYS A 1 319 ? -3.770 -3.967 12.996 1.00 93.50 319 LYS A N 1
ATOM 2571 C CA . LYS A 1 319 ? -3.309 -5.294 13.438 1.00 93.50 319 LYS A CA 1
ATOM 2572 C C . LYS A 1 319 ? -1.939 -5.695 12.907 1.00 93.50 319 LYS A C 1
ATOM 2574 O O . LYS A 1 319 ? -1.191 -6.375 13.602 1.00 93.50 319 LYS A O 1
ATOM 2579 N N . SER A 1 320 ? -1.651 -5.370 11.650 1.00 92.50 320 SER A N 1
ATOM 2580 C CA . SER A 1 320 ? -0.468 -5.888 10.953 1.00 92.50 320 SER A CA 1
ATOM 2581 C C . SER A 1 320 ? 0.772 -5.013 11.107 1.00 92.50 320 SER A C 1
ATOM 2583 O O . SER A 1 320 ? 1.875 -5.545 10.980 1.00 92.50 320 SER A O 1
ATOM 2585 N N . LEU A 1 321 ? 0.600 -3.714 11.374 1.00 94.88 321 LEU A N 1
ATOM 2586 C CA . LEU A 1 321 ? 1.685 -2.728 11.350 1.00 94.88 321 LEU A CA 1
ATOM 2587 C C . LEU A 1 321 ? 1.938 -2.032 12.691 1.00 94.88 321 LEU A C 1
ATOM 2589 O O . LEU A 1 321 ? 3.078 -1.658 12.947 1.00 94.88 321 LEU A O 1
ATOM 2593 N N . PHE A 1 322 ? 0.907 -1.845 13.522 1.00 94.69 322 PHE A N 1
ATOM 2594 C CA . PHE A 1 322 ? 0.988 -0.995 14.718 1.00 94.69 322 PHE A CA 1
ATOM 2595 C C . PHE A 1 322 ? 0.827 -1.791 16.011 1.00 94.69 322 PHE A C 1
ATOM 2597 O O . PHE A 1 322 ? 1.661 -1.686 16.903 1.00 94.69 322 PHE A O 1
ATOM 2604 N N . SER A 1 323 ? -0.202 -2.642 16.097 1.00 92.12 323 SER A N 1
ATOM 2605 C CA . SER A 1 323 ? -0.466 -3.463 17.287 1.00 92.12 323 SER A CA 1
ATOM 2606 C C . SER A 1 323 ? 0.724 -4.309 17.759 1.00 92.12 323 SER A C 1
ATOM 2608 O O . SER A 1 323 ? 0.866 -4.451 18.971 1.00 92.12 323 SER A O 1
ATOM 2610 N N . PRO A 1 324 ? 1.578 -4.868 16.874 1.00 92.12 324 PRO A N 1
ATOM 2611 C CA . PRO A 1 324 ? 2.731 -5.650 17.313 1.00 92.12 324 PRO A CA 1
ATOM 2612 C C . PRO A 1 324 ? 3.797 -4.846 18.063 1.00 92.12 324 PRO A C 1
ATOM 2614 O O . PRO A 1 324 ? 4.493 -5.436 18.882 1.00 92.12 324 PRO A O 1
ATOM 2617 N N . LEU A 1 325 ? 3.942 -3.547 17.770 1.00 89.50 325 LEU A N 1
ATOM 2618 C CA . LEU A 1 325 ? 5.076 -2.739 18.228 1.00 89.50 325 LEU A CA 1
ATOM 2619 C C . LEU A 1 325 ? 5.035 -2.476 19.729 1.00 89.50 325 LEU A C 1
ATOM 2621 O O . LEU A 1 325 ? 6.057 -2.556 20.401 1.00 89.50 325 LEU A O 1
ATOM 2625 N N . ASP A 1 326 ? 3.851 -2.251 20.290 1.00 77.44 326 ASP A N 1
ATOM 2626 C CA . ASP A 1 326 ? 3.804 -1.848 21.685 1.00 77.44 326 ASP A CA 1
ATOM 2627 C C . ASP A 1 326 ? 3.639 -3.019 22.661 1.00 77.44 326 ASP A C 1
ATOM 2629 O O . ASP A 1 326 ? 2.537 -3.472 22.996 1.00 77.44 326 ASP A O 1
ATOM 2633 N N . SER A 1 327 ? 4.779 -3.494 23.159 1.00 72.50 327 SER A N 1
ATOM 2634 C CA . SER A 1 327 ? 4.847 -4.528 24.190 1.00 72.50 327 SER A CA 1
ATOM 2635 C C . SER A 1 327 ? 5.094 -3.997 25.602 1.00 72.50 327 SER A C 1
ATOM 2637 O O . SER A 1 327 ? 5.064 -4.805 26.536 1.00 72.50 327 SER A O 1
ATOM 2639 N N . ASP A 1 328 ? 5.284 -2.697 25.828 1.00 79.06 328 ASP A N 1
ATOM 2640 C CA . ASP A 1 328 ? 5.589 -2.125 27.155 1.00 79.06 328 ASP A CA 1
ATOM 2641 C C . ASP A 1 328 ? 4.734 -0.904 27.546 1.00 79.06 328 ASP A C 1
ATOM 2643 O O . ASP A 1 328 ? 4.806 -0.450 28.689 1.00 79.06 328 ASP A O 1
ATOM 2647 N N . GLY A 1 329 ? 3.837 -0.473 26.662 1.00 83.12 329 GLY A N 1
ATOM 2648 C CA . GLY A 1 329 ? 2.952 0.680 26.802 1.00 83.12 329 GLY A CA 1
ATOM 2649 C C . GLY A 1 329 ? 3.643 2.020 26.546 1.00 83.12 329 GLY A C 1
ATOM 2650 O O . GLY A 1 329 ? 3.107 3.062 26.940 1.00 83.12 329 GLY A O 1
ATOM 2651 N N . VAL A 1 330 ? 4.856 2.023 25.980 1.00 87.12 330 VAL A N 1
ATOM 2652 C CA . VAL A 1 330 ? 5.670 3.226 25.781 1.00 87.12 330 VAL A CA 1
ATOM 2653 C C . VAL A 1 330 ? 6.222 3.272 24.363 1.00 87.12 330 VAL A C 1
ATOM 2655 O O . VAL A 1 330 ? 7.249 2.676 24.061 1.00 87.12 330 VAL A O 1
ATOM 2658 N N . MET A 1 331 ? 5.630 4.129 23.530 1.00 89.88 331 MET A N 1
ATOM 2659 C CA . MET A 1 331 ? 6.123 4.362 22.172 1.00 89.88 331 MET A CA 1
ATOM 2660 C C . MET A 1 331 ? 7.520 5.002 22.166 1.00 89.88 331 MET A C 1
ATOM 2662 O O . MET A 1 331 ? 7.717 6.149 22.601 1.00 89.88 331 MET A O 1
ATOM 2666 N N . GLN A 1 332 ? 8.484 4.284 21.605 1.00 91.19 332 GLN A N 1
ATOM 2667 C CA . GLN A 1 332 ? 9.873 4.709 21.486 1.00 91.19 332 GLN A CA 1
ATOM 2668 C C . GLN A 1 332 ? 10.090 5.642 20.282 1.00 91.19 332 GLN A C 1
ATOM 2670 O O . GLN A 1 332 ? 9.200 5.884 19.461 1.00 91.19 332 GLN A O 1
ATOM 2675 N N . SER A 1 333 ? 11.281 6.244 20.182 1.00 93.56 333 SER A N 1
ATOM 2676 C CA . SER A 1 333 ? 11.596 7.220 19.127 1.00 93.56 333 SER A CA 1
ATOM 2677 C C . SER A 1 333 ? 11.517 6.633 17.719 1.00 93.56 333 SER A C 1
ATOM 2679 O O . SER A 1 333 ? 10.980 7.280 16.816 1.00 93.56 333 SER A O 1
ATOM 2681 N N . GLU A 1 334 ? 12.046 5.428 17.545 1.00 94.12 334 GLU A N 1
ATOM 2682 C CA . GLU A 1 334 ? 12.097 4.679 16.294 1.00 94.12 334 GLU A CA 1
ATOM 2683 C C . GLU A 1 334 ? 10.695 4.255 15.862 1.00 94.12 334 GLU A C 1
ATOM 2685 O O . GLU A 1 334 ? 10.316 4.492 14.719 1.00 94.12 334 GLU A O 1
ATOM 2690 N N . GLU A 1 335 ? 9.888 3.741 16.788 1.00 94.25 335 GLU A N 1
ATOM 2691 C CA . GLU A 1 335 ? 8.486 3.387 16.548 1.00 94.25 335 GLU A CA 1
ATOM 2692 C C . GLU A 1 335 ? 7.652 4.614 16.170 1.00 94.25 335 GLU A C 1
ATOM 2694 O O . GLU A 1 335 ? 6.891 4.599 15.209 1.00 94.25 335 GLU A O 1
ATOM 2699 N N . LYS A 1 336 ? 7.861 5.748 16.843 1.00 95.00 336 LYS A N 1
ATOM 2700 C CA . LYS A 1 336 ? 7.194 7.001 16.472 1.00 95.00 336 LYS A CA 1
ATOM 2701 C C . LYS A 1 336 ? 7.586 7.476 15.070 1.00 95.00 336 LYS A C 1
ATOM 2703 O O . LYS A 1 336 ? 6.783 8.113 14.383 1.00 95.00 336 LYS A O 1
ATOM 2708 N N . ALA A 1 337 ? 8.838 7.269 14.665 1.00 96.50 337 ALA A N 1
ATOM 2709 C CA . ALA A 1 337 ? 9.299 7.603 13.320 1.00 96.50 337 ALA A CA 1
ATOM 2710 C C . ALA A 1 337 ? 8.722 6.634 12.277 1.00 96.50 337 ALA A C 1
ATOM 2712 O O . ALA A 1 337 ? 8.279 7.085 11.220 1.00 96.50 337 ALA A O 1
ATOM 2713 N N . TRP A 1 338 ? 8.654 5.347 12.611 1.00 96.44 338 TRP A N 1
ATOM 2714 C CA . TRP A 1 338 ? 7.997 4.301 11.833 1.00 96.44 338 TRP A CA 1
ATOM 2715 C C . TRP A 1 338 ? 6.515 4.606 11.600 1.00 96.44 338 TRP A C 1
ATOM 2717 O O . TRP A 1 338 ? 6.061 4.669 10.458 1.00 96.44 338 TRP A O 1
ATOM 2727 N N . ASP A 1 339 ? 5.774 4.927 12.657 1.00 96.31 339 ASP A N 1
ATOM 2728 C CA . ASP A 1 339 ? 4.350 5.238 12.560 1.00 96.31 339 ASP A CA 1
ATOM 2729 C C . ASP A 1 339 ? 4.099 6.464 11.680 1.00 96.31 339 ASP A C 1
ATOM 2731 O O . ASP A 1 339 ? 3.189 6.476 10.848 1.00 96.31 339 ASP A O 1
ATOM 2735 N N . LYS A 1 340 ? 4.940 7.499 11.809 1.00 97.56 340 LYS A N 1
ATOM 2736 C CA . LYS A 1 340 ? 4.897 8.673 10.925 1.00 97.56 340 LYS A CA 1
ATOM 2737 C C . LYS A 1 340 ? 5.171 8.305 9.473 1.00 97.56 340 LYS A C 1
ATOM 2739 O O . LYS A 1 340 ? 4.486 8.829 8.597 1.00 97.56 340 LYS A O 1
ATOM 2744 N N . LEU A 1 341 ? 6.161 7.451 9.212 1.00 97.69 341 LEU A N 1
ATOM 2745 C CA . LEU A 1 341 ? 6.485 6.986 7.864 1.00 97.69 341 LEU A CA 1
ATOM 2746 C C . LEU A 1 341 ? 5.263 6.314 7.227 1.00 97.69 341 LEU A C 1
ATOM 2748 O O . LEU A 1 341 ? 4.884 6.678 6.114 1.00 97.69 341 LEU A O 1
ATOM 2752 N N . ILE A 1 342 ? 4.611 5.399 7.946 1.00 96.81 342 ILE A N 1
ATOM 2753 C CA . ILE A 1 342 ? 3.438 4.668 7.450 1.00 96.81 342 ILE A CA 1
ATOM 2754 C C . ILE A 1 342 ? 2.255 5.612 7.225 1.00 96.81 342 ILE A C 1
ATOM 2756 O O . ILE A 1 342 ? 1.670 5.628 6.142 1.00 96.81 342 ILE A O 1
ATOM 2760 N N . VAL A 1 343 ? 1.922 6.442 8.216 1.00 96.75 343 VAL A N 1
ATOM 2761 C CA . VAL A 1 343 ? 0.801 7.395 8.141 1.00 96.75 343 VAL A CA 1
ATOM 2762 C C . VAL A 1 343 ? 0.966 8.368 6.970 1.00 96.75 343 VAL A C 1
ATOM 2764 O O . VAL A 1 343 ? 0.014 8.597 6.218 1.00 96.75 343 VAL A O 1
ATOM 2767 N N . ASN A 1 344 ? 2.171 8.912 6.778 1.00 96.38 344 ASN A N 1
ATOM 2768 C CA . ASN A 1 344 ? 2.455 9.870 5.706 1.00 96.38 344 ASN A CA 1
ATOM 2769 C C . ASN A 1 344 ? 2.405 9.242 4.306 1.00 96.38 344 ASN A C 1
ATOM 2771 O O . ASN A 1 344 ? 2.271 9.966 3.322 1.00 96.38 344 ASN A O 1
ATOM 2775 N N . ASN A 1 345 ? 2.499 7.914 4.211 1.00 95.38 345 ASN A N 1
ATOM 2776 C CA . ASN A 1 345 ? 2.519 7.175 2.951 1.00 95.38 345 ASN A CA 1
ATOM 2777 C C . ASN A 1 345 ? 1.366 6.164 2.852 1.00 95.38 345 ASN A C 1
ATOM 2779 O O . ASN A 1 345 ? 1.465 5.175 2.129 1.00 95.38 345 ASN A O 1
ATOM 2783 N N . LYS A 1 346 ? 0.245 6.425 3.539 1.00 93.12 346 LYS A N 1
ATOM 2784 C CA . LYS A 1 346 ? -0.904 5.506 3.617 1.00 93.12 346 LYS A CA 1
ATOM 2785 C C . LYS A 1 346 ? -1.452 5.045 2.263 1.00 93.12 346 LYS A C 1
ATOM 2787 O O . LYS A 1 346 ? -1.934 3.926 2.159 1.00 93.12 346 LYS A O 1
ATOM 2792 N N . GLU A 1 347 ? -1.374 5.882 1.226 1.00 91.56 347 GLU A N 1
ATOM 2793 C CA . GLU A 1 347 ? -1.837 5.520 -0.122 1.00 91.56 347 GLU A CA 1
ATOM 2794 C C . GLU A 1 347 ? -0.982 4.411 -0.746 1.00 91.56 347 GLU A C 1
ATOM 2796 O O . GLU A 1 347 ? -1.517 3.519 -1.400 1.00 91.56 347 GLU A O 1
ATOM 2801 N N . ALA A 1 348 ? 0.330 4.412 -0.485 1.00 93.81 348 ALA A N 1
ATOM 2802 C CA . ALA A 1 348 ? 1.246 3.395 -0.994 1.00 93.81 348 ALA A CA 1
ATOM 2803 C C . ALA A 1 348 ? 1.020 2.020 -0.339 1.00 93.81 348 ALA A C 1
ATOM 2805 O O . ALA A 1 348 ? 1.407 1.003 -0.908 1.00 93.81 348 ALA A O 1
ATOM 2806 N N . LEU A 1 349 ? 0.344 1.956 0.817 1.00 94.50 349 LEU A N 1
ATOM 2807 C CA . LEU A 1 349 ? 0.012 0.693 1.494 1.00 94.50 349 LEU A CA 1
ATOM 2808 C C . LEU A 1 349 ? -0.987 -0.171 0.711 1.00 94.50 349 LEU A C 1
ATOM 2810 O O . LEU A 1 349 ? -1.151 -1.345 1.033 1.00 94.50 349 LEU A O 1
ATOM 2814 N N . ALA A 1 350 ? -1.631 0.379 -0.327 1.00 94.88 350 ALA A N 1
ATOM 2815 C CA . ALA A 1 350 ? -2.409 -0.409 -1.281 1.00 94.88 350 ALA A CA 1
ATOM 2816 C C . ALA A 1 350 ? -1.532 -1.400 -2.076 1.00 94.88 350 ALA A C 1
ATOM 2818 O O . ALA A 1 350 ? -2.039 -2.397 -2.589 1.00 94.88 350 ALA A O 1
ATOM 2819 N N . VAL A 1 351 ? -0.219 -1.155 -2.152 1.00 97.75 351 VAL A N 1
ATOM 2820 C CA . VAL A 1 351 ? 0.754 -2.050 -2.782 1.00 97.75 351 VAL A CA 1
ATOM 2821 C C . VAL A 1 351 ? 1.081 -3.204 -1.830 1.00 97.75 351 VAL A C 1
ATOM 2823 O O . VAL A 1 351 ? 1.750 -3.026 -0.807 1.00 97.75 351 VAL A O 1
ATOM 2826 N N . ALA A 1 352 ? 0.631 -4.412 -2.178 1.00 97.75 352 ALA A N 1
ATOM 2827 C CA . ALA A 1 352 ? 0.704 -5.588 -1.307 1.00 97.75 352 ALA A CA 1
ATOM 2828 C C . ALA A 1 352 ? 2.138 -5.944 -0.877 1.00 97.75 352 ALA A C 1
ATOM 2830 O O . ALA A 1 352 ? 2.366 -6.327 0.271 1.00 97.75 352 ALA A O 1
ATOM 2831 N N . THR A 1 353 ? 3.116 -5.782 -1.767 1.00 98.56 353 THR A N 1
ATOM 2832 C CA . THR A 1 353 ? 4.535 -6.033 -1.483 1.00 98.56 353 THR A CA 1
ATOM 2833 C C . THR A 1 353 ? 5.079 -5.072 -0.429 1.00 98.56 353 THR A C 1
ATOM 2835 O O . THR A 1 353 ? 5.796 -5.514 0.467 1.00 98.56 353 THR A O 1
ATOM 2838 N N . LEU A 1 354 ? 4.702 -3.787 -0.470 1.00 98.50 354 LEU A N 1
ATOM 2839 C CA . LEU A 1 354 ? 5.088 -2.825 0.567 1.00 98.50 354 LEU A CA 1
ATOM 2840 C C . LEU A 1 354 ? 4.440 -3.177 1.904 1.00 98.50 354 LEU A C 1
ATOM 2842 O O . LEU A 1 354 ? 5.131 -3.251 2.918 1.00 98.50 354 LEU A O 1
ATOM 2846 N N . LEU A 1 355 ? 3.133 -3.449 1.903 1.00 97.94 355 LEU A N 1
ATOM 2847 C CA . LEU A 1 355 ? 2.411 -3.827 3.117 1.00 97.94 355 LEU A CA 1
ATOM 2848 C C . LEU A 1 355 ? 3.013 -5.082 3.764 1.00 97.94 355 LEU A C 1
ATOM 2850 O O . LEU A 1 355 ? 3.265 -5.101 4.968 1.00 97.94 355 LEU A O 1
ATOM 2854 N N . SER A 1 356 ? 3.293 -6.115 2.966 1.00 98.19 356 SER A N 1
ATOM 2855 C CA . SER A 1 356 ? 3.923 -7.340 3.460 1.00 98.19 356 SER A CA 1
ATOM 2856 C C . SER A 1 356 ? 5.340 -7.090 3.967 1.00 98.19 356 SER A C 1
ATOM 2858 O O . SER A 1 356 ? 5.729 -7.702 4.961 1.00 98.19 356 SER A O 1
ATOM 2860 N N . TYR A 1 357 ? 6.114 -6.235 3.296 1.00 98.44 357 TYR A N 1
ATOM 2861 C CA . TYR A 1 357 ? 7.460 -5.878 3.731 1.00 98.44 357 TYR A CA 1
ATOM 2862 C C . TYR A 1 357 ? 7.418 -5.212 5.110 1.00 98.44 357 TYR A C 1
ATOM 2864 O O . TYR A 1 357 ? 8.044 -5.709 6.042 1.00 98.44 357 TYR A O 1
ATOM 2872 N N . LEU A 1 358 ? 6.615 -4.155 5.265 1.00 98.00 358 LEU A N 1
ATOM 2873 C CA . LEU A 1 358 ? 6.496 -3.407 6.519 1.00 98.00 358 LEU A CA 1
ATOM 2874 C C . LEU A 1 358 ? 5.938 -4.277 7.653 1.00 98.00 358 LEU A C 1
ATOM 2876 O O . LEU A 1 358 ? 6.496 -4.278 8.745 1.00 98.00 358 LEU A O 1
ATOM 2880 N N . SER A 1 359 ? 4.907 -5.083 7.381 1.00 96.62 359 SER A N 1
ATOM 2881 C CA . SER A 1 359 ? 4.324 -5.980 8.387 1.00 96.62 359 SER A CA 1
ATOM 2882 C C . SER A 1 359 ? 5.308 -7.044 8.873 1.00 96.62 359 SER A C 1
ATOM 2884 O O . SER A 1 359 ? 5.284 -7.419 10.042 1.00 96.62 359 SER A O 1
ATOM 2886 N N . ASN A 1 360 ? 6.203 -7.522 8.002 1.00 96.44 360 ASN A N 1
ATOM 2887 C CA . ASN A 1 360 ? 7.247 -8.459 8.411 1.00 96.44 360 ASN A CA 1
ATOM 2888 C C . ASN A 1 360 ? 8.295 -7.807 9.321 1.00 96.44 360 ASN A C 1
ATOM 2890 O O . ASN A 1 360 ? 8.798 -8.492 10.206 1.00 96.44 360 ASN A O 1
ATOM 2894 N N . GLN A 1 361 ? 8.617 -6.527 9.109 1.00 95.06 361 GLN A N 1
ATOM 2895 C CA . GLN A 1 361 ? 9.557 -5.786 9.958 1.00 95.06 361 GLN A CA 1
ATOM 2896 C C . GLN A 1 361 ? 8.956 -5.507 11.340 1.00 95.06 361 GLN A C 1
ATOM 2898 O O . GLN A 1 361 ? 9.603 -5.758 12.340 1.00 95.06 361 GLN A O 1
ATOM 2903 N N . SER A 1 362 ? 7.691 -5.086 11.421 1.00 93.94 362 SER A N 1
ATOM 2904 C CA . SER A 1 362 ? 7.045 -4.789 12.711 1.00 93.94 362 SER A CA 1
ATOM 2905 C C . SER A 1 362 ? 6.695 -6.032 13.538 1.00 93.94 362 SER A C 1
ATOM 2907 O O . SER A 1 362 ? 6.243 -5.918 14.673 1.00 93.94 362 SER A O 1
ATOM 2909 N N . LYS A 1 363 ? 6.832 -7.238 12.978 1.00 93.06 363 LYS A N 1
ATOM 2910 C CA . LYS A 1 363 ? 6.261 -8.469 13.542 1.00 93.06 363 LYS A CA 1
ATOM 2911 C C . LYS A 1 363 ? 6.877 -8.904 14.870 1.00 93.06 363 LYS A C 1
ATOM 2913 O O . LYS A 1 363 ? 6.192 -9.554 15.660 1.00 93.06 363 LYS A O 1
ATOM 2918 N N . ASP A 1 364 ? 8.158 -8.633 15.088 1.00 90.62 364 ASP A N 1
ATOM 2919 C CA . ASP A 1 364 ? 8.846 -8.999 16.331 1.00 90.62 364 ASP A CA 1
ATOM 2920 C C . ASP A 1 364 ? 8.552 -8.024 17.488 1.00 90.62 364 ASP A C 1
ATOM 2922 O O . ASP A 1 364 ? 8.964 -8.267 18.626 1.00 90.62 364 ASP A O 1
ATOM 2926 N N . GLY A 1 365 ? 7.790 -6.970 17.187 1.00 91.19 365 GLY A N 1
ATOM 2927 C CA . GLY A 1 365 ? 7.335 -5.955 18.115 1.00 91.19 365 GLY A CA 1
ATOM 2928 C C . GLY A 1 365 ? 8.381 -4.912 18.465 1.00 91.19 365 GLY A C 1
ATOM 2929 O O . GLY A 1 365 ? 8.263 -4.291 19.515 1.00 91.19 365 GLY A O 1
ATOM 2930 N N . LYS A 1 366 ? 9.429 -4.742 17.650 1.00 92.00 366 LYS A N 1
ATOM 2931 C CA . LYS A 1 366 ? 10.416 -3.669 17.816 1.00 92.00 366 LYS A CA 1
ATOM 2932 C C . LYS A 1 366 ? 10.845 -3.139 16.459 1.00 92.00 366 LYS A C 1
ATOM 2934 O O . LYS A 1 366 ? 10.915 -3.880 15.494 1.00 92.00 366 LYS A O 1
ATOM 2939 N N . ILE A 1 367 ? 11.183 -1.854 16.397 1.00 94.50 367 ILE A N 1
ATOM 2940 C CA . ILE A 1 367 ? 11.787 -1.257 15.202 1.00 94.50 367 ILE A CA 1
ATOM 2941 C C . ILE A 1 367 ? 13.192 -0.777 15.535 1.00 94.50 367 ILE A C 1
ATOM 2943 O O . ILE A 1 367 ? 13.388 0.115 16.362 1.00 94.50 367 ILE A O 1
ATOM 2947 N N . THR A 1 368 ? 14.185 -1.344 14.860 1.00 95.12 368 THR A N 1
ATOM 2948 C CA . THR A 1 368 ? 15.568 -0.867 14.927 1.00 95.12 368 THR A CA 1
ATOM 2949 C C . THR A 1 368 ? 15.810 0.295 13.961 1.00 95.12 368 THR A C 1
ATOM 2951 O O . THR A 1 368 ? 15.087 0.498 12.984 1.00 95.12 368 THR A O 1
ATOM 2954 N N . SER A 1 369 ? 16.886 1.058 14.182 1.00 96.50 369 SER A N 1
ATOM 2955 C CA . SER A 1 369 ? 17.265 2.152 13.276 1.00 96.50 369 SER A CA 1
ATOM 2956 C C . SER A 1 369 ? 17.598 1.665 11.857 1.00 96.50 369 SER A C 1
ATOM 2958 O O . SER A 1 369 ? 17.383 2.397 10.892 1.00 96.50 369 SER A O 1
ATOM 2960 N N . GLU A 1 370 ? 18.115 0.438 11.717 1.00 96.94 370 GLU A N 1
ATOM 2961 C CA . GLU A 1 370 ? 18.391 -0.166 10.409 1.00 96.94 370 GLU A CA 1
ATOM 2962 C C . GLU A 1 370 ? 17.093 -0.508 9.670 1.00 96.94 370 GLU A C 1
ATOM 2964 O O . GLU A 1 370 ? 16.943 -0.140 8.505 1.00 96.94 370 GLU A O 1
ATOM 2969 N N . GLU A 1 371 ? 16.136 -1.151 10.341 1.00 97.25 371 GLU A N 1
ATOM 2970 C CA . GLU A 1 371 ? 14.829 -1.487 9.757 1.00 97.25 371 GLU A CA 1
ATOM 2971 C C . GLU A 1 371 ? 14.060 -0.229 9.366 1.00 97.25 371 GLU A C 1
ATOM 2973 O O . GLU A 1 371 ? 13.524 -0.157 8.260 1.00 97.25 371 GLU A O 1
ATOM 2978 N N . LEU A 1 372 ? 14.086 0.802 10.216 1.00 97.62 372 LEU A N 1
ATOM 2979 C CA . LEU A 1 372 ? 13.496 2.101 9.910 1.00 97.62 372 LEU A CA 1
ATOM 2980 C C . LEU A 1 372 ? 14.129 2.733 8.663 1.00 97.62 372 LEU A C 1
ATOM 2982 O O . LEU A 1 372 ? 13.409 3.203 7.784 1.00 97.62 372 LEU A O 1
ATOM 2986 N N . SER A 1 373 ? 15.463 2.725 8.555 1.00 98.19 373 SER A N 1
ATOM 2987 C CA . SER A 1 373 ? 16.151 3.266 7.377 1.00 98.19 373 SER A CA 1
ATOM 2988 C C . SER A 1 373 ? 15.807 2.487 6.109 1.00 98.19 373 SER A C 1
ATOM 2990 O O . SER A 1 373 ? 15.606 3.098 5.059 1.00 98.19 373 SER A O 1
ATOM 2992 N N . ARG A 1 374 ? 15.730 1.155 6.188 1.00 98.44 374 ARG A N 1
ATOM 2993 C CA . ARG A 1 374 ? 15.379 0.321 5.033 1.00 98.44 374 ARG A CA 1
ATOM 2994 C C . ARG A 1 374 ? 13.922 0.494 4.618 1.00 98.44 374 ARG A C 1
ATOM 2996 O O . ARG A 1 374 ? 13.616 0.550 3.429 1.00 98.44 374 ARG A O 1
ATOM 3003 N N . ALA A 1 375 ? 13.023 0.611 5.590 1.00 98.19 375 ALA A N 1
ATOM 3004 C CA . ALA A 1 375 ? 11.619 0.895 5.344 1.00 98.19 375 ALA A CA 1
ATOM 3005 C C . ALA A 1 375 ? 11.409 2.281 4.732 1.00 98.19 375 ALA A C 1
ATOM 3007 O O . ALA A 1 375 ? 10.600 2.389 3.814 1.00 98.19 375 ALA A O 1
ATOM 3008 N N . ASP A 1 376 ? 12.138 3.315 5.170 1.00 98.44 376 ASP A N 1
ATOM 3009 C CA . ASP A 1 376 ? 12.077 4.647 4.547 1.00 98.44 376 ASP A CA 1
ATOM 3010 C C . ASP A 1 376 ? 12.502 4.586 3.075 1.00 98.44 376 ASP A C 1
ATOM 3012 O O . ASP A 1 376 ? 11.757 5.031 2.202 1.00 98.44 376 ASP A O 1
ATOM 3016 N N . ASN A 1 377 ? 13.643 3.947 2.786 1.00 98.62 377 ASN A N 1
ATOM 3017 C CA . ASN A 1 377 ? 14.136 3.768 1.417 1.00 98.62 377 ASN A CA 1
ATOM 3018 C C . ASN A 1 377 ? 13.111 3.053 0.528 1.00 98.62 377 ASN A C 1
ATOM 3020 O O . ASN A 1 377 ? 12.787 3.530 -0.563 1.00 98.62 377 ASN A O 1
ATOM 3024 N N . PHE A 1 378 ? 12.578 1.922 1.001 1.00 98.75 378 PHE A N 1
ATOM 3025 C CA . PHE A 1 378 ? 11.652 1.126 0.206 1.00 98.75 378 PHE A CA 1
ATOM 3026 C C . PHE A 1 378 ? 10.284 1.801 0.054 1.00 98.75 378 PHE A C 1
ATOM 3028 O O . PHE A 1 378 ? 9.720 1.805 -1.039 1.00 98.75 378 PHE A O 1
ATOM 3035 N N . THR A 1 379 ? 9.769 2.436 1.109 1.00 98.56 379 THR A N 1
ATOM 3036 C CA . THR A 1 379 ? 8.506 3.193 1.062 1.00 98.56 379 THR A CA 1
ATOM 3037 C C . THR A 1 379 ? 8.608 4.365 0.093 1.00 98.56 379 THR A C 1
ATOM 3039 O O . THR A 1 379 ? 7.691 4.576 -0.700 1.00 98.56 379 THR A O 1
ATOM 3042 N N . PHE A 1 380 ? 9.728 5.097 0.118 1.00 98.31 380 PHE A N 1
ATOM 3043 C CA . PHE A 1 380 ? 10.010 6.156 -0.848 1.00 98.31 380 PHE A CA 1
ATOM 3044 C C . PHE A 1 380 ? 9.963 5.614 -2.280 1.00 98.31 380 PHE A C 1
ATOM 3046 O O . PHE A 1 380 ? 9.195 6.120 -3.096 1.00 98.31 380 PHE A O 1
ATOM 3053 N N . LEU A 1 381 ? 10.708 4.541 -2.566 1.00 98.75 381 LEU A N 1
ATOM 3054 C CA . LEU A 1 381 ? 10.730 3.935 -3.897 1.00 98.75 381 LEU A CA 1
ATOM 3055 C C . LEU A 1 381 ? 9.325 3.510 -4.357 1.00 98.75 381 LEU A C 1
ATOM 3057 O O . LEU A 1 381 ? 8.918 3.844 -5.468 1.00 98.75 381 LEU A O 1
ATOM 3061 N N . VAL A 1 382 ? 8.574 2.788 -3.519 1.00 98.75 382 VAL A N 1
ATOM 3062 C CA . VAL A 1 382 ? 7.227 2.304 -3.871 1.00 98.75 382 VAL A CA 1
ATOM 3063 C C . VAL A 1 382 ? 6.264 3.455 -4.122 1.00 98.75 382 VAL A C 1
ATOM 3065 O O . VAL A 1 382 ? 5.492 3.390 -5.077 1.00 98.75 382 VAL A O 1
ATOM 3068 N N . LYS A 1 383 ? 6.321 4.518 -3.317 1.00 98.31 383 LYS A N 1
ATOM 3069 C CA . LYS A 1 383 ? 5.500 5.710 -3.537 1.00 98.31 383 LYS A CA 1
ATOM 3070 C C . LYS A 1 383 ? 5.794 6.354 -4.892 1.00 98.31 383 LYS A C 1
ATOM 3072 O O . LYS A 1 383 ? 4.853 6.652 -5.625 1.00 98.31 383 LYS A O 1
ATOM 3077 N N . GLU A 1 384 ? 7.065 6.544 -5.234 1.00 98.12 384 GLU A N 1
ATOM 3078 C CA . GLU A 1 384 ? 7.432 7.155 -6.514 1.00 98.12 384 GLU A CA 1
ATOM 3079 C C . GLU A 1 384 ? 7.035 6.266 -7.702 1.00 98.12 384 GLU A C 1
ATOM 3081 O O . GLU A 1 384 ? 6.431 6.755 -8.656 1.00 98.12 384 GLU A O 1
ATOM 3086 N N . MET A 1 385 ? 7.245 4.947 -7.617 1.00 98.56 385 MET A N 1
ATOM 3087 C CA . MET A 1 385 ? 6.779 4.009 -8.652 1.00 98.56 385 MET A CA 1
ATOM 3088 C C . MET A 1 385 ? 5.256 4.028 -8.806 1.00 98.56 385 MET A C 1
ATOM 3090 O O . MET A 1 385 ? 4.747 4.057 -9.925 1.00 98.56 385 MET A O 1
ATOM 3094 N N . TYR A 1 386 ? 4.519 4.053 -7.693 1.00 97.75 386 TYR A N 1
ATOM 3095 C CA . TYR A 1 386 ? 3.061 4.128 -7.710 1.00 97.75 386 TYR A CA 1
ATOM 3096 C C . TYR A 1 386 ? 2.566 5.413 -8.386 1.00 97.75 386 TYR A C 1
ATOM 3098 O O . TYR A 1 386 ? 1.618 5.365 -9.167 1.00 97.75 386 TYR A O 1
ATOM 3106 N N . ASN A 1 387 ? 3.227 6.550 -8.148 1.00 96.88 387 ASN A N 1
ATOM 3107 C CA . ASN A 1 387 ? 2.891 7.816 -8.802 1.00 96.88 387 ASN A CA 1
ATOM 3108 C C . ASN A 1 387 ? 3.142 7.778 -10.315 1.00 96.88 387 ASN A C 1
ATOM 3110 O O . ASN A 1 387 ? 2.283 8.233 -11.071 1.00 96.88 387 ASN A O 1
ATOM 3114 N N . VAL A 1 388 ? 4.276 7.215 -10.750 1.00 97.38 388 VAL A N 1
ATOM 3115 C CA . VAL A 1 388 ? 4.600 7.043 -12.178 1.00 97.38 388 VAL A CA 1
ATOM 3116 C C . VAL A 1 388 ? 3.535 6.185 -12.861 1.00 97.38 388 VAL A C 1
ATOM 3118 O O . VAL A 1 388 ? 2.913 6.630 -13.819 1.00 97.38 388 VAL A O 1
ATOM 3121 N N . ILE A 1 389 ? 3.236 5.010 -12.304 1.00 97.75 389 ILE A N 1
ATOM 3122 C CA . ILE A 1 389 ? 2.258 4.060 -12.862 1.00 97.75 389 ILE A CA 1
ATOM 3123 C C . ILE A 1 389 ? 0.845 4.641 -12.860 1.00 97.75 389 ILE A C 1
ATOM 3125 O O . ILE A 1 389 ? 0.069 4.436 -13.790 1.00 97.75 389 ILE A O 1
ATOM 3129 N N . LYS A 1 390 ? 0.492 5.423 -11.836 1.00 96.25 390 LYS A N 1
ATOM 3130 C CA . LYS A 1 390 ? -0.812 6.088 -11.778 1.00 96.25 390 LYS A CA 1
ATOM 3131 C C . LYS A 1 390 ? -1.026 7.047 -12.951 1.00 96.25 390 LYS A C 1
ATOM 3133 O O . LYS A 1 390 ? -2.173 7.190 -13.388 1.00 96.25 390 LYS A O 1
ATOM 3138 N N . GLY A 1 391 ? 0.042 7.686 -13.425 1.00 94.88 391 GLY A N 1
ATOM 3139 C CA . GLY A 1 391 ? 0.045 8.592 -14.573 1.00 94.88 391 GLY A CA 1
ATOM 3140 C C . GLY A 1 391 ? 0.370 7.935 -15.916 1.00 94.88 391 GLY A C 1
ATOM 3141 O O . GLY A 1 391 ? 0.421 8.654 -16.909 1.00 94.88 391 GLY A O 1
ATOM 3142 N N . GLU A 1 392 ? 0.600 6.621 -15.959 1.00 96.06 392 GLU A N 1
ATOM 3143 C CA . GLU A 1 392 ? 0.902 5.900 -17.194 1.00 96.06 392 GLU A CA 1
ATOM 3144 C C . GLU A 1 392 ? -0.381 5.319 -17.801 1.00 96.06 392 GLU A C 1
ATOM 3146 O O . GLU A 1 392 ? -1.150 4.625 -17.128 1.00 96.06 392 GLU A O 1
ATOM 3151 N N . ASP A 1 393 ? -0.630 5.638 -19.071 1.00 94.25 393 ASP A N 1
ATOM 3152 C CA . ASP A 1 393 ? -1.876 5.296 -19.766 1.00 94.25 393 ASP A CA 1
ATOM 3153 C C . ASP A 1 393 ? -1.923 3.820 -20.164 1.00 94.25 393 ASP A C 1
ATOM 3155 O O . ASP A 1 393 ? -3.005 3.239 -20.255 1.00 94.25 393 ASP A O 1
ATOM 3159 N N . LYS A 1 394 ? -0.756 3.202 -20.371 1.00 95.44 394 LYS A N 1
ATOM 3160 C CA . LYS A 1 394 ? -0.646 1.776 -20.692 1.00 95.44 394 LYS A CA 1
ATOM 3161 C C . LYS A 1 394 ? -0.765 0.848 -19.487 1.00 95.44 394 LYS A C 1
ATOM 3163 O O . LYS A 1 394 ? -0.912 -0.350 -19.683 1.00 95.44 394 LYS A O 1
ATOM 3168 N N . ALA A 1 395 ? -0.699 1.376 -18.266 1.00 96.69 395 ALA A N 1
ATOM 3169 C CA . ALA A 1 395 ? -0.891 0.586 -17.056 1.00 96.69 395 ALA A CA 1
ATOM 3170 C C . ALA A 1 395 ? -2.389 0.308 -16.836 1.00 96.69 395 ALA A C 1
ATOM 3172 O O . ALA A 1 395 ? -3.115 1.160 -16.305 1.00 96.69 395 ALA A O 1
ATOM 3173 N N . GLU A 1 396 ? -2.861 -0.874 -17.247 1.00 94.19 396 GLU A N 1
ATOM 3174 C CA . GLU A 1 396 ? -4.270 -1.266 -17.111 1.00 94.19 396 GLU A CA 1
ATOM 3175 C C . GLU A 1 396 ? -4.642 -1.525 -15.642 1.00 94.19 396 GLU A C 1
ATOM 3177 O O . GLU A 1 396 ? -5.583 -0.920 -15.113 1.00 94.19 396 GLU A O 1
ATOM 3182 N N . ASP A 1 397 ? -3.871 -2.372 -14.949 1.00 95.31 397 ASP A N 1
ATOM 3183 C CA . ASP A 1 397 ? -4.013 -2.635 -13.512 1.00 95.31 397 ASP A CA 1
ATOM 3184 C C . ASP A 1 397 ? -2.879 -1.969 -12.726 1.00 95.31 397 ASP A C 1
ATOM 3186 O O . ASP A 1 397 ? -1.912 -2.588 -12.278 1.00 95.31 397 ASP A O 1
ATOM 3190 N N . LYS A 1 398 ? -3.061 -0.669 -12.494 1.00 95.62 398 LYS A N 1
ATOM 3191 C CA . LYS A 1 398 ? -2.106 0.205 -11.797 1.00 95.62 398 LYS A CA 1
ATOM 3192 C C . LYS A 1 398 ? -1.642 -0.333 -10.442 1.00 95.62 398 LYS A C 1
ATOM 3194 O O . LYS A 1 398 ? -0.506 -0.083 -10.043 1.00 95.62 398 LYS A O 1
ATOM 3199 N N . LEU A 1 399 ? -2.500 -1.051 -9.711 1.00 96.75 399 LEU A N 1
ATOM 3200 C CA . LEU A 1 399 ? -2.125 -1.634 -8.419 1.00 96.75 399 LEU A CA 1
ATOM 3201 C C . LEU A 1 399 ? -1.296 -2.906 -8.600 1.00 96.75 399 LEU A C 1
ATOM 3203 O O . LEU A 1 399 ? -0.279 -3.056 -7.920 1.00 96.75 399 LEU A O 1
ATOM 3207 N N . SER A 1 400 ? -1.692 -3.794 -9.516 1.00 97.50 400 SER A N 1
ATOM 3208 C CA . SER A 1 400 ? -0.893 -4.975 -9.870 1.00 97.50 400 SER A CA 1
ATOM 3209 C C . SER A 1 400 ? 0.484 -4.582 -10.414 1.00 97.50 400 SER A C 1
ATOM 3211 O O . SER A 1 400 ? 1.488 -5.203 -10.054 1.00 97.50 400 SER A O 1
ATOM 3213 N N . ASP A 1 401 ? 0.560 -3.550 -11.248 1.00 98.00 401 ASP A N 1
ATOM 3214 C CA . ASP A 1 401 ? 1.816 -3.099 -11.853 1.00 98.00 401 ASP A CA 1
ATOM 3215 C C . ASP A 1 401 ? 2.726 -2.427 -10.832 1.00 98.00 401 ASP A C 1
ATOM 3217 O O . ASP A 1 401 ? 3.932 -2.694 -10.802 1.00 98.00 401 ASP A O 1
ATOM 3221 N N . ALA A 1 402 ? 2.161 -1.629 -9.920 1.00 98.44 402 ALA A N 1
ATOM 3222 C CA . ALA A 1 402 ? 2.913 -1.070 -8.801 1.00 98.44 402 ALA A CA 1
ATOM 3223 C C . ALA A 1 402 ? 3.428 -2.165 -7.856 1.00 98.44 402 ALA A C 1
ATOM 3225 O O . ALA A 1 402 ? 4.572 -2.098 -7.401 1.00 98.44 402 ALA A O 1
ATOM 3226 N N . ASP A 1 403 ? 2.634 -3.210 -7.605 1.00 98.69 403 ASP A N 1
ATOM 3227 C CA . ASP A 1 403 ? 3.056 -4.375 -6.821 1.00 98.69 403 ASP A CA 1
ATOM 3228 C C . ASP A 1 403 ? 4.187 -5.155 -7.494 1.00 98.69 403 ASP A C 1
ATOM 3230 O O . ASP A 1 403 ? 5.165 -5.533 -6.845 1.00 98.69 403 ASP A O 1
ATOM 3234 N N . TYR A 1 404 ? 4.104 -5.356 -8.807 1.00 98.75 404 TYR A N 1
ATOM 3235 C CA . TYR A 1 404 ? 5.180 -5.981 -9.567 1.00 98.75 404 TYR A CA 1
ATOM 3236 C C . TYR A 1 404 ? 6.459 -5.127 -9.574 1.00 98.75 404 TYR A C 1
ATOM 3238 O O . TYR A 1 404 ? 7.547 -5.648 -9.316 1.00 98.75 404 TYR A O 1
ATOM 3246 N N . SER A 1 405 ? 6.330 -3.811 -9.749 1.00 98.69 405 SER A N 1
ATOM 3247 C CA . SER A 1 405 ? 7.442 -2.852 -9.658 1.00 98.69 405 SER A CA 1
ATOM 3248 C C . SER A 1 405 ? 8.117 -2.894 -8.288 1.00 98.69 405 SER A C 1
ATOM 3250 O O . SER A 1 405 ? 9.343 -2.953 -8.191 1.00 98.69 405 SER A O 1
ATOM 3252 N N . ALA A 1 406 ? 7.331 -2.959 -7.211 1.00 98.81 406 ALA A N 1
ATOM 3253 C CA . ALA A 1 406 ? 7.841 -3.099 -5.850 1.00 98.81 406 ALA A CA 1
ATOM 3254 C C . ALA A 1 406 ? 8.659 -4.389 -5.662 1.00 98.81 406 ALA A C 1
ATOM 3256 O O . ALA A 1 406 ? 9.721 -4.359 -5.035 1.00 98.81 406 ALA A O 1
ATOM 3257 N N . LYS A 1 407 ? 8.226 -5.512 -6.257 1.00 98.81 407 LYS A N 1
ATOM 3258 C CA . LYS A 1 407 ? 8.997 -6.771 -6.251 1.00 98.81 407 LYS A CA 1
ATOM 3259 C C . LYS A 1 407 ? 10.326 -6.625 -6.985 1.00 98.81 407 LYS A C 1
ATOM 3261 O O . LYS A 1 407 ? 11.335 -7.119 -6.484 1.00 98.81 407 LYS A O 1
ATOM 3266 N N . LEU A 1 408 ? 10.346 -5.952 -8.138 1.00 98.81 408 LEU A N 1
ATOM 3267 C CA . LEU A 1 408 ? 11.589 -5.657 -8.861 1.00 98.81 408 LEU A CA 1
ATOM 3268 C C . LEU A 1 408 ? 12.524 -4.783 -8.014 1.00 98.81 408 LEU A C 1
ATOM 3270 O O . LEU A 1 408 ? 13.696 -5.121 -7.869 1.00 98.81 408 LEU A O 1
ATOM 3274 N N . GLY A 1 409 ? 12.003 -3.735 -7.370 1.00 98.62 409 GLY A N 1
ATOM 3275 C CA . GLY A 1 409 ? 12.773 -2.877 -6.464 1.00 98.62 409 GLY A CA 1
ATOM 3276 C C . GLY A 1 409 ? 13.467 -3.646 -5.333 1.00 98.62 409 GLY A C 1
ATOM 3277 O O . GLY A 1 409 ? 14.650 -3.424 -5.072 1.00 98.62 409 GLY A O 1
ATOM 3278 N N . LEU A 1 410 ? 12.772 -4.608 -4.711 1.00 98.50 410 LEU A N 1
ATOM 3279 C CA . LEU A 1 410 ? 13.369 -5.493 -3.700 1.00 98.50 410 LEU A CA 1
ATOM 3280 C C . LEU A 1 410 ? 14.401 -6.459 -4.291 1.00 98.50 410 LEU A C 1
ATOM 3282 O O . LEU A 1 410 ? 15.463 -6.635 -3.696 1.00 98.50 410 LEU A O 1
ATOM 3286 N N . LYS A 1 411 ? 14.126 -7.071 -5.455 1.00 98.38 411 LYS A N 1
ATOM 3287 C CA . LYS A 1 411 ? 15.101 -7.937 -6.155 1.00 98.38 411 LYS A CA 1
ATOM 3288 C C . LYS A 1 411 ? 16.409 -7.185 -6.445 1.00 98.38 411 LYS A C 1
ATOM 3290 O O . LYS A 1 411 ? 17.474 -7.789 -6.383 1.00 98.38 411 LYS A O 1
ATOM 3295 N N . LEU A 1 412 ? 16.317 -5.884 -6.725 1.00 98.31 412 LEU A N 1
ATOM 3296 C CA . LEU A 1 412 ? 17.447 -4.988 -6.993 1.00 98.31 412 LEU A CA 1
ATOM 3297 C C . LEU A 1 412 ? 18.098 -4.411 -5.718 1.00 98.31 412 LEU A C 1
ATOM 3299 O O . LEU A 1 412 ? 19.140 -3.768 -5.801 1.00 98.31 412 LEU A O 1
ATOM 3303 N N . GLY A 1 413 ? 17.530 -4.660 -4.532 1.00 98.00 413 GLY A N 1
ATOM 3304 C CA . GLY A 1 413 ? 18.113 -4.266 -3.244 1.00 98.00 413 GLY A CA 1
ATOM 3305 C C . GLY A 1 413 ? 17.908 -2.800 -2.849 1.00 98.00 413 GLY A C 1
ATOM 3306 O O . GLY A 1 413 ? 18.684 -2.273 -2.049 1.00 98.00 413 GLY A O 1
ATOM 3307 N N . PHE A 1 414 ? 16.877 -2.134 -3.378 1.00 98.44 414 PHE A N 1
ATOM 3308 C CA . PHE A 1 414 ? 16.574 -0.728 -3.065 1.00 98.44 414 PHE A CA 1
ATOM 3309 C C . PHE A 1 414 ? 15.884 -0.501 -1.708 1.00 98.44 414 PHE A C 1
ATOM 3311 O O . PHE A 1 414 ? 15.505 0.618 -1.375 1.00 98.44 414 PHE A O 1
ATOM 3318 N N . ASP A 1 415 ? 15.761 -1.537 -0.879 1.00 98.31 415 ASP A N 1
ATOM 3319 C CA . ASP A 1 415 ? 15.547 -1.371 0.560 1.00 98.31 415 ASP A CA 1
ATOM 3320 C C . ASP A 1 415 ? 16.836 -0.901 1.259 1.00 98.31 415 ASP A C 1
ATOM 3322 O O . ASP A 1 415 ? 16.800 -0.111 2.199 1.00 98.31 415 ASP A O 1
ATOM 3326 N N . LYS A 1 416 ? 18.008 -1.328 0.779 1.00 97.88 416 LYS A N 1
ATOM 3327 C CA . LYS A 1 416 ? 19.306 -1.027 1.415 1.00 97.88 416 LYS A CA 1
ATOM 3328 C C . LYS A 1 416 ? 19.894 0.313 0.990 1.00 97.88 416 LYS A C 1
ATOM 3330 O O . LYS A 1 416 ? 20.647 0.912 1.753 1.00 97.88 416 LYS A O 1
ATOM 3335 N N . THR A 1 417 ? 19.544 0.775 -0.204 1.00 95.44 417 THR A N 1
ATOM 3336 C CA . THR A 1 417 ? 20.042 2.023 -0.787 1.00 95.44 417 THR A CA 1
ATOM 3337 C C . THR A 1 417 ? 18.863 2.875 -1.219 1.00 95.44 417 THR A C 1
ATOM 3339 O O . THR A 1 417 ? 17.951 2.377 -1.876 1.00 95.44 417 THR A O 1
ATOM 3342 N N . ARG A 1 418 ? 18.888 4.168 -0.886 1.00 96.81 418 ARG A N 1
ATOM 3343 C CA . ARG A 1 418 ? 17.838 5.103 -1.293 1.00 96.81 418 ARG A CA 1
ATOM 3344 C C . ARG A 1 418 ? 17.825 5.246 -2.813 1.00 96.81 418 ARG A C 1
ATOM 3346 O O . ARG A 1 418 ? 18.820 5.657 -3.400 1.00 96.81 418 ARG A O 1
ATOM 3353 N N . ALA A 1 419 ? 16.700 4.915 -3.439 1.00 98.19 419 ALA A N 1
ATOM 3354 C CA . ALA A 1 419 ? 16.537 5.096 -4.873 1.00 98.19 419 ALA A CA 1
ATOM 3355 C C . ALA A 1 419 ? 16.465 6.589 -5.252 1.00 98.19 419 ALA A C 1
ATOM 3357 O O . ALA A 1 419 ? 15.980 7.404 -4.469 1.00 98.19 419 ALA A O 1
ATOM 3358 N N . THR A 1 420 ? 16.899 6.946 -6.464 1.00 98.31 420 THR A N 1
ATOM 3359 C CA . THR A 1 420 ? 16.579 8.245 -7.079 1.00 98.31 420 THR A CA 1
ATOM 3360 C C . THR A 1 420 ? 15.189 8.192 -7.721 1.00 98.31 420 THR A C 1
ATOM 3362 O O . THR A 1 420 ? 14.701 7.110 -8.056 1.00 98.31 420 THR A O 1
ATOM 3365 N N . GLU A 1 421 ? 14.561 9.344 -7.966 1.00 97.88 421 GLU A N 1
ATOM 3366 C CA . GLU A 1 421 ? 13.290 9.412 -8.713 1.00 97.88 421 GLU A CA 1
ATOM 3367 C C . GLU A 1 421 ? 13.430 8.809 -10.122 1.00 97.88 421 GLU A C 1
ATOM 3369 O O . GLU A 1 421 ? 12.577 8.041 -10.564 1.00 97.88 421 GLU A O 1
ATOM 3374 N N . ALA A 1 422 ? 14.564 9.053 -10.790 1.00 98.12 422 ALA A N 1
ATOM 3375 C CA . ALA A 1 422 ? 14.894 8.438 -12.076 1.00 98.12 422 ALA A CA 1
ATOM 3376 C C . ALA A 1 422 ? 14.930 6.901 -11.999 1.00 98.12 422 ALA A C 1
ATOM 3378 O O . ALA A 1 422 ? 14.463 6.217 -12.906 1.00 98.12 422 ALA A O 1
ATOM 3379 N N . THR A 1 423 ? 15.436 6.344 -10.897 1.00 98.69 423 THR A N 1
ATOM 3380 C CA . THR A 1 423 ? 15.435 4.892 -10.671 1.00 98.69 423 THR A CA 1
ATOM 3381 C C . THR A 1 423 ? 14.025 4.356 -10.457 1.00 98.69 423 THR A C 1
ATOM 3383 O O . THR A 1 423 ? 13.679 3.319 -11.020 1.00 98.69 423 THR A O 1
ATOM 3386 N N . ALA A 1 424 ? 13.192 5.065 -9.690 1.00 98.56 424 ALA A N 1
ATOM 3387 C CA . ALA A 1 424 ? 11.789 4.697 -9.523 1.00 98.56 424 ALA A CA 1
ATOM 3388 C C . ALA A 1 424 ? 11.056 4.694 -10.873 1.00 98.56 424 ALA A C 1
ATOM 3390 O O . ALA A 1 424 ? 10.397 3.711 -11.208 1.00 98.56 424 ALA A O 1
ATOM 3391 N N . LYS A 1 425 ? 11.250 5.738 -11.688 1.00 98.50 425 LYS A N 1
ATOM 3392 C CA . LYS A 1 425 ? 10.704 5.826 -13.049 1.00 98.50 425 LYS A CA 1
ATOM 3393 C C . LYS A 1 425 ? 11.176 4.668 -13.929 1.00 98.50 425 LYS A C 1
ATOM 3395 O O . LYS A 1 425 ? 10.352 4.031 -14.572 1.00 98.50 425 LYS A O 1
ATOM 3400 N N . ALA A 1 426 ? 12.472 4.350 -13.908 1.00 98.69 426 ALA A N 1
ATOM 3401 C CA . ALA A 1 426 ? 13.031 3.235 -14.671 1.00 98.69 426 ALA A CA 1
ATOM 3402 C C . ALA A 1 426 ? 12.358 1.900 -14.328 1.00 98.69 426 ALA A C 1
ATOM 3404 O O . ALA A 1 426 ? 11.954 1.168 -15.226 1.00 98.69 426 ALA A O 1
ATOM 3405 N N . ILE A 1 427 ? 12.223 1.584 -13.036 1.00 98.88 427 ILE A N 1
ATOM 3406 C CA . ILE A 1 427 ? 11.626 0.319 -12.586 1.00 98.88 427 ILE A CA 1
ATOM 3407 C C . ILE A 1 427 ? 10.131 0.273 -12.920 1.00 98.88 427 ILE A C 1
ATOM 3409 O O . ILE A 1 427 ? 9.658 -0.755 -13.399 1.00 98.88 427 ILE A O 1
ATOM 3413 N N . ALA A 1 428 ? 9.406 1.372 -12.697 1.00 98.69 428 ALA A N 1
ATOM 3414 C CA . ALA A 1 428 ? 7.974 1.479 -12.966 1.00 98.69 428 ALA A CA 1
ATOM 3415 C C . ALA A 1 428 ? 7.637 1.293 -14.454 1.00 98.69 428 ALA A C 1
ATOM 3417 O O . ALA A 1 428 ? 6.837 0.430 -14.805 1.00 98.69 428 ALA A O 1
ATOM 3418 N N . GLU A 1 429 ? 8.286 2.049 -15.338 1.00 98.62 429 GLU A N 1
ATOM 3419 C CA . GLU A 1 429 ? 8.059 1.957 -16.787 1.00 98.62 429 GLU A CA 1
ATOM 3420 C C . GLU A 1 429 ? 8.482 0.583 -17.325 1.00 98.62 429 GLU A C 1
ATOM 3422 O O . GLU A 1 429 ? 7.785 -0.033 -18.130 1.00 98.62 429 GLU A O 1
ATOM 3427 N N . TYR A 1 430 ? 9.597 0.041 -16.823 1.00 98.81 430 TYR A N 1
ATOM 3428 C CA . TYR A 1 430 ? 10.037 -1.309 -17.168 1.00 98.81 430 TYR A CA 1
ATOM 3429 C C . TYR A 1 430 ? 9.020 -2.378 -16.744 1.00 98.81 430 TYR A C 1
ATOM 3431 O O . TYR A 1 430 ? 8.771 -3.331 -17.484 1.00 98.81 430 TYR A O 1
ATOM 3439 N N . ALA A 1 431 ? 8.432 -2.238 -15.555 1.00 98.62 431 ALA A N 1
ATOM 3440 C CA . ALA A 1 431 ? 7.418 -3.152 -15.051 1.00 98.62 431 ALA A CA 1
ATOM 3441 C C . ALA A 1 431 ? 6.174 -3.166 -15.943 1.00 98.62 431 ALA A C 1
ATOM 3443 O O . ALA A 1 431 ? 5.729 -4.255 -16.307 1.00 98.62 431 ALA A O 1
ATOM 3444 N N . VAL A 1 432 ? 5.676 -1.991 -16.348 1.00 98.62 432 VAL A N 1
ATOM 3445 C CA . VAL A 1 432 ? 4.553 -1.860 -17.294 1.00 98.62 432 VAL A CA 1
ATOM 3446 C C . VAL A 1 432 ? 4.901 -2.524 -18.629 1.00 98.62 432 VAL A C 1
ATOM 3448 O O . VAL A 1 432 ? 4.115 -3.306 -19.153 1.00 98.62 432 VAL A O 1
ATOM 3451 N N . ALA A 1 433 ? 6.119 -2.328 -19.139 1.00 98.38 433 ALA A N 1
ATOM 3452 C CA . ALA A 1 433 ? 6.564 -2.950 -20.389 1.00 98.38 433 ALA A CA 1
ATOM 3453 C C . ALA A 1 433 ? 6.544 -4.491 -20.327 1.00 98.38 433 ALA A C 1
ATOM 3455 O O . ALA A 1 433 ? 6.180 -5.173 -21.285 1.00 98.38 433 ALA A O 1
ATOM 3456 N N . VAL A 1 434 ? 6.926 -5.066 -19.185 1.00 98.38 434 VAL A N 1
ATOM 3457 C CA . VAL A 1 434 ? 6.900 -6.523 -18.994 1.00 98.38 434 VAL A CA 1
ATOM 3458 C C . VAL A 1 434 ? 5.476 -7.046 -18.807 1.00 98.38 434 VAL A C 1
ATOM 3460 O O . VAL A 1 434 ? 5.129 -8.102 -19.338 1.00 98.38 434 VAL A O 1
ATOM 3463 N N . LYS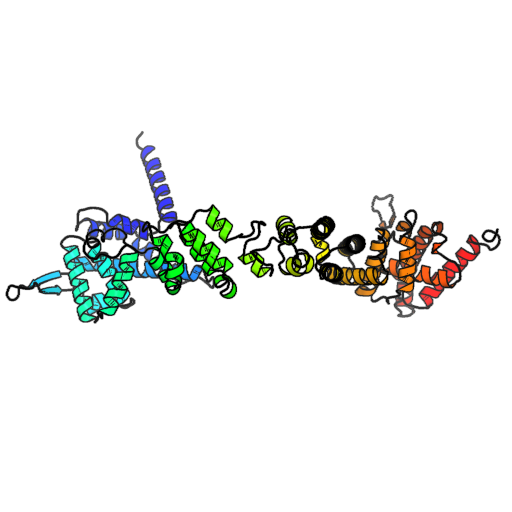 A 1 435 ? 4.657 -6.332 -18.034 1.00 97.56 435 LYS A N 1
ATOM 3464 C CA . LYS A 1 435 ? 3.321 -6.774 -17.621 1.00 97.56 435 LYS A CA 1
ATOM 3465 C C . LYS A 1 435 ? 2.265 -6.592 -18.700 1.00 97.56 435 LYS A C 1
ATOM 3467 O O . LYS A 1 435 ? 1.547 -7.546 -18.991 1.00 97.56 435 LYS A O 1
ATOM 3472 N N . GLU A 1 436 ? 2.227 -5.408 -19.292 1.00 96.50 436 GLU A N 1
ATOM 3473 C CA . GLU A 1 436 ? 1.155 -4.967 -20.184 1.00 96.50 436 GLU A CA 1
ATOM 3474 C C . GLU A 1 436 ? 1.527 -5.190 -21.654 1.00 96.50 436 GLU A C 1
ATOM 3476 O O . GLU A 1 436 ? 0.691 -5.578 -22.466 1.00 96.50 436 GLU A O 1
ATOM 3481 N N . GLU A 1 437 ? 2.810 -5.052 -22.004 1.00 94.44 437 GLU A N 1
ATOM 3482 C CA . GLU A 1 437 ? 3.281 -5.275 -23.381 1.00 94.44 437 GLU A CA 1
ATOM 3483 C C . GLU A 1 437 ? 3.883 -6.668 -23.614 1.00 94.44 437 GLU A C 1
ATOM 3485 O O . GLU A 1 437 ? 4.265 -7.010 -24.735 1.00 94.44 437 GLU A O 1
ATOM 3490 N N . GLY A 1 438 ? 3.972 -7.494 -22.566 1.00 95.94 438 GLY A N 1
ATOM 3491 C CA . GLY A 1 438 ? 4.461 -8.871 -22.653 1.00 95.94 438 GLY A CA 1
ATOM 3492 C C . GLY A 1 438 ? 5.948 -8.996 -23.003 1.00 95.94 438 GLY A C 1
ATOM 3493 O O . GLY A 1 438 ? 6.377 -10.051 -23.483 1.00 95.94 438 GLY A O 1
ATOM 3494 N N . LEU A 1 439 ? 6.747 -7.945 -22.788 1.00 97.94 439 LEU A N 1
ATOM 3495 C CA . LEU A 1 439 ? 8.193 -7.998 -23.006 1.00 97.94 439 LEU A CA 1
ATOM 3496 C C . LEU A 1 439 ? 8.873 -8.865 -21.927 1.00 97.94 439 LEU A C 1
ATOM 3498 O O . LEU A 1 439 ? 8.450 -8.873 -20.773 1.00 97.94 439 LEU A O 1
ATOM 3502 N N . PRO A 1 440 ? 9.943 -9.615 -22.245 1.00 98.00 440 PRO A N 1
ATOM 3503 C CA . PRO A 1 440 ? 10.531 -10.538 -21.277 1.00 98.00 440 PRO A CA 1
ATOM 3504 C C . PRO A 1 440 ? 11.312 -9.809 -20.170 1.00 98.00 440 PRO A C 1
ATOM 3506 O O . PRO A 1 440 ? 12.097 -8.900 -20.457 1.00 98.00 440 PRO A O 1
ATOM 3509 N N . GLU A 1 441 ? 11.156 -10.257 -18.915 1.00 98.25 441 GLU A N 1
ATOM 3510 C CA . GLU A 1 441 ? 11.960 -9.795 -17.767 1.00 98.25 441 GLU A CA 1
ATOM 3511 C C . GLU A 1 441 ? 13.447 -10.134 -18.002 1.00 98.25 441 GLU A C 1
ATOM 3513 O O . GLU A 1 441 ? 13.818 -11.288 -18.213 1.00 98.25 441 GLU A O 1
ATOM 3518 N N . GLN A 1 442 ? 14.305 -9.118 -17.952 1.00 97.75 442 GLN A N 1
ATOM 3519 C CA . GLN A 1 442 ? 15.762 -9.192 -18.084 1.00 97.75 442 GLN A CA 1
ATOM 3520 C C . GLN A 1 442 ? 16.393 -8.437 -16.913 1.00 97.75 442 GLN A C 1
ATOM 3522 O O . GLN A 1 442 ? 16.788 -7.276 -17.040 1.00 97.75 442 GLN A O 1
ATOM 3527 N N . LEU A 1 443 ? 16.457 -9.099 -15.755 1.00 97.81 443 LEU A N 1
ATOM 3528 C CA . LEU A 1 443 ? 16.861 -8.466 -14.499 1.00 97.81 443 LEU A CA 1
ATOM 3529 C C . LEU A 1 443 ? 18.268 -7.852 -14.564 1.00 97.81 443 LEU A C 1
ATOM 3531 O O . LEU A 1 443 ? 18.438 -6.739 -14.088 1.00 97.81 443 LEU A O 1
ATOM 3535 N N . ASP A 1 444 ? 19.237 -8.504 -15.214 1.00 97.88 444 ASP A N 1
ATOM 3536 C CA . ASP A 1 444 ? 20.600 -7.963 -15.368 1.00 97.88 444 ASP A CA 1
ATOM 3537 C C . ASP A 1 444 ? 20.624 -6.658 -16.185 1.00 97.88 444 ASP A C 1
ATOM 3539 O O . ASP A 1 444 ? 21.406 -5.746 -15.913 1.00 97.88 444 ASP A O 1
ATOM 3543 N N . ALA A 1 445 ? 19.757 -6.559 -17.197 1.00 98.44 445 ALA A N 1
ATOM 3544 C CA . ALA A 1 445 ? 19.639 -5.367 -18.026 1.00 98.44 445 ALA A CA 1
ATOM 3545 C C . ALA A 1 445 ? 18.978 -4.222 -17.252 1.00 98.44 445 ALA A C 1
ATOM 3547 O O . ALA A 1 445 ? 19.455 -3.086 -17.297 1.00 98.44 445 ALA A O 1
ATOM 3548 N N . LEU A 1 446 ? 17.916 -4.528 -16.498 1.00 98.69 446 LEU A N 1
ATOM 3549 C CA . LEU A 1 446 ? 17.286 -3.566 -15.599 1.00 98.69 446 LEU A CA 1
ATOM 3550 C C . LEU A 1 446 ? 18.259 -3.115 -14.504 1.00 98.69 446 LEU A C 1
ATOM 3552 O O . LEU A 1 446 ? 18.347 -1.921 -14.243 1.00 98.69 446 LEU A O 1
ATOM 3556 N N . GLN A 1 447 ? 19.024 -4.034 -13.911 1.00 98.44 447 GLN A N 1
ATOM 3557 C CA . GLN A 1 447 ? 20.027 -3.708 -12.901 1.00 98.44 447 GLN A CA 1
ATOM 3558 C C . GLN A 1 447 ? 21.017 -2.678 -13.445 1.00 98.44 447 GLN A C 1
ATOM 3560 O O . GLN A 1 447 ? 21.201 -1.632 -12.825 1.00 98.44 447 GLN A O 1
ATOM 3565 N N . LEU A 1 448 ? 21.571 -2.914 -14.638 1.00 98.12 448 LEU A N 1
ATOM 3566 C CA . LEU A 1 448 ? 22.491 -1.976 -15.277 1.00 98.12 448 LEU A CA 1
ATOM 3567 C C . LEU A 1 448 ? 21.841 -0.606 -15.532 1.00 98.12 448 LEU A C 1
ATOM 3569 O O . LEU A 1 448 ? 22.455 0.421 -15.254 1.00 98.12 448 LEU A O 1
ATOM 3573 N N . LEU A 1 449 ? 20.594 -0.570 -16.020 1.00 98.56 449 LEU A N 1
ATOM 3574 C CA . LEU A 1 449 ? 19.854 0.687 -16.172 1.00 98.56 449 LEU A CA 1
ATOM 3575 C C . LEU A 1 449 ? 19.722 1.410 -14.826 1.00 98.56 449 LEU A C 1
ATOM 3577 O O . LEU A 1 449 ? 20.029 2.599 -14.744 1.00 98.56 449 LEU A O 1
ATOM 3581 N N . THR A 1 450 ? 19.330 0.695 -13.769 1.00 98.38 450 THR A N 1
ATOM 3582 C CA . THR A 1 450 ? 19.141 1.294 -12.444 1.00 98.38 450 THR A CA 1
ATOM 3583 C C . THR A 1 450 ? 20.443 1.781 -11.815 1.00 98.38 450 THR A C 1
ATOM 3585 O O . THR A 1 450 ? 20.452 2.834 -11.189 1.00 98.38 450 THR A O 1
ATOM 3588 N N . GLU A 1 451 ? 21.569 1.099 -12.041 1.00 97.94 451 GLU A N 1
ATOM 3589 C CA . GLU A 1 451 ? 22.898 1.597 -11.659 1.00 97.94 451 GLU A CA 1
ATOM 3590 C C . GLU A 1 451 ? 23.222 2.926 -12.361 1.00 97.94 451 GLU A C 1
ATOM 3592 O O . GLU A 1 451 ? 23.801 3.828 -11.756 1.00 97.94 451 GLU A O 1
ATOM 3597 N N . GLY A 1 452 ? 22.802 3.084 -13.620 1.00 97.81 452 GLY A N 1
ATOM 3598 C CA . GLY A 1 452 ? 22.942 4.335 -14.367 1.00 97.81 452 GLY A CA 1
ATOM 3599 C C . GLY A 1 452 ? 22.054 5.454 -13.823 1.00 97.81 452 GLY A C 1
ATOM 3600 O O . GLY A 1 452 ? 22.519 6.581 -13.640 1.00 97.81 452 GLY A O 1
ATOM 3601 N N . THR A 1 453 ? 20.790 5.157 -13.508 1.00 98.19 453 THR A N 1
ATOM 3602 C CA . THR A 1 453 ? 19.831 6.156 -13.001 1.00 98.19 453 THR A CA 1
ATOM 3603 C C . THR A 1 453 ? 20.120 6.618 -11.572 1.00 98.19 453 THR A C 1
ATOM 3605 O O . THR A 1 453 ? 19.572 7.633 -11.140 1.00 98.19 453 THR A O 1
ATOM 3608 N N . GLN A 1 454 ? 20.996 5.926 -10.839 1.00 97.50 454 GLN A N 1
ATOM 3609 C CA . GLN A 1 454 ? 21.519 6.384 -9.545 1.00 97.50 454 GLN A CA 1
ATOM 3610 C C . GLN A 1 454 ? 22.504 7.556 -9.664 1.00 97.50 454 GLN A C 1
ATOM 3612 O O . GLN A 1 454 ? 22.800 8.206 -8.664 1.00 97.50 454 GLN A O 1
ATOM 3617 N N . ASN A 1 455 ? 23.024 7.856 -10.858 1.00 96.62 455 ASN A N 1
ATOM 3618 C CA . ASN A 1 455 ? 23.885 9.018 -11.044 1.00 96.62 455 ASN A CA 1
ATOM 3619 C C . ASN A 1 455 ? 23.080 10.320 -10.865 1.00 96.62 455 ASN A C 1
ATOM 3621 O O . ASN A 1 455 ? 22.241 10.642 -11.700 1.00 96.62 455 ASN A O 1
ATOM 3625 N N . GLU A 1 456 ? 23.370 11.095 -9.818 1.00 91.56 456 GLU A N 1
ATOM 3626 C CA . GLU A 1 456 ? 22.617 12.316 -9.478 1.00 91.56 456 GLU A CA 1
ATOM 3627 C C . GLU A 1 456 ? 22.645 13.399 -10.570 1.00 91.56 456 GLU A C 1
ATOM 3629 O O . GLU A 1 456 ? 21.719 14.198 -10.665 1.00 91.56 456 GLU A O 1
ATOM 3634 N N . GLN A 1 457 ? 23.693 13.447 -11.400 1.00 92.62 457 GLN A N 1
ATOM 3635 C CA . GLN A 1 457 ? 23.860 14.498 -12.40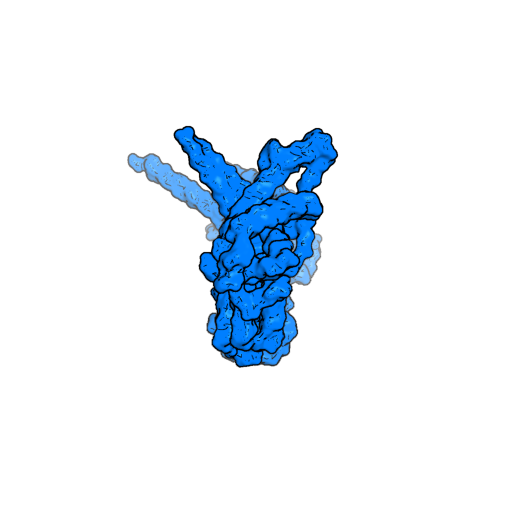8 1.00 92.62 457 GLN A CA 1
ATOM 3636 C C . GLN A 1 457 ? 23.262 14.123 -13.772 1.00 92.62 457 GLN A C 1
ATOM 3638 O O . GLN A 1 457 ? 22.766 14.991 -14.491 1.00 92.62 457 GLN A O 1
ATOM 3643 N N . TYR A 1 458 ? 23.357 12.851 -14.161 1.00 94.56 458 TYR A N 1
ATOM 3644 C CA . TYR A 1 458 ? 23.026 12.399 -15.518 1.00 94.56 458 TYR A CA 1
ATOM 3645 C C . TYR A 1 458 ? 21.963 11.301 -15.561 1.00 94.56 458 TYR A C 1
ATOM 3647 O O . TYR A 1 458 ? 21.422 11.036 -16.632 1.00 94.56 458 TYR A O 1
ATOM 3655 N N . GLY A 1 459 ? 21.658 10.655 -14.435 1.00 94.94 459 GLY A N 1
ATOM 3656 C CA . GLY A 1 459 ? 20.783 9.486 -14.374 1.00 94.94 459 GLY A CA 1
ATOM 3657 C C . GLY A 1 459 ? 19.361 9.766 -14.854 1.00 94.94 459 GLY A C 1
ATOM 3658 O O . GLY A 1 459 ? 18.784 8.940 -15.554 1.00 94.94 459 GLY A O 1
ATOM 3659 N N . GLU A 1 460 ? 18.826 10.955 -14.567 1.00 96.25 460 GLU A N 1
ATOM 3660 C CA . GLU A 1 460 ? 17.510 11.390 -15.055 1.00 96.25 460 GLU A CA 1
ATOM 3661 C C . GLU A 1 460 ? 17.426 11.380 -16.588 1.00 96.25 460 GLU A C 1
ATOM 3663 O O . GLU A 1 460 ? 16.419 10.956 -17.153 1.00 96.25 460 GLU A O 1
ATOM 3668 N N . LYS A 1 461 ? 18.524 11.727 -17.270 1.00 95.81 461 LYS A N 1
ATOM 3669 C CA . LYS A 1 461 ? 18.584 11.787 -18.735 1.00 95.81 461 LYS A CA 1
ATOM 3670 C C . LYS A 1 461 ? 18.478 10.422 -19.414 1.00 95.81 461 LYS A C 1
ATOM 3672 O O . LYS A 1 461 ? 18.192 10.371 -20.605 1.00 95.81 461 LYS A O 1
ATOM 3677 N N . LEU A 1 462 ? 18.720 9.316 -18.700 1.00 95.06 462 LEU A N 1
ATOM 3678 C CA . LEU A 1 462 ? 18.503 7.974 -19.255 1.00 95.06 462 LEU A CA 1
ATOM 3679 C C . LEU A 1 462 ? 17.017 7.707 -19.474 1.00 95.06 462 LEU A C 1
ATOM 3681 O O . LEU A 1 462 ? 16.639 7.109 -20.474 1.00 95.06 462 LEU A O 1
ATOM 3685 N N . VAL A 1 463 ? 16.168 8.165 -18.562 1.00 93.38 463 VAL A N 1
ATOM 3686 C CA . VAL A 1 463 ? 14.738 7.835 -18.543 1.00 93.38 463 VAL A CA 1
ATOM 3687 C C . VAL A 1 463 ? 13.854 9.045 -18.828 1.00 93.38 463 VAL A C 1
ATOM 3689 O O . VAL A 1 463 ? 12.672 9.067 -18.475 1.00 93.38 463 VAL A O 1
ATOM 3692 N N . ASP A 1 464 ? 14.404 10.065 -19.484 1.00 93.38 464 ASP A N 1
ATOM 3693 C CA . ASP A 1 464 ? 13.614 11.163 -20.021 1.00 93.38 464 ASP A CA 1
ATOM 3694 C C . ASP A 1 464 ? 12.948 10.730 -21.334 1.00 93.38 464 ASP A C 1
ATOM 3696 O O . ASP A 1 464 ? 13.559 10.690 -22.395 1.00 93.38 464 ASP A O 1
ATOM 3700 N N . PHE A 1 465 ? 11.681 10.340 -21.240 1.00 93.88 465 PHE A N 1
ATOM 3701 C CA . PHE A 1 465 ? 10.824 10.004 -22.377 1.00 93.88 465 PHE A CA 1
ATOM 3702 C C . PHE A 1 465 ? 9.681 11.015 -22.501 1.00 93.88 465 PHE A C 1
ATOM 3704 O O . PHE A 1 465 ? 8.538 10.651 -22.772 1.00 93.88 465 PHE A O 1
ATOM 3711 N N . SER A 1 466 ? 9.972 12.286 -22.219 1.00 90.88 466 SER A N 1
ATOM 3712 C CA . SER A 1 466 ? 9.002 13.366 -22.384 1.00 90.88 466 SER A CA 1
ATOM 3713 C C . SER A 1 466 ? 8.586 13.510 -23.858 1.00 90.88 466 SER A C 1
ATOM 3715 O O . SER A 1 466 ? 9.417 13.292 -24.747 1.00 90.88 466 SER A O 1
ATOM 3717 N N . PRO A 1 467 ? 7.325 13.886 -24.147 1.00 90.31 467 PRO A N 1
ATOM 3718 C CA . PRO A 1 467 ? 6.880 14.114 -25.517 1.00 90.31 467 PRO A CA 1
ATOM 3719 C C . PRO A 1 467 ? 7.738 15.164 -26.226 1.00 90.31 467 PRO A C 1
ATOM 3721 O O . PRO A 1 467 ? 8.111 16.186 -25.643 1.00 90.31 467 PRO A O 1
ATOM 3724 N N . ILE A 1 468 ? 8.027 14.934 -27.507 1.00 90.50 468 ILE A N 1
ATOM 3725 C CA . ILE A 1 468 ? 8.812 15.869 -28.319 1.00 90.50 468 ILE A CA 1
ATOM 3726 C C . ILE A 1 468 ? 7.848 16.764 -29.095 1.00 90.50 468 ILE A C 1
ATOM 3728 O O . ILE A 1 468 ? 7.096 16.286 -29.944 1.00 90.50 468 ILE A O 1
ATOM 3732 N N . VAL A 1 469 ? 7.884 18.070 -28.825 1.00 91.00 469 VAL A N 1
ATOM 3733 C CA . VAL A 1 469 ? 7.010 19.053 -29.479 1.00 91.00 469 VAL A CA 1
ATOM 3734 C C . VAL A 1 469 ? 7.738 19.738 -30.634 1.00 91.00 469 VAL A C 1
ATOM 3736 O O . VAL A 1 469 ? 8.784 20.362 -30.458 1.00 91.00 469 VAL A O 1
ATOM 3739 N N . PHE A 1 470 ? 7.158 19.647 -31.826 1.00 89.19 470 PHE A N 1
ATOM 3740 C CA . PHE A 1 470 ? 7.602 20.347 -33.023 1.00 89.19 470 PHE A CA 1
ATOM 3741 C C . PHE A 1 470 ? 6.701 21.554 -33.253 1.00 89.19 470 PHE A C 1
ATOM 3743 O O . PHE A 1 470 ? 5.558 21.416 -33.695 1.00 89.19 470 PHE A O 1
ATOM 3750 N N . HIS A 1 471 ? 7.234 22.739 -32.962 1.00 90.56 471 HIS A N 1
ATOM 3751 C CA . HIS A 1 471 ? 6.485 23.975 -33.128 1.00 90.56 471 HIS A CA 1
ATOM 3752 C C . HIS A 1 471 ? 6.289 24.315 -34.603 1.00 90.56 471 HIS A C 1
ATOM 3754 O O . HIS A 1 471 ? 7.262 24.440 -35.356 1.00 90.56 471 HIS A O 1
ATOM 3760 N N . SER A 1 472 ? 5.033 24.481 -35.011 1.00 88.12 472 SER A N 1
ATOM 3761 C CA . SER A 1 472 ? 4.692 24.813 -36.393 1.00 88.12 472 SER A CA 1
ATOM 3762 C C . SER A 1 472 ? 4.457 26.311 -36.569 1.00 88.12 472 SER A C 1
ATOM 3764 O O . SER A 1 472 ? 3.928 27.000 -35.699 1.00 88.12 472 SER A O 1
ATOM 3766 N N . VAL A 1 473 ? 4.815 26.830 -37.746 1.00 87.44 473 VAL A N 1
ATOM 3767 C CA . VAL A 1 473 ? 4.609 28.244 -38.107 1.00 87.44 473 VAL A CA 1
ATOM 3768 C C . VAL A 1 473 ? 3.131 28.631 -38.217 1.00 87.44 473 VAL A C 1
ATOM 3770 O O . VAL A 1 473 ? 2.811 29.816 -38.160 1.00 87.44 473 VAL A O 1
ATOM 3773 N N . ASP A 1 474 ? 2.234 27.657 -38.382 1.00 88.12 474 ASP A N 1
ATOM 3774 C CA . ASP A 1 474 ? 0.782 27.859 -38.453 1.00 88.12 474 ASP A CA 1
ATOM 3775 C C . ASP A 1 474 ? 0.083 27.784 -37.081 1.00 88.12 474 ASP A C 1
ATOM 3777 O O . ASP A 1 474 ? -1.135 27.947 -37.009 1.00 88.12 474 ASP A O 1
ATOM 3781 N N . GLY A 1 475 ? 0.842 27.566 -36.000 1.00 86.62 475 GLY A N 1
ATOM 3782 C CA . GLY A 1 475 ? 0.332 27.425 -34.635 1.00 86.62 475 GLY A CA 1
ATOM 3783 C C . GLY A 1 475 ? -0.238 26.042 -34.300 1.00 86.62 475 GLY A C 1
ATOM 3784 O O . GLY A 1 475 ? -0.720 25.859 -33.183 1.00 86.62 475 GLY A O 1
ATOM 3785 N N . ASN A 1 476 ? -0.185 25.077 -35.226 1.00 89.88 476 ASN A N 1
ATOM 3786 C CA . ASN A 1 476 ? -0.587 23.691 -34.982 1.00 89.88 476 ASN A CA 1
ATOM 3787 C C . ASN A 1 476 ? 0.649 22.833 -34.689 1.00 89.88 476 ASN A C 1
ATOM 3789 O O . ASN A 1 476 ? 1.219 22.212 -35.587 1.00 89.88 476 ASN A O 1
ATOM 3793 N N . ASP A 1 477 ? 1.078 22.819 -33.430 1.00 91.25 477 ASP A N 1
ATOM 3794 C CA . ASP A 1 477 ? 2.236 22.034 -33.005 1.00 91.25 477 ASP A CA 1
ATOM 3795 C C . ASP A 1 477 ? 2.003 2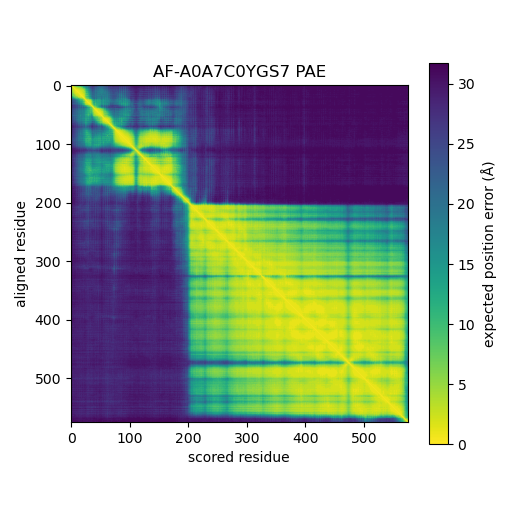0.533 -33.217 1.00 91.25 477 ASP A C 1
ATOM 3797 O O . ASP A 1 477 ? 0.921 20.001 -32.953 1.00 91.25 477 ASP A O 1
ATOM 3801 N N . TYR A 1 478 ? 3.041 19.839 -33.676 1.00 87.75 478 TYR A N 1
ATOM 3802 C CA . TYR A 1 478 ? 3.035 18.385 -33.762 1.00 87.75 478 TYR A CA 1
ATOM 3803 C C . TYR A 1 478 ? 3.708 17.808 -32.519 1.00 87.75 478 TYR A C 1
ATOM 3805 O O . TYR A 1 478 ? 4.876 18.093 -32.257 1.00 87.75 478 TYR A O 1
ATOM 3813 N N . VAL A 1 479 ? 2.981 16.989 -31.761 1.00 89.31 479 VAL A N 1
ATOM 3814 C CA . VAL A 1 479 ? 3.502 16.317 -30.567 1.00 89.31 479 VAL A CA 1
ATOM 3815 C C . VAL A 1 479 ? 3.804 14.868 -30.916 1.00 89.31 479 VAL A C 1
ATOM 3817 O O . VAL A 1 479 ? 2.919 14.112 -31.315 1.00 89.31 479 VAL A O 1
ATOM 3820 N N . LEU A 1 480 ? 5.072 14.490 -30.786 1.00 89.62 480 LEU A N 1
ATOM 3821 C CA . LEU A 1 480 ? 5.489 13.102 -30.854 1.00 89.62 480 LEU A CA 1
ATOM 3822 C C . LEU A 1 480 ? 5.396 12.494 -29.454 1.00 89.62 480 LEU A C 1
ATOM 3824 O O . LEU A 1 480 ? 6.258 12.735 -28.606 1.00 89.62 480 LEU A O 1
ATOM 3828 N N . GLU A 1 481 ? 4.349 11.702 -29.248 1.00 91.94 481 GLU A N 1
ATOM 3829 C CA . GLU A 1 481 ? 4.183 10.884 -28.050 1.00 91.94 481 GLU A CA 1
ATOM 3830 C C . GLU A 1 481 ? 5.189 9.735 -28.046 1.00 91.94 481 GLU A C 1
ATOM 3832 O O . GLU A 1 481 ? 5.402 9.066 -29.063 1.00 91.94 481 GLU A O 1
ATOM 3837 N N . ILE A 1 482 ? 5.819 9.520 -26.894 1.00 94.00 482 ILE A N 1
ATOM 3838 C CA . ILE A 1 482 ? 6.850 8.504 -26.717 1.00 94.00 482 ILE A CA 1
ATOM 3839 C C . ILE A 1 482 ? 6.282 7.339 -25.921 1.00 94.00 482 ILE A C 1
ATOM 3841 O O . ILE A 1 482 ? 5.735 7.508 -24.836 1.00 94.00 482 ILE A O 1
ATOM 3845 N N . ASP A 1 483 ? 6.481 6.139 -26.453 1.00 95.94 483 ASP A N 1
ATOM 3846 C CA . ASP A 1 483 ? 6.174 4.887 -25.778 1.00 95.94 483 ASP A CA 1
ATOM 3847 C C . ASP A 1 483 ? 7.166 4.625 -24.626 1.00 95.94 483 ASP A C 1
ATOM 3849 O O . ASP A 1 483 ? 8.209 3.988 -24.816 1.00 95.94 483 ASP A O 1
ATOM 3853 N N . LYS A 1 484 ? 6.890 5.189 -23.444 1.00 97.19 484 LYS A N 1
ATOM 3854 C CA . LYS A 1 484 ? 7.818 5.167 -22.299 1.00 97.19 484 LYS A CA 1
ATOM 3855 C C . LYS A 1 484 ? 8.099 3.754 -21.775 1.00 97.19 484 LYS A C 1
ATOM 3857 O O . LYS A 1 484 ? 9.289 3.467 -21.590 1.00 97.19 484 LYS A O 1
ATOM 3862 N N . PRO A 1 485 ? 7.104 2.857 -21.590 1.00 98.06 485 PRO A N 1
ATOM 3863 C CA . PRO A 1 485 ? 7.372 1.508 -21.100 1.00 98.06 485 PRO A CA 1
ATOM 3864 C C . PRO A 1 485 ? 8.294 0.734 -22.047 1.00 98.06 485 PRO A C 1
ATOM 3866 O O . PRO A 1 485 ? 9.403 0.331 -21.666 1.00 98.06 485 PRO A O 1
ATOM 3869 N N . ARG A 1 486 ? 7.901 0.615 -23.323 1.00 98.00 486 ARG A N 1
ATOM 3870 C CA . ARG A 1 486 ? 8.682 -0.082 -24.352 1.00 98.00 486 ARG A CA 1
ATOM 3871 C C . ARG A 1 486 ? 10.094 0.471 -24.468 1.00 98.00 486 ARG A C 1
ATOM 3873 O O . ARG A 1 486 ? 11.068 -0.286 -24.505 1.00 98.00 486 ARG A O 1
ATOM 3880 N N . ASN A 1 487 ? 10.222 1.795 -24.534 1.00 98.19 487 ASN A N 1
ATOM 3881 C CA . ASN A 1 487 ? 11.512 2.437 -24.748 1.00 98.19 487 ASN A CA 1
ATOM 3882 C C . ASN A 1 487 ? 12.414 2.322 -23.509 1.00 98.19 487 ASN A C 1
ATOM 3884 O O . ASN A 1 487 ? 13.621 2.148 -23.667 1.00 98.19 487 ASN A O 1
ATOM 3888 N N . THR A 1 488 ? 11.859 2.312 -22.294 1.00 98.50 488 THR A N 1
ATOM 3889 C CA . THR A 1 488 ? 12.622 2.015 -21.068 1.00 98.50 488 THR A CA 1
ATOM 3890 C C . THR A 1 488 ? 13.182 0.594 -21.101 1.00 98.50 488 THR A C 1
ATOM 3892 O O . THR A 1 488 ? 14.370 0.383 -20.838 1.00 98.50 488 THR A O 1
ATOM 3895 N N . TRP A 1 489 ? 12.367 -0.388 -21.498 1.00 98.62 489 TRP A N 1
ATOM 3896 C CA . TRP A 1 489 ? 12.815 -1.775 -21.656 1.00 98.62 489 TRP A CA 1
ATOM 3897 C C . TRP A 1 489 ? 13.899 -1.915 -22.734 1.00 98.62 489 TRP A C 1
ATOM 3899 O O . TRP A 1 489 ? 14.929 -2.562 -22.513 1.00 98.62 489 TRP A O 1
ATOM 3909 N N . MET A 1 490 ? 13.717 -1.258 -23.884 1.00 98.50 490 MET A N 1
ATOM 3910 C CA . MET A 1 490 ? 14.716 -1.243 -24.955 1.00 98.50 490 MET A CA 1
ATOM 3911 C C . MET A 1 490 ? 16.019 -0.576 -24.503 1.00 98.50 490 MET A C 1
ATOM 3913 O O . MET A 1 490 ? 17.099 -1.076 -24.809 1.00 98.50 490 MET A O 1
ATOM 3917 N N . LEU A 1 491 ? 15.953 0.517 -23.744 1.00 98.38 491 LEU A N 1
ATOM 3918 C CA . LEU A 1 491 ? 17.146 1.174 -23.220 1.00 98.38 491 LEU A CA 1
ATOM 3919 C C . LEU A 1 491 ? 17.930 0.263 -22.275 1.00 98.38 491 LEU A C 1
ATOM 3921 O O . LEU A 1 491 ? 19.143 0.128 -22.446 1.00 98.38 491 LEU A O 1
ATOM 3925 N N . ALA A 1 492 ? 17.252 -0.411 -21.342 1.00 98.44 492 ALA A N 1
ATOM 3926 C CA . ALA A 1 492 ? 17.886 -1.387 -20.457 1.00 98.44 492 ALA A CA 1
ATOM 3927 C C . ALA A 1 492 ? 18.628 -2.464 -21.265 1.00 98.44 492 ALA A C 1
ATOM 3929 O O . ALA A 1 492 ? 19.817 -2.720 -21.045 1.00 98.44 492 ALA A O 1
ATOM 3930 N N . LYS A 1 493 ? 17.956 -3.045 -22.269 1.00 98.31 493 LYS A N 1
ATOM 3931 C CA . LYS A 1 493 ? 18.551 -4.062 -23.144 1.00 98.31 493 LYS A CA 1
ATOM 3932 C C . LYS A 1 493 ? 19.723 -3.515 -23.963 1.00 98.31 493 LYS A C 1
ATOM 3934 O O . LYS A 1 493 ? 20.750 -4.184 -24.069 1.00 98.31 493 LYS A O 1
ATOM 3939 N N . GLN A 1 494 ? 19.625 -2.301 -24.503 1.00 97.19 494 GLN A N 1
ATOM 3940 C CA . GLN A 1 494 ? 20.720 -1.691 -25.257 1.00 97.19 494 GLN A CA 1
ATOM 3941 C C . GLN A 1 494 ? 21.941 -1.442 -24.369 1.00 97.19 494 GLN A C 1
ATOM 3943 O O . GLN A 1 494 ? 23.051 -1.799 -24.762 1.00 97.19 494 GLN A O 1
ATOM 3948 N N . MET A 1 495 ? 21.754 -0.879 -23.172 1.00 96.94 495 MET A N 1
ATOM 3949 C CA . MET A 1 495 ? 22.844 -0.678 -22.213 1.00 96.94 495 MET A CA 1
ATOM 3950 C C . MET A 1 495 ? 23.529 -2.004 -21.883 1.00 96.94 495 MET A C 1
ATOM 3952 O O . MET A 1 495 ? 24.760 -2.079 -21.902 1.00 96.94 495 MET A O 1
ATOM 3956 N N . TYR A 1 496 ? 22.742 -3.060 -21.654 1.00 97.50 496 TYR A N 1
ATOM 3957 C CA . TYR A 1 496 ? 23.265 -4.398 -21.401 1.00 97.50 496 TYR A CA 1
ATOM 3958 C C . TYR A 1 496 ? 24.110 -4.907 -22.571 1.00 97.50 496 TYR A C 1
ATOM 3960 O O . TYR A 1 496 ? 25.264 -5.284 -22.375 1.00 97.50 496 TYR A O 1
ATOM 3968 N N . LEU A 1 497 ? 23.585 -4.857 -23.798 1.00 96.31 497 LEU A N 1
ATOM 3969 C CA . LEU A 1 497 ? 24.298 -5.312 -24.995 1.00 96.31 497 LEU A CA 1
ATOM 3970 C C . LEU A 1 497 ? 25.574 -4.503 -25.261 1.00 96.31 497 LEU A C 1
ATOM 3972 O O . LEU A 1 497 ? 26.601 -5.086 -25.605 1.00 96.31 497 LEU A O 1
ATOM 3976 N N . ILE A 1 498 ? 25.552 -3.183 -25.054 1.00 94.31 498 ILE A N 1
ATOM 3977 C CA . ILE A 1 498 ? 26.749 -2.333 -25.144 1.00 94.31 498 ILE A CA 1
ATOM 3978 C C . ILE A 1 498 ? 27.793 -2.788 -24.121 1.00 94.31 498 ILE A C 1
ATOM 3980 O O . ILE A 1 498 ? 28.957 -2.967 -24.483 1.00 94.31 498 ILE A O 1
ATOM 3984 N N . ASN A 1 499 ? 27.384 -3.050 -22.879 1.00 93.12 499 ASN A N 1
ATOM 3985 C CA . ASN A 1 499 ? 28.285 -3.540 -21.839 1.00 93.12 499 ASN A CA 1
ATOM 3986 C C . ASN A 1 499 ? 28.912 -4.897 -22.210 1.00 93.12 499 ASN A C 1
ATOM 3988 O O . ASN A 1 499 ? 30.110 -5.097 -22.005 1.00 93.12 499 ASN A O 1
ATOM 3992 N N . GLN A 1 500 ? 28.154 -5.785 -22.865 1.00 92.25 500 GLN A N 1
ATOM 3993 C CA . GLN A 1 500 ? 28.670 -7.059 -23.395 1.00 92.25 500 GLN A CA 1
ATOM 3994 C C . GLN A 1 500 ? 29.711 -6.895 -24.516 1.00 92.25 500 GLN A C 1
ATOM 3996 O O . GLN A 1 500 ? 30.510 -7.801 -24.746 1.00 92.25 500 GLN A O 1
ATOM 4001 N N . THR A 1 501 ? 29.777 -5.741 -25.192 1.00 89.69 501 THR A N 1
ATOM 4002 C CA . THR A 1 501 ? 30.863 -5.459 -26.155 1.00 89.69 501 THR A CA 1
ATOM 4003 C C . THR A 1 501 ? 32.200 -5.113 -25.487 1.00 89.69 501 THR A C 1
ATOM 4005 O O . THR A 1 501 ? 33.202 -4.925 -26.179 1.00 89.69 501 THR A O 1
ATOM 4008 N N . GLY A 1 502 ? 32.233 -5.029 -24.152 1.00 87.94 502 GLY A N 1
ATOM 4009 C CA . GLY A 1 502 ? 33.401 -4.621 -23.370 1.00 87.94 502 GLY A CA 1
ATOM 4010 C C . GLY A 1 502 ? 33.494 -3.112 -23.125 1.00 87.94 502 GLY A C 1
ATOM 4011 O O . GLY A 1 502 ? 34.495 -2.656 -22.575 1.00 87.94 502 GLY A O 1
ATOM 4012 N N . PHE A 1 503 ? 32.475 -2.336 -23.514 1.00 88.75 503 PHE A N 1
ATOM 4013 C CA . PHE A 1 503 ? 32.385 -0.904 -23.232 1.00 88.75 503 PHE A CA 1
ATOM 4014 C C . PHE A 1 503 ? 31.580 -0.666 -21.939 1.00 88.75 503 PHE A C 1
ATOM 4016 O O . PHE A 1 503 ? 30.360 -0.832 -21.957 1.00 88.75 503 PHE A O 1
ATOM 4023 N N . PRO A 1 504 ? 32.217 -0.279 -20.816 1.00 89.56 504 PRO A N 1
ATOM 4024 C CA . PRO A 1 504 ? 31.552 -0.175 -19.518 1.00 89.56 504 PRO A CA 1
ATOM 4025 C C . PRO A 1 504 ? 30.682 1.085 -19.438 1.00 89.56 504 PRO A C 1
ATOM 4027 O O . PRO A 1 504 ? 31.101 2.106 -18.895 1.00 89.56 504 PRO A O 1
ATOM 4030 N N . ILE A 1 505 ? 29.464 1.013 -19.973 1.00 90.25 505 ILE A N 1
ATOM 4031 C CA . ILE A 1 505 ? 28.615 2.184 -20.238 1.00 90.25 505 ILE A CA 1
ATOM 4032 C C . ILE A 1 505 ? 28.346 3.062 -19.006 1.00 90.25 505 ILE A C 1
ATOM 4034 O O . ILE A 1 505 ? 28.328 4.283 -19.111 1.00 90.25 505 ILE A O 1
ATOM 4038 N N . ILE A 1 506 ? 28.234 2.458 -17.822 1.00 93.75 506 ILE A N 1
ATOM 4039 C CA . ILE A 1 506 ? 27.993 3.163 -16.551 1.00 93.75 506 ILE A CA 1
ATOM 4040 C C . ILE A 1 506 ? 29.145 4.097 -16.162 1.00 93.75 506 ILE A C 1
ATOM 4042 O O . ILE A 1 506 ? 28.932 5.087 -15.468 1.00 93.75 506 ILE A O 1
ATOM 4046 N N . LYS A 1 507 ? 30.366 3.830 -16.641 1.00 92.44 507 LYS A N 1
ATOM 4047 C CA . LYS A 1 507 ? 31.532 4.694 -16.399 1.00 92.44 507 LYS A CA 1
ATOM 4048 C C . LYS A 1 507 ? 31.563 5.938 -17.292 1.00 92.44 507 LYS A C 1
ATOM 4050 O O . LYS A 1 507 ? 32.461 6.755 -17.122 1.00 92.44 507 LYS A O 1
ATOM 4055 N N . HIS A 1 508 ? 30.603 6.072 -18.206 1.00 91.69 508 HIS A N 1
ATOM 4056 C CA . HIS A 1 508 ? 30.521 7.143 -19.196 1.00 91.69 508 HIS A CA 1
ATOM 4057 C C . HIS A 1 508 ? 29.170 7.875 -19.124 1.00 91.69 508 HIS A C 1
ATOM 4059 O O . HIS A 1 508 ? 28.421 7.879 -20.102 1.00 91.69 508 HIS A O 1
ATOM 4065 N N . PRO A 1 509 ? 28.800 8.476 -17.978 1.00 93.31 509 PRO A N 1
ATOM 4066 C CA . PRO A 1 509 ? 27.490 9.107 -17.804 1.00 93.31 509 PRO A CA 1
ATOM 4067 C C . PRO A 1 509 ? 27.226 10.271 -18.775 1.00 93.31 509 PRO A C 1
ATOM 4069 O O . PRO A 1 509 ? 26.073 10.590 -19.060 1.00 93.31 509 PRO A O 1
ATOM 4072 N N . GLU A 1 510 ? 28.269 10.866 -19.359 1.00 89.75 510 GLU A N 1
ATOM 4073 C CA . GLU A 1 510 ? 28.166 11.902 -20.391 1.00 89.75 510 GLU A CA 1
ATOM 4074 C C . GLU A 1 510 ? 27.422 11.448 -21.658 1.00 89.75 510 GLU A C 1
ATOM 4076 O O . GLU A 1 510 ? 26.942 12.288 -22.419 1.00 89.75 510 GLU A O 1
ATOM 4081 N N . VAL A 1 511 ? 27.297 10.136 -21.894 1.00 90.12 511 VAL A N 1
ATOM 4082 C CA . VAL A 1 511 ? 26.625 9.590 -23.087 1.00 90.12 511 VAL A CA 1
ATOM 4083 C C . VAL A 1 511 ? 25.156 9.234 -22.851 1.00 90.12 511 VAL A C 1
ATOM 4085 O O . VAL A 1 511 ? 24.467 8.873 -23.804 1.00 90.12 511 VAL A O 1
ATOM 4088 N N . PHE A 1 512 ? 24.663 9.326 -21.613 1.00 94.56 512 PHE A N 1
ATOM 4089 C CA . PHE A 1 512 ? 23.330 8.855 -21.215 1.00 94.56 512 PHE A CA 1
ATOM 4090 C C . PHE A 1 512 ? 22.191 9.520 -21.993 1.00 94.56 512 PHE A C 1
ATOM 4092 O O . PHE A 1 512 ? 21.327 8.828 -22.527 1.00 94.56 512 PHE A O 1
ATOM 4099 N N . GLU A 1 513 ? 22.242 10.841 -22.148 1.00 93.44 513 GLU A N 1
ATOM 4100 C CA . GLU A 1 513 ? 21.273 11.596 -22.956 1.00 93.44 513 GLU A CA 1
ATOM 4101 C C . GLU A 1 513 ? 21.277 11.134 -24.422 1.00 93.44 513 GLU A C 1
ATOM 4103 O O . GLU A 1 513 ? 20.237 10.924 -25.043 1.00 93.44 513 GLU A O 1
ATOM 4108 N N . GLY A 1 514 ? 22.474 10.899 -24.968 1.00 91.81 514 GLY A N 1
ATOM 4109 C CA . GLY A 1 514 ? 22.640 10.402 -26.329 1.00 91.81 514 GLY A CA 1
ATOM 4110 C C . GLY A 1 514 ? 22.117 8.976 -26.516 1.00 91.81 514 GLY A C 1
ATOM 4111 O O . GLY A 1 514 ? 21.623 8.653 -27.596 1.00 91.81 514 GLY A O 1
ATOM 4112 N N . LEU A 1 515 ? 22.211 8.119 -25.495 1.00 93.31 515 LEU A N 1
ATOM 4113 C CA . LEU A 1 515 ? 21.632 6.773 -25.523 1.00 93.31 515 LEU A CA 1
ATOM 4114 C C . LEU A 1 515 ? 20.108 6.812 -25.511 1.00 93.31 515 LEU A C 1
ATOM 4116 O O . LEU A 1 515 ? 19.482 6.169 -26.352 1.00 93.31 515 LEU A O 1
ATOM 4120 N N . ASN A 1 516 ? 19.523 7.598 -24.607 1.00 95.12 516 ASN A N 1
ATOM 4121 C CA . ASN A 1 516 ? 18.080 7.791 -24.542 1.00 95.12 516 ASN A CA 1
ATOM 4122 C C . ASN A 1 516 ? 17.529 8.292 -25.893 1.00 95.12 516 ASN A C 1
ATOM 4124 O O . ASN A 1 516 ? 16.675 7.636 -26.497 1.00 95.12 516 ASN A O 1
ATOM 4128 N N . GLY A 1 517 ? 18.115 9.360 -26.445 1.00 93.38 517 GLY A N 1
ATOM 4129 C CA . GLY A 1 517 ? 17.712 9.900 -27.746 1.00 93.38 517 GLY A CA 1
ATOM 4130 C C . GLY A 1 517 ? 17.864 8.899 -28.899 1.00 93.38 517 GLY A C 1
ATOM 4131 O O . GLY A 1 517 ? 17.047 8.880 -29.822 1.00 93.38 517 GLY A O 1
ATOM 4132 N N . LYS A 1 518 ? 18.870 8.013 -28.848 1.00 92.75 518 LYS A N 1
ATOM 4133 C CA . LYS A 1 518 ? 19.031 6.925 -29.831 1.00 92.75 518 LYS A CA 1
ATOM 4134 C C . LYS A 1 518 ? 17.920 5.891 -29.734 1.00 92.75 518 LYS A C 1
ATOM 4136 O O . LYS A 1 518 ? 17.424 5.467 -30.776 1.00 92.75 518 LYS A O 1
ATOM 4141 N N . ILE A 1 519 ? 17.531 5.484 -28.528 1.00 95.69 519 ILE A N 1
ATOM 4142 C CA . ILE A 1 519 ? 16.400 4.570 -28.345 1.00 95.69 519 ILE A CA 1
ATOM 4143 C C . ILE A 1 519 ? 15.122 5.191 -28.882 1.00 95.69 519 ILE A C 1
ATOM 4145 O O . ILE A 1 519 ? 14.445 4.536 -29.667 1.00 95.69 519 ILE A O 1
ATOM 4149 N N . ILE A 1 520 ? 14.843 6.453 -28.551 1.00 95.12 520 ILE A N 1
ATOM 4150 C CA . ILE A 1 520 ? 13.668 7.167 -29.064 1.00 95.12 520 ILE A CA 1
ATOM 4151 C C . ILE A 1 520 ? 13.667 7.174 -30.599 1.00 95.12 520 ILE A C 1
ATOM 4153 O O . ILE A 1 520 ? 12.684 6.778 -31.222 1.00 95.12 520 ILE A O 1
ATOM 4157 N N . ALA A 1 521 ? 14.784 7.556 -31.225 1.00 93.25 521 ALA A N 1
ATOM 4158 C CA . ALA A 1 521 ? 14.890 7.617 -32.682 1.00 93.25 521 ALA A CA 1
ATOM 4159 C C . ALA A 1 521 ? 14.739 6.240 -33.355 1.00 93.25 521 ALA A C 1
ATOM 4161 O O . ALA A 1 521 ? 14.074 6.119 -34.391 1.00 93.25 521 ALA A O 1
ATOM 4162 N N . ASN A 1 522 ? 15.348 5.202 -32.775 1.00 94.62 522 ASN A N 1
ATOM 4163 C CA . ASN A 1 522 ? 15.253 3.837 -33.288 1.00 94.62 522 ASN A CA 1
ATOM 4164 C C . ASN A 1 522 ? 13.831 3.296 -33.136 1.00 94.62 522 ASN A C 1
ATOM 4166 O O . ASN A 1 522 ? 13.285 2.764 -34.098 1.00 94.62 522 ASN A O 1
ATOM 4170 N N . ALA A 1 523 ? 13.219 3.480 -31.968 1.00 95.69 523 ALA A N 1
ATOM 4171 C CA . ALA A 1 523 ? 11.872 3.013 -31.687 1.00 95.69 523 ALA A CA 1
ATOM 4172 C C . ALA A 1 523 ? 10.834 3.712 -32.579 1.00 95.69 523 ALA A C 1
ATOM 4174 O O . ALA A 1 523 ? 10.005 3.034 -33.183 1.00 95.69 523 ALA A O 1
ATOM 4175 N N . TYR A 1 524 ? 10.972 5.024 -32.795 1.00 94.62 524 TYR A N 1
ATOM 4176 C CA . TYR A 1 524 ? 10.130 5.752 -33.742 1.00 94.62 524 TYR A CA 1
ATOM 4177 C C . TYR A 1 524 ? 10.248 5.196 -35.165 1.00 94.62 524 TYR A C 1
ATOM 4179 O O . TYR A 1 524 ? 9.247 4.902 -35.816 1.00 94.62 524 TYR A O 1
ATOM 4187 N N . SER A 1 525 ? 11.477 5.020 -35.656 1.00 93.00 525 SER A N 1
ATOM 4188 C CA . SER A 1 525 ? 11.720 4.571 -37.035 1.00 93.00 525 SER A CA 1
ATOM 4189 C C . SER A 1 525 ? 11.244 3.136 -37.280 1.00 93.00 525 SER A C 1
ATOM 4191 O O . SER A 1 525 ? 10.762 2.813 -38.370 1.00 93.00 525 SER A O 1
ATOM 4193 N N . LEU A 1 526 ? 11.400 2.278 -36.269 1.00 95.38 526 LEU A N 1
ATOM 4194 C CA . LEU A 1 526 ? 11.017 0.876 -36.328 1.00 95.38 526 LEU A CA 1
ATOM 4195 C C . LEU A 1 526 ? 9.511 0.700 -36.152 1.00 95.38 526 LEU A C 1
ATOM 4197 O O . LEU A 1 526 ? 8.886 0.061 -36.994 1.00 95.38 526 LEU A O 1
ATOM 4201 N N . PHE A 1 527 ? 8.929 1.281 -35.103 1.00 95.25 527 PHE A N 1
ATOM 4202 C CA . PHE A 1 527 ? 7.599 0.914 -34.616 1.00 95.25 527 PHE A CA 1
ATOM 4203 C C . PHE A 1 527 ? 6.550 2.017 -34.778 1.00 95.25 527 PHE A C 1
ATOM 4205 O O . PHE A 1 527 ? 5.438 1.715 -35.204 1.00 95.25 527 PHE A O 1
ATOM 4212 N N . ASP A 1 528 ? 6.883 3.273 -34.464 1.00 93.25 528 ASP A N 1
ATOM 4213 C CA . ASP A 1 528 ? 5.857 4.315 -34.263 1.00 93.25 528 ASP A CA 1
ATOM 4214 C C . ASP A 1 528 ? 5.543 5.125 -35.525 1.00 93.25 528 ASP A C 1
ATOM 4216 O O . ASP A 1 528 ? 4.453 5.682 -35.676 1.00 93.25 528 ASP A O 1
ATOM 4220 N N . ALA A 1 529 ? 6.493 5.217 -36.455 1.00 92.19 529 ALA A N 1
ATOM 4221 C CA . ALA A 1 529 ? 6.294 5.947 -37.693 1.00 92.19 529 ALA A CA 1
ATOM 4222 C C . ALA A 1 529 ? 5.172 5.293 -38.517 1.00 92.19 529 ALA A C 1
ATOM 4224 O O . ALA A 1 529 ? 5.289 4.152 -38.964 1.00 92.19 529 ALA A O 1
ATOM 4225 N N . LYS A 1 530 ? 4.106 6.061 -38.792 1.00 90.00 530 LYS A N 1
ATOM 4226 C CA . LYS A 1 530 ? 2.883 5.599 -39.480 1.00 90.00 530 LYS A CA 1
ATOM 4227 C C . LYS A 1 530 ? 3.134 4.806 -40.771 1.00 90.00 530 LYS A C 1
ATOM 4229 O O . LYS A 1 530 ? 2.396 3.874 -41.067 1.00 90.00 530 LYS A O 1
ATOM 4234 N N . TYR A 1 531 ? 4.156 5.193 -41.533 1.00 90.69 531 TYR A N 1
ATOM 4235 C CA . TYR A 1 531 ? 4.589 4.522 -42.765 1.00 90.69 531 TYR A CA 1
ATOM 4236 C C . TYR A 1 531 ? 6.068 4.103 -42.690 1.00 90.69 531 TYR A C 1
ATOM 4238 O O . TYR A 1 531 ? 6.792 4.160 -43.683 1.00 90.69 531 TYR A O 1
ATOM 4246 N N . GLY A 1 532 ? 6.534 3.773 -41.482 1.00 90.06 532 GLY A N 1
ATOM 4247 C CA . GLY A 1 532 ? 7.906 3.365 -41.190 1.00 90.06 532 GLY A CA 1
ATOM 4248 C C . GLY A 1 532 ? 8.186 1.895 -41.490 1.00 90.06 532 GLY A C 1
ATOM 4249 O O . GLY A 1 532 ? 7.486 1.248 -42.273 1.00 90.06 532 GLY A O 1
ATOM 4250 N N . ILE A 1 533 ? 9.225 1.357 -40.846 1.00 93.69 533 ILE A N 1
ATOM 4251 C CA . ILE A 1 533 ? 9.714 -0.003 -41.116 1.00 93.69 533 ILE A CA 1
ATOM 4252 C C . ILE A 1 533 ? 8.646 -1.048 -40.771 1.00 93.69 533 ILE A C 1
ATOM 4254 O O . ILE A 1 533 ? 8.366 -1.899 -41.608 1.00 93.69 533 ILE A O 1
ATOM 4258 N N . SER A 1 534 ? 7.994 -0.952 -39.607 1.00 93.88 534 SER A N 1
ATOM 4259 C CA . SER A 1 534 ? 6.925 -1.887 -39.215 1.00 93.88 534 SER A CA 1
ATOM 4260 C C . SER A 1 534 ? 5.767 -1.919 -40.218 1.00 93.88 534 SER A C 1
ATOM 4262 O O . SER A 1 534 ? 5.301 -2.996 -40.588 1.00 93.88 534 SER A O 1
ATOM 4264 N N . TYR A 1 535 ? 5.353 -0.755 -40.737 1.00 94.00 535 TYR A N 1
ATOM 4265 C CA . TYR A 1 535 ? 4.336 -0.680 -41.789 1.00 94.00 535 TYR A CA 1
ATOM 4266 C C . TYR A 1 535 ? 4.790 -1.413 -43.059 1.00 94.00 535 TYR A C 1
ATOM 4268 O O . TYR A 1 535 ? 4.059 -2.246 -43.589 1.00 94.00 535 TYR A O 1
ATOM 4276 N N . MET A 1 536 ? 6.012 -1.150 -43.533 1.00 94.62 536 MET A N 1
ATOM 4277 C CA . MET A 1 536 ? 6.533 -1.782 -44.749 1.00 94.62 536 MET A CA 1
ATOM 4278 C C . MET A 1 536 ? 6.727 -3.295 -44.593 1.00 94.62 536 MET A C 1
ATOM 4280 O O . MET A 1 536 ? 6.373 -4.043 -45.502 1.00 94.62 536 MET A O 1
ATOM 4284 N N . GLU A 1 537 ? 7.230 -3.760 -43.449 1.00 96.25 537 GLU A N 1
ATOM 4285 C CA . GLU A 1 537 ? 7.340 -5.192 -43.137 1.00 96.25 537 GLU A CA 1
ATOM 4286 C C . GLU A 1 537 ? 5.967 -5.869 -43.119 1.00 96.25 537 GLU A C 1
ATOM 4288 O O . GLU A 1 537 ? 5.805 -6.986 -43.625 1.00 96.25 537 GLU A O 1
ATOM 4293 N N . LYS A 1 538 ? 4.945 -5.171 -42.614 1.00 96.19 538 LYS A N 1
ATOM 4294 C CA . LYS A 1 538 ? 3.585 -5.696 -42.605 1.00 96.19 538 LYS A CA 1
ATOM 4295 C C . LYS A 1 538 ? 2.988 -5.777 -44.008 1.00 96.19 538 LYS A C 1
ATOM 4297 O O . LYS A 1 538 ? 2.424 -6.811 -44.354 1.00 96.19 538 LYS A O 1
ATOM 4302 N N . GLU A 1 539 ? 3.133 -4.735 -44.818 1.00 96.19 539 GLU A N 1
ATOM 4303 C CA . GLU A 1 539 ? 2.547 -4.681 -46.164 1.00 96.19 539 GLU A CA 1
ATOM 4304 C C . GLU A 1 539 ? 3.274 -5.579 -47.174 1.00 96.19 539 GLU A C 1
ATOM 4306 O O . GLU A 1 539 ? 2.637 -6.220 -48.010 1.00 96.19 539 GLU A O 1
ATOM 4311 N N . VAL A 1 540 ? 4.607 -5.642 -47.112 1.00 95.75 540 VAL A N 1
ATOM 4312 C CA . VAL A 1 540 ? 5.426 -6.364 -48.101 1.00 95.75 540 VAL A CA 1
ATOM 4313 C C . VAL A 1 540 ? 5.679 -7.809 -47.678 1.00 95.75 540 VAL A C 1
ATOM 4315 O O . VAL A 1 540 ? 5.573 -8.713 -48.506 1.00 95.75 540 VAL A O 1
ATOM 4318 N N . ASN A 1 541 ? 5.985 -8.039 -46.398 1.00 95.19 541 ASN A N 1
ATOM 4319 C CA . ASN A 1 541 ? 6.415 -9.347 -45.890 1.00 95.19 541 ASN A CA 1
ATOM 4320 C C . ASN A 1 541 ? 5.354 -10.037 -45.011 1.00 95.19 541 ASN A C 1
ATOM 4322 O O . ASN A 1 541 ? 5.580 -11.157 -44.553 1.00 95.19 541 ASN A O 1
ATOM 4326 N N . ASN A 1 542 ? 4.201 -9.397 -44.762 1.00 95.81 542 ASN A N 1
ATOM 4327 C CA . ASN A 1 542 ? 3.174 -9.849 -43.812 1.00 95.81 542 ASN A CA 1
ATOM 4328 C C . ASN A 1 542 ? 3.731 -10.167 -42.409 1.00 95.81 542 ASN A C 1
ATOM 4330 O O . ASN A 1 542 ? 3.188 -11.006 -41.684 1.00 95.81 542 ASN A O 1
ATOM 4334 N N . ARG A 1 543 ? 4.802 -9.477 -42.010 1.00 95.50 543 ARG A N 1
ATOM 4335 C CA . ARG A 1 543 ? 5.457 -9.632 -40.711 1.00 95.50 543 ARG A CA 1
ATOM 4336 C C . ARG A 1 543 ? 5.192 -8.404 -39.852 1.00 95.50 543 ARG A C 1
ATOM 4338 O O . ARG A 1 543 ? 5.339 -7.279 -40.307 1.00 95.50 543 ARG A O 1
ATOM 4345 N N . THR A 1 544 ? 4.830 -8.623 -38.594 1.00 94.50 544 THR A N 1
ATOM 4346 C CA . THR A 1 544 ? 4.827 -7.566 -37.579 1.00 94.50 544 THR A CA 1
ATOM 4347 C C . THR A 1 544 ? 6.128 -7.678 -36.803 1.00 94.50 544 THR A C 1
ATOM 4349 O O . THR A 1 544 ? 6.360 -8.705 -36.169 1.00 94.50 544 THR A O 1
ATOM 4352 N N . ILE A 1 545 ? 6.981 -6.658 -36.889 1.00 95.50 545 ILE A N 1
ATOM 4353 C CA . ILE A 1 545 ? 8.228 -6.626 -36.120 1.00 95.50 545 ILE A CA 1
ATOM 4354 C C . ILE A 1 545 ? 7.953 -6.247 -34.669 1.00 95.50 545 ILE A C 1
ATOM 4356 O O . ILE A 1 545 ? 7.058 -5.445 -34.390 1.00 95.50 545 ILE A O 1
ATOM 4360 N N . THR A 1 546 ? 8.737 -6.800 -33.750 1.00 95.31 546 THR A N 1
ATOM 4361 C CA . THR A 1 546 ? 8.599 -6.526 -32.314 1.00 95.31 546 THR A CA 1
ATOM 4362 C C . THR A 1 546 ? 9.931 -6.125 -31.678 1.00 95.31 546 THR A C 1
ATOM 4364 O O . THR A 1 546 ? 10.991 -6.473 -32.202 1.00 95.31 546 THR A O 1
ATOM 4367 N N . PRO A 1 547 ? 9.921 -5.468 -30.502 1.00 96.62 547 PRO A N 1
ATOM 4368 C CA . PRO A 1 547 ? 11.140 -5.186 -29.743 1.00 96.62 547 PRO A CA 1
ATOM 4369 C C . PRO A 1 547 ? 11.920 -6.432 -29.304 1.00 96.62 547 PRO A C 1
ATOM 4371 O O . PRO A 1 547 ? 13.024 -6.302 -28.782 1.00 96.62 547 PRO A O 1
ATOM 4374 N N . THR A 1 548 ? 11.378 -7.640 -29.472 1.00 96.81 548 THR A N 1
ATOM 4375 C CA . THR A 1 548 ? 12.059 -8.890 -29.103 1.00 96.81 548 THR A CA 1
ATOM 4376 C C . THR A 1 548 ? 12.777 -9.568 -30.265 1.00 96.81 548 THR A C 1
ATOM 4378 O O . THR A 1 548 ? 13.613 -10.435 -30.011 1.00 96.81 548 THR A O 1
ATOM 4381 N N . ASP A 1 549 ? 12.516 -9.144 -31.503 1.00 97.00 549 ASP A N 1
ATOM 4382 C CA . ASP A 1 549 ? 13.079 -9.758 -32.703 1.00 97.00 549 ASP A CA 1
ATOM 4383 C C . ASP A 1 549 ? 14.608 -9.578 -32.763 1.00 97.00 549 ASP A C 1
ATOM 4385 O O . ASP A 1 549 ? 15.142 -8.518 -32.432 1.00 97.00 549 ASP A O 1
ATOM 4389 N N . GLU A 1 550 ? 15.332 -10.615 -33.188 1.00 96.44 550 GLU A N 1
ATOM 4390 C CA . GLU A 1 550 ? 16.803 -10.610 -33.238 1.00 96.44 550 GLU A CA 1
ATOM 4391 C C . GLU A 1 550 ? 17.349 -9.565 -34.224 1.00 96.44 550 GLU A C 1
ATOM 4393 O O . GLU A 1 550 ? 18.227 -8.777 -33.876 1.00 96.44 550 GLU A O 1
ATOM 4398 N N . ASP A 1 551 ? 16.760 -9.482 -35.418 1.00 94.69 551 ASP A N 1
ATOM 4399 C CA . ASP A 1 551 ? 17.180 -8.566 -36.484 1.00 94.69 551 ASP A CA 1
ATOM 4400 C C . ASP A 1 551 ? 16.939 -7.083 -36.151 1.00 94.69 551 ASP A C 1
ATOM 4402 O O . ASP A 1 551 ? 17.700 -6.210 -36.581 1.00 94.69 551 ASP A O 1
ATOM 4406 N N . VAL A 1 552 ? 15.937 -6.785 -35.320 1.00 96.56 552 VAL A N 1
ATOM 4407 C CA . VAL A 1 552 ? 15.749 -5.454 -34.725 1.00 96.56 552 VAL A CA 1
ATOM 4408 C C . VAL A 1 552 ? 16.969 -5.067 -33.885 1.00 96.56 552 VAL A C 1
ATOM 4410 O O . VAL A 1 552 ? 17.479 -3.948 -34.004 1.00 96.56 552 VAL A O 1
ATOM 4413 N N . TRP A 1 553 ? 17.473 -5.983 -33.056 1.00 97.06 553 TRP A N 1
ATOM 4414 C CA . TRP A 1 553 ? 18.644 -5.724 -32.214 1.00 97.06 553 TRP A CA 1
ATOM 4415 C C . TRP A 1 553 ? 19.946 -5.702 -33.004 1.00 97.06 553 TRP A C 1
ATOM 4417 O O . TRP A 1 553 ? 20.798 -4.862 -32.706 1.00 97.06 553 TRP A O 1
ATOM 4427 N N . ASP A 1 554 ? 20.076 -6.525 -34.043 1.00 95.38 554 ASP A N 1
ATOM 4428 C CA . ASP A 1 554 ? 21.200 -6.445 -34.978 1.00 95.38 554 ASP A CA 1
ATOM 4429 C C . ASP A 1 554 ? 21.294 -5.052 -35.608 1.00 95.38 554 ASP A C 1
ATOM 4431 O O . ASP A 1 554 ? 22.379 -4.465 -35.661 1.00 95.38 554 ASP A O 1
ATOM 4435 N N . LEU A 1 555 ? 20.162 -4.472 -36.022 1.00 93.69 555 LEU A N 1
ATOM 4436 C CA . LEU A 1 555 ? 20.125 -3.128 -36.595 1.00 93.69 555 LEU A CA 1
ATOM 4437 C C . LEU A 1 555 ? 20.480 -2.043 -35.565 1.00 93.69 555 LEU A C 1
ATOM 4439 O O . LEU A 1 555 ? 21.307 -1.168 -35.849 1.00 93.69 555 LEU A O 1
ATOM 4443 N N . ILE A 1 556 ? 19.895 -2.103 -34.364 1.00 95.38 556 ILE A N 1
ATOM 4444 C CA . ILE A 1 556 ? 20.178 -1.148 -33.276 1.00 95.38 556 ILE A CA 1
ATOM 4445 C C . ILE A 1 556 ? 21.664 -1.199 -32.886 1.00 95.38 556 ILE A C 1
ATOM 4447 O O . ILE A 1 556 ? 22.312 -0.158 -32.724 1.00 95.38 556 ILE A O 1
ATOM 4451 N N . MET A 1 557 ? 22.237 -2.398 -32.772 1.00 93.75 557 MET A N 1
ATOM 4452 C CA . MET A 1 557 ? 23.638 -2.575 -32.386 1.00 93.75 557 MET A CA 1
ATOM 4453 C C . MET A 1 557 ? 24.612 -2.273 -33.529 1.00 93.75 557 MET A C 1
ATOM 4455 O O . MET A 1 557 ? 25.706 -1.762 -33.270 1.00 93.75 557 MET A O 1
ATOM 4459 N N . LEU A 1 558 ? 24.227 -2.492 -34.790 1.00 91.62 558 LEU A N 1
ATOM 4460 C CA . LEU A 1 558 ? 24.991 -2.024 -35.950 1.00 91.62 558 LEU A CA 1
ATOM 4461 C C . LEU A 1 558 ? 25.104 -0.498 -35.944 1.00 91.62 558 LEU A C 1
ATOM 4463 O O . LEU A 1 558 ? 26.192 0.041 -36.164 1.00 91.62 558 LEU A O 1
ATOM 4467 N N . GLN A 1 559 ? 24.001 0.196 -35.652 1.00 87.94 559 GLN A N 1
ATOM 4468 C CA . GLN A 1 559 ? 24.010 1.644 -35.499 1.00 87.94 559 GLN A CA 1
ATOM 4469 C C . GLN A 1 559 ? 24.987 2.049 -34.388 1.00 87.94 559 GLN A C 1
ATOM 4471 O O . GLN A 1 559 ? 25.882 2.854 -34.649 1.00 87.94 559 GLN A O 1
ATOM 4476 N N . TRP A 1 560 ? 24.878 1.463 -33.188 1.00 87.75 560 TRP A N 1
ATOM 4477 C CA . TRP A 1 560 ? 25.823 1.723 -32.092 1.00 87.75 560 TRP A CA 1
ATOM 4478 C C . TRP A 1 560 ? 27.274 1.574 -32.550 1.00 87.75 560 TRP A C 1
ATOM 4480 O O . TRP A 1 560 ? 28.028 2.538 -32.443 1.00 87.75 560 TRP A O 1
ATOM 4490 N N . LYS A 1 561 ? 27.627 0.432 -33.151 1.00 87.31 561 LYS A N 1
ATOM 4491 C CA . LYS A 1 561 ? 28.984 0.138 -33.629 1.00 87.31 561 LYS A CA 1
ATOM 4492 C C . LYS A 1 561 ? 29.516 1.211 -34.584 1.00 87.31 561 LYS A C 1
ATOM 4494 O O . LYS A 1 561 ? 30.635 1.690 -34.421 1.00 87.31 561 LYS A O 1
ATOM 4499 N N . LEU A 1 562 ? 28.706 1.638 -35.555 1.00 85.25 562 LEU A N 1
ATOM 4500 C CA . LEU A 1 562 ? 29.104 2.661 -36.531 1.00 85.25 562 LEU A CA 1
ATOM 4501 C C . LEU A 1 562 ? 29.345 4.037 -35.896 1.00 85.25 562 LEU A C 1
ATOM 4503 O O . LEU A 1 562 ? 30.224 4.774 -36.352 1.00 85.25 562 LEU A O 1
ATOM 4507 N N . TYR A 1 563 ? 28.570 4.402 -34.872 1.00 78.31 563 TYR A N 1
ATOM 4508 C CA . TYR A 1 563 ? 28.776 5.654 -34.139 1.00 78.31 563 TYR A CA 1
ATOM 4509 C C . TYR A 1 563 ? 29.944 5.549 -33.161 1.00 78.31 563 TYR A C 1
ATOM 4511 O O . TYR A 1 563 ? 30.754 6.471 -33.107 1.00 78.31 563 TYR A O 1
ATOM 4519 N N . SER A 1 564 ? 30.061 4.443 -32.427 1.00 77.62 564 SER A N 1
ATOM 4520 C CA . SER A 1 564 ? 31.110 4.235 -31.431 1.00 77.62 564 SER A CA 1
ATOM 4521 C C . SER A 1 564 ? 32.490 4.150 -32.076 1.00 77.62 564 SER A C 1
ATOM 4523 O O . SER A 1 564 ? 33.420 4.780 -31.587 1.00 77.62 564 SER A O 1
ATOM 4525 N N . ASP A 1 565 ? 32.623 3.468 -33.218 1.00 71.81 565 ASP A N 1
ATOM 4526 C CA . ASP A 1 565 ? 33.896 3.377 -33.949 1.00 71.81 565 ASP A CA 1
ATOM 4527 C C . ASP A 1 565 ? 34.388 4.760 -34.413 1.00 71.81 565 ASP A C 1
ATOM 4529 O O . ASP A 1 565 ? 35.592 5.024 -34.455 1.00 71.81 565 ASP A O 1
ATOM 4533 N N . LYS A 1 566 ? 33.457 5.668 -34.732 1.00 67.25 566 LYS A N 1
ATOM 4534 C CA . LYS A 1 566 ? 33.768 7.045 -35.139 1.00 67.25 566 LYS A CA 1
ATOM 4535 C C . LYS A 1 566 ? 34.008 7.977 -33.952 1.00 67.25 566 LYS A C 1
ATOM 4537 O O . LYS A 1 566 ? 34.912 8.804 -34.022 1.00 67.25 566 LYS A O 1
ATOM 4542 N N . ALA A 1 567 ? 33.202 7.868 -32.899 1.00 63.88 567 ALA A N 1
ATOM 4543 C CA . ALA A 1 567 ? 33.233 8.764 -31.743 1.00 63.88 567 ALA A CA 1
ATOM 4544 C C . ALA A 1 567 ? 34.349 8.417 -30.747 1.00 63.88 567 ALA A C 1
ATOM 4546 O O . ALA A 1 567 ? 34.949 9.310 -30.159 1.00 63.88 567 ALA A O 1
ATOM 4547 N N . PHE A 1 568 ? 34.664 7.130 -30.594 1.00 64.62 568 PHE A N 1
ATOM 4548 C CA . PHE A 1 568 ? 35.607 6.611 -29.600 1.00 64.62 568 PHE A CA 1
ATOM 4549 C C . PHE A 1 568 ? 36.875 6.042 -30.240 1.00 64.62 568 PHE A C 1
ATOM 4551 O O . PHE A 1 568 ? 37.485 5.117 -29.703 1.00 64.62 568 PHE A O 1
ATOM 4558 N N . ASN A 1 569 ? 37.263 6.573 -31.407 1.00 54.25 569 ASN A N 1
ATOM 4559 C CA . ASN A 1 569 ? 38.400 6.085 -32.181 1.00 54.25 569 ASN A CA 1
ATOM 4560 C C . ASN A 1 569 ? 39.622 5.862 -31.263 1.00 54.25 569 ASN A C 1
ATOM 4562 O O . ASN A 1 569 ? 40.053 6.765 -30.540 1.00 54.25 569 ASN A O 1
ATOM 4566 N N . LYS A 1 570 ? 40.116 4.615 -31.262 1.00 48.47 570 LYS A N 1
ATOM 4567 C CA . LYS A 1 570 ? 40.857 3.932 -30.176 1.00 48.47 570 LYS A CA 1
ATOM 4568 C C . LYS A 1 570 ? 42.117 4.630 -29.638 1.00 48.47 570 LYS A C 1
ATOM 4570 O O . LYS A 1 570 ? 42.676 4.170 -28.650 1.00 48.47 570 LYS A O 1
ATOM 4575 N N . SER A 1 571 ? 42.576 5.716 -30.251 1.00 48.25 571 SER A N 1
ATOM 4576 C CA . SER A 1 571 ? 43.731 6.498 -29.797 1.00 48.25 571 SER A CA 1
ATOM 4577 C C . SER A 1 571 ? 43.408 7.556 -28.734 1.00 48.25 571 SER A C 1
ATOM 4579 O O . SER A 1 571 ? 44.337 8.066 -28.117 1.00 48.25 571 SER A O 1
ATOM 4581 N N . ALA A 1 572 ? 42.137 7.922 -28.530 1.00 46.16 572 ALA A N 1
ATOM 4582 C CA . ALA A 1 572 ? 41.765 9.034 -27.643 1.00 46.16 572 ALA A CA 1
ATOM 4583 C C . ALA A 1 572 ? 41.393 8.623 -26.203 1.00 46.16 572 ALA A C 1
ATOM 4585 O O . ALA A 1 572 ? 41.386 9.476 -25.326 1.00 46.16 572 ALA A O 1
ATOM 4586 N N . LEU A 1 573 ? 41.095 7.342 -25.950 1.00 44.09 573 LEU A N 1
ATOM 4587 C CA . LEU A 1 573 ? 40.583 6.856 -24.653 1.00 44.09 573 LEU A CA 1
ATOM 4588 C C . LEU A 1 573 ? 41.568 5.981 -23.862 1.00 44.09 573 LEU A C 1
ATOM 4590 O O . LEU A 1 573 ? 41.249 5.552 -22.759 1.00 44.09 573 LEU A O 1
ATOM 4594 N N . TYR A 1 574 ? 42.753 5.711 -24.418 1.00 41.44 574 TYR A N 1
ATOM 4595 C CA . TYR A 1 574 ? 43.811 4.921 -23.770 1.00 41.44 574 TYR A CA 1
ATOM 4596 C C . TYR A 1 574 ? 45.067 5.742 -23.420 1.00 41.44 574 TYR A C 1
ATOM 4598 O O . TYR A 1 574 ? 46.117 5.149 -23.183 1.00 41.44 574 TYR A O 1
ATOM 4606 N N . ASN A 1 575 ? 44.966 7.077 -23.376 1.00 34.22 575 ASN A N 1
ATOM 4607 C CA . ASN A 1 575 ? 46.017 7.956 -22.846 1.00 34.22 575 ASN A CA 1
ATOM 4608 C C . ASN A 1 575 ? 45.583 8.599 -21.535 1.00 34.22 575 ASN A C 1
ATOM 4610 O O . ASN A 1 575 ? 44.504 9.231 -21.543 1.00 34.22 575 ASN A O 1
#

Foldseek 3Di:
DPPVVVVVVVVVVVVVVVVCCVPPNPVNVVVVLLPDPDADVSLVVVVVVCVVVCVVVVVVVVVVCLVPDDDDDPVVVVVSVVVVLVVLLVLLLVLCSVQLVQKDWDWDDDDDDDTDIDIQGVVHPCCSCCVSPVVDDLLSNLLSLVVQLVRDDDPSVVRSVNVNVVSCVVVVQDPVNVVVSVVVSVVVDPDDCPVCVVPDDDQQQVVCVLCVVVVNNVCCVLQVLLCVVVDDDPLSSLLVVVLVPDDPVVNPDPVLSVLSCVQPVNNDHDPVSSVCSQQVCPLPHGPVLCVLLVADSNAAQVQLSVLVVLPPPPSVLCNQARRLQDPDNDQDPLSVLSSVLCSVLVVLCLQVLLVVLRSVQCNNNHHDPLNSQLNNQLSVLLSLLLVLLVPDPLNPPSNVLSNQLSVLCVVLPSSNPRADSLLSLLSNLQSSCCPRVVDDDDSQLNSLLRLLLRPPPQNNLLQPQDWDWAQDPVRDIDTHHGSRSLLSNLLSVVQVVCVVVVPNVSVCSVCNNVSSVLSRVLCCQCPVPPCHVQVCCCVPVVDRDDSVDPVSVVVSVVVVCVVCCVVCVPPPPPD

Radius of gyration: 42.99 Å; Cα contacts (8 Å, |Δi|>4): 586; chains: 1; bounding box: 128×64×98 Å